Protein AF-A0A1B0BTQ0-F1 (afdb_monomer_lite)

Structure (mmCIF, N/CA/C/O backbone):
data_AF-A0A1B0BTQ0-F1
#
_entry.id   AF-A0A1B0BTQ0-F1
#
loop_
_atom_site.group_PDB
_atom_site.id
_atom_site.type_symbol
_atom_site.label_atom_id
_atom_site.label_alt_id
_atom_site.label_comp_id
_atom_site.label_asym_id
_atom_site.label_entity_id
_atom_site.label_seq_id
_atom_site.pdbx_PDB_ins_code
_atom_site.Cartn_x
_atom_site.Cartn_y
_atom_site.Cartn_z
_atom_site.occupancy
_atom_site.B_iso_or_equiv
_atom_site.auth_seq_id
_atom_site.auth_comp_id
_atom_site.auth_asym_id
_atom_site.auth_atom_id
_atom_site.pdbx_PDB_model_num
ATOM 1 N N . MET A 1 1 ? 10.382 50.954 5.167 1.00 35.59 1 MET A N 1
ATOM 2 C CA . MET A 1 1 ? 10.105 49.770 4.328 1.00 35.59 1 MET A CA 1
ATOM 3 C C . MET A 1 1 ? 11.423 49.366 3.707 1.00 35.59 1 MET A C 1
ATOM 5 O O . MET A 1 1 ? 11.878 50.028 2.790 1.00 35.59 1 MET A O 1
ATOM 9 N N . THR A 1 2 ? 12.112 48.417 4.327 1.00 39.38 2 THR A N 1
ATOM 10 C CA . THR A 1 2 ? 13.455 47.988 3.933 1.00 39.38 2 THR A CA 1
ATOM 11 C C . THR A 1 2 ? 13.342 46.885 2.890 1.00 39.38 2 THR A C 1
ATOM 13 O O . THR A 1 2 ? 12.590 45.926 3.061 1.00 39.38 2 THR A O 1
ATOM 16 N N . ASP A 1 3 ? 14.030 47.105 1.778 1.00 54.12 3 ASP A N 1
ATOM 17 C CA . ASP A 1 3 ? 13.965 46.326 0.548 1.00 54.12 3 ASP A CA 1
ATOM 18 C C . ASP A 1 3 ? 14.463 44.882 0.772 1.00 54.12 3 ASP A C 1
ATOM 20 O O . ASP A 1 3 ? 15.341 44.648 1.609 1.00 54.12 3 ASP A O 1
ATOM 24 N N . CYS A 1 4 ? 13.933 43.910 0.018 1.00 58.75 4 CYS A N 1
ATOM 25 C CA . CYS A 1 4 ? 14.497 42.548 -0.020 1.00 58.75 4 CYS A CA 1
ATOM 26 C C . CYS A 1 4 ? 15.886 42.527 -0.695 1.00 58.75 4 CYS A C 1
ATOM 28 O O . CYS A 1 4 ? 16.505 41.474 -0.784 1.00 58.75 4 CYS A O 1
ATOM 30 N N . ASN A 1 5 ? 16.379 43.697 -1.115 1.00 55.62 5 ASN A N 1
ATOM 31 C CA . ASN A 1 5 ? 17.669 43.965 -1.747 1.00 55.62 5 ASN A CA 1
ATOM 32 C C . ASN A 1 5 ? 18.801 44.324 -0.789 1.00 55.62 5 ASN A C 1
ATOM 34 O O . ASN A 1 5 ? 19.723 45.010 -1.206 1.00 55.62 5 ASN A O 1
ATOM 38 N N . ASP A 1 6 ? 18.742 43.931 0.481 1.00 64.56 6 ASP A N 1
ATOM 39 C CA . ASP A 1 6 ? 19.830 44.225 1.415 1.00 64.56 6 ASP A CA 1
ATOM 40 C C . ASP A 1 6 ? 21.059 43.356 1.087 1.00 64.56 6 ASP A C 1
ATOM 42 O O . ASP A 1 6 ? 21.023 42.152 1.350 1.00 64.56 6 ASP A O 1
ATOM 46 N N . PRO A 1 7 ? 22.134 43.914 0.494 1.00 58.44 7 PRO A N 1
ATOM 47 C CA . PRO A 1 7 ? 23.277 43.126 0.044 1.00 58.44 7 PRO A CA 1
ATOM 48 C C . PRO A 1 7 ? 24.208 42.738 1.204 1.00 58.44 7 PRO A C 1
ATOM 50 O O . PRO A 1 7 ? 25.187 42.031 0.987 1.00 58.44 7 PRO A O 1
ATOM 53 N N . PHE A 1 8 ? 23.916 43.197 2.428 1.00 59.34 8 PHE A N 1
ATOM 54 C CA . PHE A 1 8 ? 24.701 42.934 3.635 1.00 59.34 8 PHE A CA 1
ATOM 55 C C . PHE A 1 8 ? 24.007 41.956 4.602 1.00 59.34 8 PHE A C 1
ATOM 57 O O . PHE A 1 8 ? 24.451 41.810 5.741 1.00 59.34 8 PHE A O 1
ATOM 64 N N . ASP A 1 9 ? 22.922 41.289 4.182 1.00 74.75 9 ASP A N 1
ATOM 65 C CA . ASP A 1 9 ? 22.250 40.276 5.003 1.00 74.75 9 ASP A CA 1
ATOM 66 C C . ASP A 1 9 ? 23.105 38.991 5.081 1.00 74.75 9 ASP A C 1
ATOM 68 O O . ASP A 1 9 ? 23.363 38.365 4.045 1.00 74.75 9 ASP A O 1
ATOM 72 N N . PRO A 1 10 ? 23.542 38.570 6.288 1.00 71.88 10 PRO A N 1
ATOM 73 C CA . PRO A 1 10 ? 24.409 37.405 6.467 1.00 71.88 10 PRO A CA 1
ATOM 74 C C . PRO A 1 10 ? 23.730 36.075 6.108 1.00 71.88 10 PRO A C 1
ATOM 76 O O . PRO A 1 10 ? 24.419 35.075 5.921 1.00 71.88 10 PRO A O 1
ATOM 79 N N . LEU A 1 11 ? 22.397 36.041 6.018 1.00 82.00 11 LEU A N 1
ATOM 80 C CA . LEU A 1 11 ? 21.620 34.876 5.605 1.00 82.00 11 LEU A CA 1
ATOM 81 C C . LEU A 1 11 ? 21.047 35.118 4.210 1.00 82.00 11 LEU A C 1
ATOM 83 O O . LEU A 1 11 ? 19.834 35.227 4.065 1.00 82.00 11 LEU A O 1
ATOM 87 N N . THR A 1 12 ? 21.910 35.207 3.197 1.00 85.44 12 THR A N 1
ATOM 88 C CA . THR A 1 12 ? 21.503 35.382 1.795 1.00 85.44 12 THR A CA 1
ATOM 89 C C . THR A 1 12 ? 21.864 34.154 0.965 1.00 85.44 12 THR A C 1
ATOM 91 O O . THR A 1 12 ? 23.021 33.755 0.902 1.00 85.44 12 THR A O 1
ATOM 94 N N . ALA A 1 13 ? 20.866 33.581 0.299 1.00 88.44 13 ALA A N 1
ATOM 95 C CA . ALA A 1 13 ? 20.981 32.489 -0.657 1.00 88.44 13 ALA A CA 1
ATOM 96 C C . ALA A 1 13 ? 20.566 32.982 -2.051 1.00 88.44 13 ALA A C 1
ATOM 98 O O . ALA A 1 13 ? 19.468 33.514 -2.233 1.00 88.44 13 ALA A O 1
ATOM 99 N N . VAL A 1 14 ? 21.439 32.795 -3.040 1.00 89.75 14 VAL A N 1
ATOM 100 C CA . VAL A 1 14 ? 21.180 33.147 -4.442 1.00 89.75 14 VAL A CA 1
ATOM 101 C C . VAL A 1 14 ? 20.923 31.864 -5.220 1.00 89.75 14 VAL A C 1
ATOM 103 O O . VAL A 1 14 ? 21.768 30.977 -5.263 1.00 89.75 14 VAL A O 1
ATOM 106 N N . LEU A 1 15 ? 19.737 31.758 -5.809 1.00 90.88 15 LEU A N 1
ATOM 107 C CA . LEU A 1 15 ? 19.209 30.532 -6.389 1.00 90.88 15 LEU A CA 1
ATOM 108 C C . LEU A 1 15 ? 19.067 30.654 -7.905 1.00 90.88 15 LEU A C 1
ATOM 110 O O . LEU A 1 15 ? 18.176 31.344 -8.413 1.00 90.88 15 LEU A O 1
ATOM 114 N N . THR A 1 16 ? 19.904 29.922 -8.632 1.00 89.62 16 THR A N 1
ATOM 115 C CA . THR A 1 16 ? 19.777 29.768 -10.084 1.00 89.62 16 THR A CA 1
ATOM 116 C C . THR A 1 16 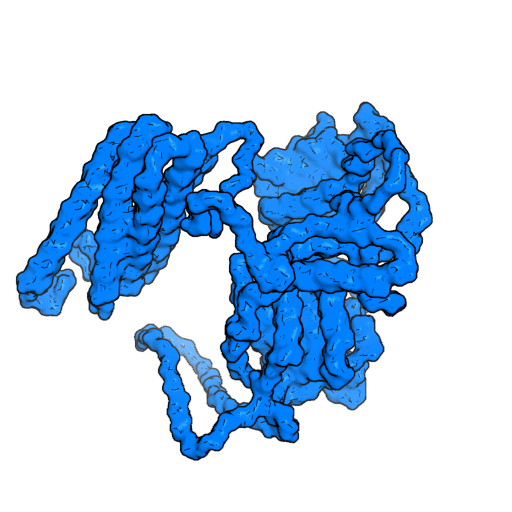? 18.695 28.732 -10.376 1.00 89.62 16 THR A C 1
ATOM 118 O O . THR A 1 16 ? 18.921 27.527 -10.287 1.00 89.62 16 THR A O 1
ATOM 121 N N . CYS A 1 17 ? 17.484 29.204 -10.667 1.00 89.19 17 CYS A N 1
ATOM 122 C CA . CYS A 1 17 ? 16.341 28.332 -10.916 1.00 89.19 17 CYS A CA 1
ATOM 123 C C . CYS A 1 17 ? 16.197 28.060 -12.418 1.00 89.19 17 CYS A C 1
ATOM 125 O O . CYS A 1 17 ? 16.251 28.985 -13.221 1.00 89.19 17 CYS A O 1
ATOM 127 N N . LYS A 1 18 ? 15.947 26.802 -12.784 1.00 86.69 18 LYS A N 1
ATOM 128 C CA . LYS A 1 18 ? 15.566 26.399 -14.145 1.00 86.69 18 LYS A CA 1
ATOM 129 C C . LYS A 1 18 ? 14.161 26.878 -14.484 1.00 86.69 18 LYS A C 1
ATOM 131 O O . LYS A 1 18 ? 13.901 27.354 -15.580 1.00 86.69 18 LYS A O 1
ATOM 136 N N . LEU A 1 19 ? 13.250 26.750 -13.521 1.00 85.56 19 LEU A N 1
ATOM 137 C CA . LEU A 1 19 ? 11.844 27.076 -13.702 1.00 85.56 19 LEU A CA 1
ATOM 138 C C . LEU A 1 19 ? 11.289 27.713 -12.435 1.00 85.56 19 LEU A C 1
ATOM 140 O O . LEU A 1 19 ? 11.532 27.232 -11.325 1.00 85.56 19 LEU A O 1
ATOM 144 N N . VAL A 1 20 ? 10.503 28.772 -12.609 1.00 87.75 20 VAL A N 1
ATOM 145 C CA . VAL A 1 20 ? 9.745 29.407 -11.534 1.00 87.75 20 VAL A CA 1
ATOM 146 C C . VAL A 1 20 ? 8.266 29.347 -11.871 1.00 87.75 20 VAL A C 1
ATOM 148 O O . VAL A 1 20 ? 7.833 29.717 -12.964 1.00 87.75 20 VAL A O 1
ATOM 151 N N . ARG A 1 21 ? 7.476 28.899 -10.898 1.00 84.38 21 ARG A N 1
ATOM 152 C CA . ARG A 1 21 ? 6.021 28.872 -10.980 1.00 84.38 21 ARG A CA 1
ATOM 153 C C . ARG A 1 21 ? 5.405 29.714 -9.879 1.00 84.38 21 ARG A C 1
ATOM 155 O O . ARG A 1 21 ? 5.656 29.482 -8.700 1.00 84.38 21 ARG A O 1
ATOM 162 N N . LEU A 1 22 ? 4.546 30.643 -10.279 1.00 82.44 22 LEU A N 1
ATOM 163 C CA . LEU A 1 22 ? 3.761 31.524 -9.423 1.00 82.44 22 LEU A CA 1
ATOM 164 C C . LEU A 1 22 ? 2.278 31.243 -9.682 1.00 82.44 22 LEU A C 1
ATOM 166 O O . LEU A 1 22 ? 1.669 31.802 -10.596 1.00 82.44 22 LEU A O 1
ATOM 170 N N . GLY A 1 23 ? 1.697 30.314 -8.922 1.00 68.38 23 GLY A N 1
ATOM 171 C CA . GLY A 1 23 ? 0.343 29.823 -9.182 1.00 68.38 23 GLY A CA 1
ATOM 172 C C . GLY A 1 23 ? 0.216 29.139 -10.551 1.00 68.38 23 GLY A C 1
ATOM 173 O O . GLY A 1 23 ? 0.724 28.034 -10.742 1.00 68.38 23 GLY A O 1
ATOM 174 N N . LEU A 1 24 ? -0.475 29.785 -11.497 1.00 64.50 24 LEU A N 1
ATOM 175 C CA . LEU A 1 24 ? -0.638 29.313 -12.885 1.00 64.50 24 LEU A CA 1
ATOM 176 C C . LEU A 1 24 ? 0.370 29.937 -13.867 1.00 64.50 24 LEU A C 1
ATOM 178 O O . LEU A 1 24 ? 0.424 29.526 -15.022 1.00 64.50 24 LEU A O 1
ATOM 182 N N . HIS A 1 25 ? 1.163 30.921 -13.433 1.00 72.75 25 HIS A N 1
ATOM 183 C CA . HIS A 1 25 ? 2.175 31.564 -14.273 1.00 72.75 25 HIS A CA 1
ATOM 184 C C . HIS A 1 25 ? 3.506 30.822 -14.151 1.00 72.75 25 HIS A C 1
ATOM 186 O O . HIS A 1 25 ? 4.030 30.677 -13.047 1.00 72.75 25 HIS A O 1
ATOM 192 N N . ILE A 1 26 ? 4.041 30.340 -15.272 1.00 79.62 26 ILE A N 1
ATOM 193 C CA . ILE A 1 26 ? 5.280 29.557 -15.346 1.00 79.62 26 ILE A CA 1
ATOM 194 C C . ILE A 1 26 ? 6.239 30.264 -16.300 1.00 79.62 26 ILE A C 1
ATOM 196 O O . ILE A 1 26 ? 5.840 30.646 -17.404 1.00 79.62 26 ILE A O 1
ATOM 200 N N . PHE A 1 27 ? 7.489 30.435 -15.881 1.00 84.06 27 PHE A N 1
ATOM 201 C CA . PHE A 1 27 ? 8.527 31.050 -16.701 1.00 84.06 27 PHE A CA 1
ATOM 202 C C . PHE A 1 27 ? 9.926 30.583 -16.287 1.00 84.06 27 PHE A C 1
ATOM 204 O O . PHE A 1 27 ? 10.154 30.157 -15.153 1.00 84.06 27 PHE A O 1
ATOM 211 N N . GLU A 1 28 ? 10.869 30.707 -17.216 1.00 86.31 28 GLU A N 1
ATOM 212 C CA . GLU A 1 28 ? 12.298 30.581 -16.936 1.00 86.31 28 GLU A CA 1
ATOM 213 C C . GLU A 1 28 ? 12.821 31.947 -16.462 1.00 86.31 28 GLU A C 1
ATOM 215 O O . GLU A 1 28 ? 12.621 32.958 -17.151 1.00 86.31 28 GLU A O 1
ATOM 220 N N . PRO A 1 29 ? 13.411 32.040 -15.261 1.00 87.31 29 PRO A N 1
ATOM 221 C CA . PRO A 1 29 ? 13.837 33.319 -14.710 1.00 87.31 29 PRO A CA 1
ATOM 222 C C . PRO A 1 29 ? 15.095 33.835 -15.423 1.00 87.31 29 PRO A C 1
ATOM 224 O O . PRO A 1 29 ? 16.064 33.107 -15.612 1.00 87.31 29 PRO A O 1
ATOM 227 N N . LYS A 1 30 ? 15.095 35.124 -15.788 1.00 84.12 30 LYS A N 1
ATOM 228 C CA . LYS A 1 30 ? 16.261 35.793 -16.405 1.00 84.12 30 LYS A CA 1
ATOM 229 C C . LYS A 1 30 ? 17.324 36.210 -15.385 1.00 84.12 30 LYS A C 1
ATOM 231 O O . LYS A 1 30 ? 18.472 36.432 -15.753 1.00 84.12 30 LYS A O 1
ATOM 236 N N . GLU A 1 31 ? 16.933 36.333 -14.120 1.00 87.19 31 GLU A N 1
ATOM 237 C CA . GLU A 1 31 ? 17.801 36.691 -12.998 1.00 87.19 31 GLU A CA 1
ATOM 238 C C . GLU A 1 31 ? 17.645 35.651 -11.876 1.00 87.19 31 GLU A C 1
ATOM 240 O O . GLU A 1 31 ? 16.549 35.104 -11.712 1.00 87.19 31 GLU A O 1
ATOM 245 N N . PRO A 1 32 ? 18.698 35.376 -11.084 1.00 89.31 32 PRO A N 1
ATOM 246 C CA . PRO A 1 32 ? 18.606 34.467 -9.947 1.00 89.31 32 PRO A CA 1
ATOM 247 C C . PRO A 1 32 ? 17.551 34.904 -8.925 1.00 89.31 32 PRO A C 1
ATOM 249 O O . PRO A 1 32 ? 17.369 36.092 -8.651 1.00 89.31 32 PRO A O 1
ATOM 252 N N . VAL A 1 33 ? 16.889 33.928 -8.308 1.00 92.56 33 VAL A N 1
ATOM 253 C CA . VAL A 1 33 ? 15.970 34.176 -7.194 1.00 92.56 33 VAL A CA 1
ATOM 254 C C . VAL A 1 33 ? 16.792 34.397 -5.931 1.00 92.56 33 VAL A C 1
ATOM 256 O O . VAL A 1 33 ? 17.641 33.579 -5.591 1.00 92.56 33 VAL A O 1
ATOM 259 N N . VAL A 1 34 ? 16.546 35.492 -5.215 1.00 91.38 34 VAL A N 1
ATOM 260 C CA . VAL A 1 34 ? 17.287 35.811 -3.985 1.00 91.38 34 VAL A CA 1
ATOM 261 C C . VAL A 1 34 ? 16.409 35.516 -2.780 1.00 91.38 34 VAL A C 1
ATOM 263 O O . VAL A 1 34 ? 15.286 36.006 -2.681 1.00 91.38 34 VAL A O 1
ATOM 266 N N . VAL A 1 35 ? 16.925 34.719 -1.854 1.00 91.06 35 VAL A N 1
ATOM 267 C CA . VAL A 1 35 ? 16.260 34.351 -0.605 1.00 91.06 35 VAL A CA 1
ATOM 268 C C . VAL A 1 35 ? 17.105 34.865 0.550 1.00 91.06 35 VAL A C 1
ATOM 270 O O . VAL A 1 35 ? 18.276 34.514 0.649 1.00 91.06 35 VAL A O 1
ATOM 273 N N . ASN A 1 36 ? 16.534 35.688 1.427 1.00 89.06 36 ASN A N 1
ATOM 274 C CA . ASN A 1 36 ? 17.246 36.200 2.595 1.00 89.06 36 ASN A CA 1
ATOM 275 C C . ASN A 1 36 ? 16.406 36.171 3.876 1.00 89.06 36 ASN A C 1
ATOM 277 O O . ASN A 1 36 ? 15.265 35.699 3.881 1.00 89.06 36 ASN A O 1
ATOM 281 N N . SER A 1 37 ? 16.946 36.687 4.985 1.00 85.56 37 SER A N 1
ATOM 282 C CA . SER A 1 37 ? 16.250 36.679 6.279 1.00 85.56 37 SER A CA 1
ATOM 283 C C . SER A 1 37 ? 14.897 37.412 6.249 1.00 85.56 37 SER A C 1
ATOM 285 O O . SER A 1 37 ? 14.020 37.133 7.078 1.00 85.56 37 SER A O 1
ATOM 287 N N . LYS A 1 38 ? 14.702 38.317 5.278 1.00 84.25 38 LYS A N 1
ATOM 288 C CA . LYS A 1 38 ? 13.498 39.140 5.106 1.00 84.25 38 LYS A CA 1
ATOM 289 C C . LYS A 1 38 ? 12.449 38.490 4.208 1.00 84.25 38 LYS A C 1
ATOM 291 O O . LYS A 1 38 ? 11.261 38.760 4.415 1.00 84.25 38 LYS A O 1
ATOM 296 N N . GLY A 1 39 ? 12.832 37.641 3.254 1.00 87.00 39 GLY A N 1
ATOM 297 C CA . GLY A 1 39 ? 11.891 37.029 2.318 1.00 87.00 39 GLY A CA 1
ATOM 298 C C . GLY A 1 39 ? 12.519 36.484 1.035 1.00 87.00 39 GLY A C 1
ATOM 299 O O . GLY A 1 39 ? 13.664 36.045 1.021 1.00 87.00 39 GLY A O 1
ATOM 300 N N . ILE A 1 40 ? 11.728 36.485 -0.036 1.00 92.94 40 ILE A N 1
ATOM 301 C CA . ILE A 1 40 ? 12.068 35.958 -1.358 1.00 92.94 40 ILE A CA 1
ATOM 302 C C . ILE A 1 40 ? 11.868 37.078 -2.378 1.00 92.94 40 ILE A C 1
ATOM 304 O O . ILE A 1 40 ? 10.783 37.660 -2.460 1.00 92.94 40 ILE A O 1
ATOM 308 N N . ARG A 1 41 ? 12.892 37.354 -3.182 1.00 92.19 41 ARG A N 1
ATOM 309 C CA . ARG A 1 41 ? 12.829 38.263 -4.325 1.00 92.19 41 ARG A CA 1
ATOM 310 C C . ARG A 1 41 ? 12.863 37.465 -5.623 1.00 92.19 41 ARG A C 1
ATOM 312 O O . ARG A 1 41 ? 13.801 36.710 -5.865 1.00 92.19 41 ARG A O 1
ATOM 319 N N . ILE A 1 42 ? 11.854 37.671 -6.467 1.00 93.38 42 ILE A N 1
ATOM 320 C CA . ILE A 1 42 ? 11.710 37.010 -7.770 1.00 93.38 42 ILE A CA 1
ATOM 321 C C . ILE A 1 42 ? 11.521 38.079 -8.842 1.00 93.38 42 ILE A C 1
ATOM 323 O O . ILE A 1 42 ? 10.644 38.931 -8.715 1.00 93.38 42 ILE A O 1
ATOM 327 N N . VAL A 1 43 ? 12.305 38.021 -9.916 1.00 90.75 43 VAL A N 1
ATOM 328 C CA . VAL A 1 43 ? 12.096 38.863 -11.100 1.00 90.75 43 VAL A CA 1
ATOM 329 C C . VAL A 1 43 ? 11.339 38.045 -12.142 1.00 90.75 43 VAL A C 1
ATOM 331 O O . VAL A 1 43 ? 11.841 37.038 -12.638 1.00 90.75 43 VAL A O 1
ATOM 334 N N . ALA A 1 44 ? 10.103 38.446 -12.431 1.00 88.50 44 ALA A N 1
ATOM 335 C CA . ALA A 1 44 ? 9.154 37.687 -13.240 1.00 88.50 44 ALA A CA 1
ATOM 336 C C . ALA A 1 44 ? 8.685 38.494 -14.463 1.00 88.50 44 ALA A C 1
ATOM 338 O O . ALA A 1 44 ? 8.423 39.690 -14.328 1.00 88.50 44 ALA A O 1
ATOM 339 N N . PRO A 1 45 ? 8.538 37.879 -15.648 1.00 87.69 45 PRO A N 1
ATOM 340 C CA . PRO A 1 45 ? 7.942 38.537 -16.804 1.00 87.69 45 PRO A CA 1
ATOM 341 C C . PRO A 1 45 ? 6.442 38.768 -16.587 1.00 87.69 45 PRO A C 1
ATOM 343 O O . PRO A 1 45 ? 5.765 37.925 -15.985 1.00 87.69 45 PRO A O 1
ATOM 346 N N . PHE A 1 46 ? 5.902 39.871 -17.113 1.00 81.31 46 PHE A N 1
ATOM 347 C CA . PHE A 1 46 ? 4.451 40.079 -17.140 1.00 81.31 46 PHE A CA 1
ATOM 348 C C . PHE A 1 46 ? 3.762 39.009 -17.996 1.00 81.31 46 PHE A C 1
ATOM 350 O O . PHE A 1 46 ? 4.319 38.524 -18.984 1.00 81.31 46 PHE A O 1
ATOM 357 N N . GLN A 1 47 ? 2.526 38.644 -17.641 1.00 71.69 47 GLN A N 1
ATOM 358 C CA . GLN A 1 47 ? 1.791 37.614 -18.382 1.00 71.69 47 GLN A CA 1
ATOM 359 C C . GLN A 1 47 ? 1.387 38.073 -19.792 1.00 71.69 47 GLN A C 1
ATOM 361 O O . GLN A 1 47 ? 1.426 37.277 -20.729 1.00 71.69 47 GLN A O 1
ATOM 366 N N . GLU A 1 48 ? 1.005 39.342 -19.941 1.00 71.25 48 GLU A N 1
ATOM 367 C CA . GLU A 1 48 ? 0.558 39.925 -21.213 1.00 71.25 48 GLU A CA 1
ATOM 368 C C . GLU A 1 48 ? 1.728 40.273 -22.149 1.00 71.25 48 GLU A C 1
ATOM 370 O O . GLU A 1 48 ? 1.584 40.190 -23.367 1.00 71.25 48 GLU A O 1
ATOM 375 N N . ASN A 1 49 ? 2.898 40.619 -21.592 1.00 76.75 49 ASN A N 1
ATOM 376 C CA . ASN A 1 49 ? 4.101 40.965 -22.349 1.00 76.75 49 ASN A CA 1
ATOM 377 C C . ASN A 1 49 ? 5.365 40.338 -21.719 1.00 76.75 49 ASN A C 1
ATOM 379 O O . ASN A 1 49 ? 5.952 40.927 -20.809 1.00 76.75 49 ASN A O 1
ATOM 383 N N . PRO A 1 50 ? 5.837 39.182 -22.225 1.00 76.69 50 PRO A N 1
ATOM 384 C CA . PRO A 1 50 ? 6.998 38.473 -21.674 1.00 76.69 50 PRO A CA 1
ATOM 385 C C . PRO A 1 50 ? 8.345 39.218 -21.763 1.00 76.69 50 PRO A C 1
ATOM 387 O O . PRO A 1 50 ? 9.338 38.776 -21.179 1.00 76.69 50 PRO A O 1
ATOM 390 N N . ASN A 1 51 ? 8.408 40.321 -22.517 1.00 76.31 51 ASN A N 1
ATOM 391 C CA . ASN A 1 51 ? 9.618 41.133 -22.662 1.00 76.31 51 ASN A CA 1
ATOM 392 C C . ASN A 1 51 ? 9.776 42.178 -21.552 1.00 76.31 51 ASN A C 1
ATOM 394 O O . ASN A 1 51 ? 10.892 42.633 -21.309 1.00 76.31 51 ASN A O 1
ATOM 398 N N . GLU A 1 52 ? 8.694 42.524 -20.855 1.00 83.31 52 GLU A N 1
ATOM 399 C CA . GLU A 1 52 ? 8.731 43.401 -19.688 1.00 83.31 52 GLU A CA 1
ATOM 400 C C . GLU A 1 52 ? 8.797 42.564 -18.405 1.00 83.31 52 GLU A C 1
ATOM 402 O O . GLU A 1 52 ? 8.075 41.577 -18.246 1.00 83.31 52 GLU A O 1
ATOM 407 N N . MET A 1 53 ? 9.664 42.964 -17.474 1.00 83.56 53 MET A N 1
ATOM 408 C CA . MET A 1 53 ? 9.894 42.258 -16.212 1.00 83.56 53 MET A CA 1
ATOM 409 C C . MET A 1 53 ? 9.372 43.085 -15.035 1.00 83.56 53 MET A C 1
ATOM 411 O O . MET A 1 53 ? 9.437 44.314 -15.039 1.00 83.56 53 MET A O 1
ATOM 415 N N . CYS A 1 54 ? 8.909 42.409 -13.991 1.00 87.12 54 CYS A N 1
ATOM 416 C CA . CYS A 1 54 ? 8.522 42.997 -12.717 1.00 87.12 54 CYS A CA 1
ATOM 417 C C . CYS A 1 54 ? 9.287 42.318 -11.573 1.00 87.12 54 CYS A C 1
ATOM 419 O O . CYS A 1 54 ? 9.653 41.147 -11.660 1.00 87.12 54 CYS A O 1
ATOM 421 N N . THR A 1 55 ? 9.546 43.053 -10.492 1.00 89.12 55 THR A N 1
ATOM 422 C CA . THR A 1 55 ? 10.154 42.488 -9.279 1.00 89.12 55 THR A CA 1
ATOM 423 C C . THR A 1 55 ? 9.067 42.213 -8.247 1.00 89.12 55 THR A C 1
ATOM 425 O O . THR A 1 55 ? 8.319 43.114 -7.871 1.00 89.12 55 THR A O 1
ATOM 428 N N . LEU A 1 56 ? 9.012 40.975 -7.768 1.00 90.81 56 LEU A N 1
ATOM 429 C CA . LEU A 1 56 ? 8.137 40.515 -6.701 1.00 90.81 56 LEU A CA 1
ATOM 430 C C . LEU A 1 56 ? 8.950 40.344 -5.422 1.00 90.81 56 LEU A C 1
ATOM 432 O O . LEU A 1 56 ? 9.923 39.592 -5.398 1.00 90.81 56 LEU A O 1
ATOM 436 N N . ASN A 1 57 ? 8.516 41.016 -4.358 1.00 90.00 57 ASN A N 1
ATOM 437 C CA . ASN A 1 57 ? 9.093 40.890 -3.024 1.00 90.00 57 ASN A CA 1
ATOM 438 C C . ASN A 1 57 ? 8.081 40.187 -2.115 1.00 90.00 57 ASN A C 1
ATOM 440 O O . ASN A 1 57 ? 7.077 40.781 -1.729 1.00 90.00 57 ASN A O 1
ATOM 444 N N . ILE A 1 58 ? 8.339 38.920 -1.796 1.00 91.88 58 ILE A N 1
ATOM 445 C CA . ILE A 1 58 ? 7.500 38.089 -0.926 1.00 91.88 58 ILE A CA 1
ATOM 446 C C . ILE A 1 58 ? 8.142 38.057 0.453 1.00 91.88 58 ILE A C 1
ATOM 448 O O . ILE A 1 58 ? 9.213 37.480 0.635 1.00 91.88 58 ILE A O 1
ATOM 452 N N . TYR A 1 59 ? 7.508 38.664 1.451 1.00 88.44 59 TYR A N 1
ATOM 453 C CA . TYR A 1 59 ? 8.112 38.735 2.780 1.00 88.44 59 TYR A CA 1
ATOM 454 C C . TYR A 1 59 ? 8.016 37.393 3.513 1.00 88.44 59 TYR A C 1
ATOM 456 O O . TYR A 1 59 ? 7.028 36.674 3.399 1.00 88.44 59 TYR A O 1
ATOM 464 N N . LYS A 1 60 ? 8.996 37.083 4.369 1.00 85.25 60 LYS A N 1
ATOM 465 C CA . LYS A 1 60 ? 9.051 35.840 5.161 1.00 85.25 60 LYS A CA 1
ATOM 466 C C . LYS A 1 60 ? 7.757 35.553 5.931 1.00 85.25 60 LYS A C 1
ATOM 468 O O . LYS A 1 60 ? 7.319 34.411 5.993 1.00 85.25 60 LYS A O 1
ATOM 473 N N . LYS A 1 61 ? 7.120 36.595 6.480 1.00 83.00 61 LYS A N 1
ATOM 474 C CA . LYS A 1 61 ? 5.835 36.515 7.207 1.00 83.00 61 LYS A CA 1
ATOM 475 C C . LYS A 1 61 ? 4.637 36.113 6.335 1.00 83.00 61 LYS A C 1
ATOM 477 O O . LYS A 1 61 ? 3.586 35.782 6.868 1.00 83.00 61 LYS A O 1
ATOM 482 N N . GLU A 1 62 ? 4.771 36.197 5.015 1.00 84.50 62 GLU A N 1
ATOM 483 C CA . GLU A 1 62 ? 3.732 35.846 4.046 1.00 84.50 62 GLU A CA 1
ATOM 484 C C . GLU A 1 62 ? 3.828 34.392 3.577 1.00 84.50 62 GLU A C 1
ATOM 486 O O . GLU A 1 62 ? 2.919 33.905 2.904 1.00 84.50 62 GLU A O 1
ATOM 491 N N . VAL A 1 63 ? 4.901 33.692 3.957 1.00 83.06 63 VAL A N 1
ATOM 492 C CA . VAL A 1 63 ? 5.114 32.270 3.693 1.00 83.06 63 VAL A CA 1
ATOM 493 C C . VAL A 1 63 ? 4.592 31.469 4.884 1.00 83.06 63 VAL A C 1
ATOM 495 O O . VAL A 1 63 ? 5.123 31.550 5.989 1.00 83.06 63 VAL A O 1
ATOM 498 N N . ALA A 1 64 ? 3.540 30.689 4.656 1.00 74.75 64 ALA A N 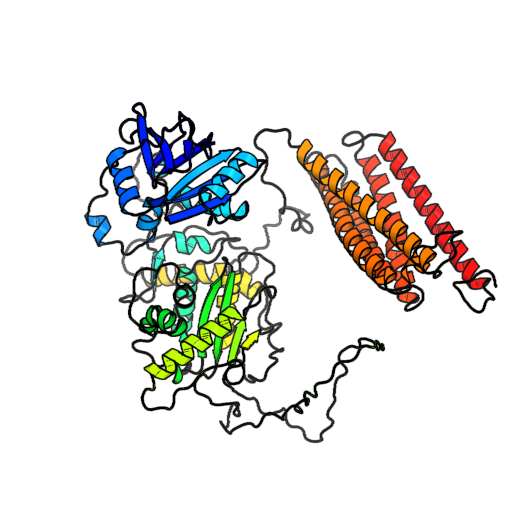1
ATOM 499 C CA . ALA A 1 64 ? 2.891 29.854 5.661 1.00 74.75 64 ALA A CA 1
ATOM 500 C C . ALA A 1 64 ? 3.603 28.509 5.865 1.00 74.75 64 ALA A C 1
ATOM 502 O O . ALA A 1 64 ? 3.626 27.982 6.975 1.00 74.75 64 ALA A O 1
ATOM 503 N N . LYS A 1 65 ? 4.167 27.936 4.796 1.00 78.06 65 LYS A N 1
ATOM 504 C CA . LYS A 1 65 ? 4.865 26.646 4.839 1.00 78.06 65 LYS A CA 1
ATOM 505 C C . LYS A 1 65 ? 5.929 26.569 3.750 1.00 78.06 65 LYS A C 1
ATOM 507 O O . LYS A 1 65 ? 5.719 27.090 2.656 1.00 78.06 65 LYS A O 1
ATOM 512 N N . VAL A 1 66 ? 7.023 25.867 4.039 1.00 82.50 66 VAL A N 1
ATOM 513 C CA . VAL A 1 66 ? 8.069 25.537 3.066 1.00 82.50 66 VAL A CA 1
ATOM 514 C C . VAL A 1 66 ? 8.233 24.024 2.995 1.00 82.50 66 VAL A C 1
ATOM 516 O O . VAL A 1 66 ? 8.319 23.362 4.028 1.00 82.50 66 VAL A O 1
ATOM 519 N N . ILE A 1 67 ? 8.246 23.492 1.778 1.00 82.81 67 ILE A N 1
ATOM 520 C CA . ILE A 1 67 ? 8.612 22.109 1.474 1.00 82.81 67 ILE A CA 1
ATOM 521 C C . ILE A 1 67 ? 9.835 22.156 0.567 1.00 82.81 67 ILE A C 1
ATOM 523 O O . ILE A 1 67 ? 9.842 22.929 -0.393 1.00 82.81 67 ILE A O 1
ATOM 527 N N . ALA A 1 68 ? 10.844 21.339 0.847 1.00 88.81 68 ALA A N 1
ATOM 528 C CA . ALA A 1 68 ? 12.044 21.287 0.025 1.00 88.81 68 ALA A CA 1
ATOM 529 C C . ALA A 1 68 ? 12.466 19.861 -0.296 1.00 88.81 68 ALA A C 1
ATOM 531 O O . ALA A 1 68 ? 12.286 18.943 0.497 1.00 88.81 68 ALA A O 1
ATOM 532 N N . HIS A 1 69 ? 13.090 19.711 -1.452 1.00 88.38 69 HIS A N 1
ATOM 533 C CA . HIS A 1 69 ? 13.921 18.570 -1.772 1.00 88.38 69 HIS A CA 1
ATOM 534 C C . HIS A 1 69 ? 15.301 19.102 -2.142 1.00 88.38 69 HIS A C 1
ATOM 536 O O . HIS A 1 69 ? 15.441 19.780 -3.164 1.00 88.38 69 HIS A O 1
ATOM 542 N N . PHE A 1 70 ? 16.290 18.843 -1.286 1.00 86.12 70 PHE A N 1
ATOM 543 C CA . PHE A 1 70 ? 17.678 19.208 -1.534 1.00 86.12 70 PHE A CA 1
ATOM 544 C C . PHE A 1 70 ? 18.387 18.020 -2.179 1.00 86.12 70 PHE A C 1
ATOM 546 O O . PHE A 1 70 ? 18.449 16.932 -1.611 1.00 86.12 70 PHE A O 1
ATOM 553 N N . SER A 1 71 ? 18.897 18.229 -3.385 1.00 78.38 71 SER A N 1
ATOM 554 C CA . SER A 1 71 ? 19.640 17.230 -4.145 1.00 78.38 71 SER A CA 1
ATOM 555 C C . SER A 1 71 ? 20.935 17.855 -4.644 1.00 78.38 71 SER A C 1
ATOM 557 O O . SER A 1 71 ? 20.915 18.913 -5.276 1.00 78.38 71 SER A O 1
ATOM 559 N N . LEU A 1 72 ? 22.055 17.187 -4.360 1.00 68.12 72 LEU A N 1
ATOM 560 C CA . LEU A 1 72 ? 23.385 17.566 -4.847 1.00 68.12 72 LEU A CA 1
ATOM 561 C C . LEU A 1 72 ? 23.629 17.103 -6.289 1.00 68.12 72 LEU A C 1
ATOM 563 O O . LEU A 1 72 ? 24.540 17.603 -6.940 1.00 68.12 72 LEU A O 1
ATOM 567 N N . LEU A 1 73 ? 22.829 16.145 -6.767 1.00 60.38 73 LEU A N 1
ATOM 568 C CA . LEU A 1 73 ? 23.016 15.494 -8.058 1.00 60.38 73 LEU A CA 1
ATOM 569 C C . LEU A 1 73 ? 22.158 16.169 -9.128 1.00 60.38 73 LEU A C 1
ATOM 571 O O . LEU A 1 73 ? 22.727 16.775 -10.026 1.00 60.38 73 LEU A O 1
ATOM 575 N N . GLN A 1 74 ? 20.820 16.121 -9.022 1.00 66.44 74 GLN A N 1
ATOM 576 C CA . GLN A 1 74 ? 19.889 16.785 -9.955 1.00 66.44 74 GLN A CA 1
ATOM 577 C C . GLN A 1 74 ? 18.486 17.037 -9.346 1.00 66.44 74 GLN A C 1
ATOM 579 O O . GLN A 1 74 ? 18.037 16.294 -8.469 1.00 66.44 74 GLN A O 1
ATOM 584 N N . ASN A 1 75 ? 17.765 18.029 -9.890 1.00 75.56 75 ASN A N 1
ATOM 585 C CA . ASN A 1 75 ? 16.353 18.379 -9.655 1.00 75.56 75 ASN A CA 1
ATOM 586 C C . ASN A 1 75 ? 15.978 18.734 -8.205 1.00 75.56 75 ASN A C 1
ATOM 588 O O . ASN A 1 75 ? 15.010 18.209 -7.646 1.00 75.56 75 ASN A O 1
ATOM 592 N N . SER A 1 76 ? 16.705 19.678 -7.610 1.00 86.25 76 SER A N 1
ATOM 593 C CA . SER A 1 76 ? 16.273 20.307 -6.358 1.00 86.25 76 SER A CA 1
ATOM 594 C C . SER A 1 76 ? 14.966 21.091 -6.533 1.00 86.25 76 SER A C 1
ATOM 596 O O . SER A 1 76 ? 14.700 21.693 -7.576 1.00 86.25 76 SER A O 1
ATOM 598 N N . MET A 1 77 ? 14.139 21.111 -5.489 1.00 89.50 77 MET A N 1
ATOM 599 C CA . MET A 1 77 ? 12.851 21.807 -5.504 1.00 89.50 77 MET A CA 1
ATOM 600 C C . MET A 1 77 ? 12.630 22.569 -4.201 1.00 89.50 77 MET A C 1
ATOM 602 O O . MET A 1 77 ? 12.808 22.018 -3.117 1.00 89.50 77 MET A O 1
ATOM 606 N N . LEU A 1 78 ? 12.147 23.807 -4.307 1.00 90.12 78 LEU A N 1
ATOM 607 C CA . LEU A 1 78 ? 11.629 24.583 -3.182 1.00 90.12 78 LEU A CA 1
ATOM 608 C C . LEU A 1 78 ? 10.183 24.984 -3.455 1.00 90.12 78 LEU A C 1
ATOM 610 O O . LEU A 1 78 ? 9.872 25.573 -4.486 1.00 90.12 78 LEU A O 1
ATOM 614 N N . CYS A 1 79 ? 9.297 24.678 -2.518 1.00 87.75 79 CYS A N 1
ATOM 615 C CA . CYS A 1 79 ? 7.875 24.960 -2.617 1.00 87.75 79 CYS A CA 1
ATOM 616 C C . CYS A 1 79 ? 7.424 25.802 -1.421 1.00 87.75 79 CYS A C 1
ATOM 618 O O . CYS A 1 79 ? 7.465 25.350 -0.275 1.00 87.75 79 CYS A O 1
ATOM 620 N N . PHE A 1 80 ? 6.947 27.014 -1.693 1.00 87.38 80 PHE A N 1
ATOM 621 C CA . PHE A 1 80 ? 6.471 27.963 -0.693 1.00 87.38 80 PHE A CA 1
ATOM 622 C C . PHE A 1 80 ? 4.955 28.101 -0.782 1.00 87.38 80 PHE A C 1
ATOM 624 O O . PHE A 1 80 ? 4.409 28.509 -1.807 1.00 87.38 80 PHE A O 1
ATOM 631 N N . PHE A 1 81 ? 4.268 27.797 0.313 1.00 79.44 81 PHE A N 1
ATOM 632 C CA . PHE A 1 81 ? 2.840 28.054 0.461 1.00 79.44 81 PHE A CA 1
ATOM 633 C C . PHE A 1 81 ? 2.662 29.456 1.029 1.00 79.44 81 PHE A C 1
ATOM 635 O O . PHE A 1 81 ? 3.176 29.747 2.109 1.00 79.44 81 PHE A O 1
ATOM 642 N N . ILE A 1 82 ? 1.943 30.318 0.318 1.00 81.94 82 ILE A N 1
ATOM 643 C CA . ILE A 1 82 ? 1.814 31.742 0.648 1.00 81.94 82 ILE A CA 1
ATOM 644 C C . ILE A 1 82 ? 0.409 32.106 1.144 1.00 81.94 82 ILE A C 1
ATOM 646 O O . ILE A 1 82 ? -0.589 31.450 0.833 1.00 81.94 82 ILE A O 1
ATOM 650 N N . LEU A 1 83 ? 0.318 33.181 1.927 1.00 75.38 83 LEU A N 1
ATOM 651 C CA . LEU A 1 83 ? -0.955 33.719 2.407 1.00 75.38 83 LEU A CA 1
ATOM 652 C C . LEU A 1 83 ? -1.808 34.273 1.255 1.00 75.38 83 LEU A C 1
ATOM 654 O O . LEU A 1 83 ? -1.299 34.740 0.235 1.00 75.38 83 LEU A O 1
ATOM 658 N N . ARG A 1 84 ? -3.135 34.291 1.449 1.00 69.88 84 ARG A N 1
ATOM 659 C CA . ARG A 1 84 ? -4.102 34.788 0.451 1.00 69.88 84 ARG A CA 1
ATOM 660 C C . ARG A 1 84 ? -3.810 36.228 0.008 1.00 69.88 84 ARG A C 1
ATOM 662 O O . ARG A 1 84 ? -3.940 36.529 -1.172 1.00 69.88 84 ARG A O 1
ATOM 669 N N . SER A 1 85 ? -3.408 37.097 0.936 1.00 75.75 85 SER A N 1
ATOM 670 C CA . SER A 1 85 ? -3.048 38.492 0.647 1.00 75.75 85 SER A CA 1
ATOM 671 C C . SER A 1 85 ? -1.832 38.603 -0.278 1.00 75.75 85 SER A C 1
ATOM 673 O O . SER A 1 85 ? -1.828 39.432 -1.182 1.00 75.75 85 SER A O 1
ATOM 675 N N . CYS A 1 86 ? -0.837 37.732 -0.094 1.00 80.44 86 CYS A N 1
ATOM 676 C CA . CYS A 1 86 ? 0.370 37.686 -0.916 1.00 80.44 86 CYS A CA 1
ATOM 677 C C . CYS A 1 86 ? 0.073 37.126 -2.316 1.00 80.44 86 CYS A C 1
ATOM 679 O O . CYS A 1 86 ? 0.504 37.694 -3.314 1.00 80.44 86 CYS A O 1
ATOM 681 N N . ALA A 1 87 ? -0.758 36.083 -2.414 1.00 76.00 87 ALA A N 1
ATOM 682 C CA . ALA A 1 87 ? -1.224 35.569 -3.703 1.00 76.00 87 ALA A CA 1
ATOM 683 C C . ALA A 1 87 ? -1.977 36.639 -4.522 1.00 76.00 87 ALA A C 1
ATOM 685 O O . ALA A 1 87 ? -1.749 36.776 -5.723 1.00 76.00 87 ALA A O 1
ATOM 686 N N . GLN A 1 88 ? -2.824 37.445 -3.867 1.00 73.62 88 GLN A N 1
ATOM 687 C CA . GLN A 1 88 ? -3.514 38.574 -4.502 1.00 73.62 88 GLN A CA 1
ATOM 688 C C . GLN A 1 88 ? -2.524 39.650 -4.981 1.00 73.62 88 GLN A C 1
ATOM 690 O O . GLN A 1 88 ? -2.662 40.165 -6.088 1.00 73.62 88 GLN A O 1
ATOM 695 N N . TYR A 1 89 ? -1.511 39.968 -4.167 1.00 85.62 89 TYR A N 1
ATOM 696 C CA . TYR A 1 89 ? -0.436 40.892 -4.537 1.00 85.62 89 TYR A CA 1
ATOM 697 C C . TYR A 1 89 ? 0.309 40.417 -5.793 1.00 85.62 89 TYR A C 1
ATOM 699 O O . TYR A 1 89 ? 0.419 41.182 -6.749 1.00 85.62 89 TYR A O 1
ATOM 707 N N . ILE A 1 90 ? 0.732 39.149 -5.839 1.00 84.56 90 ILE A N 1
ATOM 708 C CA . ILE A 1 90 ? 1.418 38.565 -7.003 1.00 84.56 90 ILE A CA 1
ATOM 709 C C . ILE A 1 90 ? 0.533 38.641 -8.255 1.00 84.56 90 ILE A C 1
ATOM 711 O O . ILE A 1 90 ? 1.005 39.061 -9.309 1.00 84.56 90 ILE A O 1
ATOM 715 N N . LYS A 1 91 ? -0.761 38.306 -8.138 1.00 80.62 91 LYS A N 1
ATOM 716 C CA . LYS A 1 91 ? -1.723 38.382 -9.251 1.00 80.62 91 LYS A CA 1
ATOM 717 C C . LYS A 1 91 ? -1.842 39.806 -9.812 1.00 80.62 91 LYS A C 1
ATOM 719 O O . LYS A 1 91 ? -1.786 39.993 -11.026 1.00 80.62 91 LYS A O 1
ATOM 724 N N . ASN A 1 92 ? -1.967 40.799 -8.929 1.00 80.88 92 ASN A N 1
ATOM 725 C CA . ASN A 1 92 ? -2.108 42.207 -9.306 1.00 80.88 92 ASN A CA 1
ATOM 726 C C . ASN A 1 92 ? -0.837 42.754 -9.969 1.00 80.88 92 ASN A C 1
ATOM 728 O O . ASN A 1 92 ? -0.924 43.486 -10.951 1.00 80.88 92 ASN A O 1
ATOM 732 N N . VAL A 1 93 ? 0.342 42.390 -9.451 1.00 83.25 93 VAL A N 1
ATOM 733 C CA . VAL A 1 93 ? 1.626 42.834 -10.011 1.00 83.25 93 VAL A CA 1
ATOM 734 C C . VAL A 1 93 ? 1.895 42.183 -11.368 1.00 83.25 93 VAL A C 1
ATOM 736 O O . VAL A 1 93 ? 2.361 42.869 -12.267 1.00 83.25 93 VAL A O 1
ATOM 739 N N . LEU A 1 94 ? 1.543 40.907 -11.563 1.00 80.94 94 LEU A N 1
ATOM 740 C CA . LEU A 1 94 ? 1.741 40.198 -12.836 1.00 80.94 94 LEU A CA 1
ATOM 741 C C . LEU A 1 94 ? 0.704 40.535 -13.925 1.00 80.94 94 LEU A C 1
ATOM 743 O O . LEU A 1 94 ? 0.865 40.074 -15.058 1.00 80.94 94 LEU A O 1
ATOM 747 N N . ARG A 1 95 ? -0.326 41.337 -13.602 1.00 74.06 95 ARG A N 1
ATOM 748 C CA . ARG A 1 95 ? -1.447 41.707 -14.493 1.00 74.06 95 ARG A CA 1
ATOM 749 C C . ARG A 1 95 ? -2.176 40.488 -15.084 1.00 74.06 95 ARG A C 1
ATOM 751 O O . ARG A 1 95 ? -2.455 40.423 -16.274 1.00 74.06 95 ARG A O 1
ATOM 758 N N . VAL A 1 96 ? -2.468 39.495 -14.246 1.00 64.69 96 VAL A N 1
ATOM 759 C CA . VAL A 1 96 ? -3.166 38.259 -14.648 1.00 64.69 96 VAL A CA 1
ATOM 760 C C . VAL A 1 96 ? -4.665 38.548 -14.834 1.00 64.69 96 VAL A C 1
ATOM 762 O O . VAL A 1 96 ? -5.315 38.974 -13.877 1.00 64.69 96 VAL A O 1
ATOM 765 N N . SER A 1 97 ? -5.228 38.298 -16.026 1.00 52.50 97 SER A N 1
ATOM 766 C CA . SER A 1 97 ? -6.648 38.561 -16.339 1.00 52.50 97 SER A CA 1
ATOM 767 C C . SER A 1 97 ? -7.617 37.804 -15.415 1.00 52.50 97 SER A C 1
ATOM 769 O O . SER A 1 97 ? -7.366 36.658 -15.032 1.00 52.50 97 SER A O 1
ATOM 771 N N . ASP A 1 98 ? -8.750 38.426 -15.079 1.00 47.44 98 ASP A N 1
ATOM 772 C CA . ASP A 1 98 ? -9.789 37.786 -14.271 1.00 47.44 98 ASP A CA 1
ATOM 773 C C . ASP A 1 98 ? -10.489 36.659 -15.040 1.00 47.44 98 ASP A C 1
ATOM 775 O O . ASP A 1 98 ? -10.965 36.830 -16.164 1.00 47.44 98 ASP A O 1
ATOM 779 N N . VAL A 1 99 ? -10.571 35.487 -14.409 1.00 44.47 99 VAL A N 1
ATOM 780 C CA . VAL A 1 99 ? -11.488 34.426 -14.833 1.00 44.47 99 VAL A CA 1
ATOM 781 C C . VAL A 1 99 ? -12.917 34.945 -14.594 1.00 44.47 99 VAL A C 1
ATOM 783 O O . VAL A 1 99 ? -13.159 35.509 -13.526 1.00 44.47 99 VAL A O 1
ATOM 786 N N . PRO A 1 100 ? -13.870 34.800 -15.537 1.00 35.69 100 PRO A N 1
ATOM 787 C CA . PRO A 1 100 ? -15.214 35.351 -15.376 1.00 35.69 100 PRO A CA 1
ATOM 788 C C . PRO A 1 100 ? -15.886 34.862 -14.086 1.00 35.69 100 PRO A C 1
ATOM 790 O O . PRO A 1 100 ? -15.937 33.658 -13.830 1.00 35.69 100 PRO A O 1
ATOM 793 N N . ALA A 1 101 ? -16.454 35.794 -13.315 1.00 33.91 101 ALA A N 1
ATOM 794 C CA . ALA A 1 101 ? -17.062 35.577 -11.995 1.00 33.91 101 ALA A CA 1
ATOM 795 C C . ALA A 1 101 ? -18.132 34.460 -11.935 1.00 33.91 101 ALA A C 1
ATOM 797 O O . ALA A 1 101 ? -18.369 33.882 -10.880 1.00 33.91 101 ALA A O 1
ATOM 798 N N . LEU A 1 102 ? -18.727 34.086 -13.074 1.00 31.45 102 LEU A N 1
ATOM 799 C CA . LEU A 1 102 ? -19.667 32.961 -13.195 1.00 31.45 102 LEU A CA 1
ATOM 800 C C . LEU A 1 102 ? -19.043 31.585 -12.882 1.00 31.45 102 LEU A C 1
ATOM 802 O O . LEU A 1 102 ? -19.775 30.649 -12.568 1.00 31.45 102 LEU A O 1
ATOM 806 N N . LEU A 1 103 ? -17.713 31.446 -12.949 1.00 34.41 103 LEU A N 1
ATOM 807 C CA . LEU A 1 103 ? -17.019 30.203 -12.595 1.00 34.41 103 LEU A CA 1
ATOM 808 C C . LEU A 1 103 ? -16.724 30.096 -11.087 1.00 34.41 103 LEU A C 1
ATOM 810 O O . LEU A 1 103 ? -16.600 28.986 -10.583 1.00 34.41 103 LEU A O 1
ATOM 814 N N . GLU A 1 104 ? -16.650 31.219 -10.362 1.00 32.72 104 GLU A N 1
ATOM 815 C CA . GLU A 1 104 ? -16.382 31.242 -8.913 1.00 32.72 104 GLU A CA 1
ATOM 816 C C . GLU A 1 104 ? -17.605 30.831 -8.076 1.00 32.72 104 GLU A C 1
ATOM 818 O O . GLU A 1 104 ? -17.440 30.217 -7.023 1.00 32.72 104 GLU A O 1
ATOM 823 N N . GLU A 1 105 ? -18.830 31.087 -8.551 1.00 31.92 105 GLU A N 1
ATOM 824 C CA . GLU A 1 105 ? -20.062 30.706 -7.835 1.00 31.92 105 GLU A CA 1
ATOM 825 C C . GLU A 1 105 ? -20.469 29.236 -8.035 1.00 31.92 105 GLU A C 1
ATOM 827 O O . GLU A 1 105 ? -21.205 28.680 -7.218 1.00 31.92 105 GLU A O 1
ATOM 832 N N . MET A 1 106 ? -19.973 28.570 -9.085 1.00 27.72 106 MET A N 1
ATOM 833 C CA . MET A 1 106 ? -20.314 27.173 -9.393 1.00 27.72 106 MET A CA 1
ATOM 834 C C . MET A 1 106 ? -19.284 26.143 -8.901 1.00 27.72 106 MET A C 1
ATOM 836 O O . MET A 1 106 ? -19.571 24.943 -8.921 1.00 27.72 106 MET A O 1
ATOM 840 N N . THR A 1 107 ? -18.107 26.565 -8.426 1.00 30.67 107 THR A N 1
ATOM 841 C CA . THR A 1 107 ? -17.046 25.653 -7.969 1.00 30.67 107 THR A CA 1
ATOM 842 C C . THR A 1 107 ? -16.836 25.717 -6.456 1.00 30.67 107 THR A C 1
ATOM 844 O O . THR A 1 107 ? -16.039 26.504 -5.954 1.00 30.67 107 THR A O 1
ATOM 847 N N . ASN A 1 108 ? -17.458 24.800 -5.715 1.00 30.52 108 ASN A N 1
ATOM 848 C CA . ASN A 1 108 ? -17.104 24.508 -4.317 1.00 30.52 108 ASN A CA 1
ATOM 849 C C . ASN A 1 108 ? -15.802 23.678 -4.212 1.00 30.52 108 ASN A C 1
ATOM 851 O O . ASN A 1 108 ? -15.764 22.674 -3.504 1.00 30.52 108 ASN A O 1
ATOM 855 N N . PHE A 1 109 ? -14.737 24.044 -4.932 1.00 32.72 109 PHE A N 1
ATOM 856 C CA . PHE A 1 109 ? -13.497 23.259 -4.976 1.00 32.72 109 PHE A CA 1
ATOM 857 C C . PHE A 1 109 ? -12.285 24.053 -4.481 1.00 32.72 109 PHE A C 1
ATOM 859 O O . PHE A 1 109 ? -11.870 25.048 -5.072 1.00 32.72 109 PHE A O 1
ATOM 866 N N . SER A 1 110 ? -11.681 23.570 -3.390 1.00 37.19 110 SER A N 1
ATOM 867 C CA . SER A 1 110 ? -10.490 24.160 -2.768 1.00 37.19 110 SER A CA 1
ATOM 868 C C . SER A 1 110 ? -9.220 24.015 -3.618 1.00 37.19 110 SER A C 1
ATOM 870 O O . SER A 1 110 ? -8.243 24.715 -3.371 1.00 37.19 110 SER A O 1
ATOM 872 N N . THR A 1 111 ? -9.212 23.160 -4.642 1.00 35.97 111 THR A N 1
ATOM 873 C CA . THR A 1 111 ? -8.026 22.812 -5.441 1.00 35.97 111 THR A CA 1
ATOM 874 C C . THR A 1 111 ? -7.478 23.979 -6.264 1.00 35.97 111 THR A C 1
ATOM 876 O O . THR A 1 111 ? -6.276 24.234 -6.210 1.00 35.97 111 THR A O 1
ATOM 879 N N . VAL A 1 112 ? -8.334 24.758 -6.934 1.00 37.00 112 VAL A N 1
ATOM 880 C CA . VAL A 1 112 ? -7.914 25.966 -7.678 1.00 37.00 112 VAL A CA 1
ATOM 881 C C . VAL A 1 112 ? -7.438 27.063 -6.714 1.00 37.00 112 VAL A C 1
ATOM 883 O O . VAL A 1 112 ? -6.434 27.737 -6.954 1.00 37.00 112 VAL A O 1
ATOM 886 N N . LEU A 1 113 ? -8.105 27.189 -5.560 1.00 33.59 113 LEU A N 1
ATOM 887 C CA . LEU A 1 113 ? -7.768 28.168 -4.523 1.00 33.59 113 LEU A CA 1
ATOM 888 C C . LEU A 1 113 ? -6.445 27.840 -3.802 1.00 33.59 113 LEU A C 1
ATOM 890 O O . LEU A 1 113 ? -5.739 28.754 -3.372 1.00 33.59 113 LEU A O 1
ATOM 894 N N . HIS A 1 114 ? -6.112 26.551 -3.668 1.00 41.00 114 HIS A N 1
ATOM 895 C CA . HIS A 1 114 ? -4.833 26.068 -3.145 1.00 41.00 114 HIS A CA 1
ATOM 896 C C . HIS A 1 114 ? -3.700 26.245 -4.162 1.00 41.00 114 HIS A C 1
ATOM 898 O O . HIS A 1 114 ? -2.607 26.637 -3.763 1.00 41.00 114 HIS A O 1
ATOM 904 N N . GLN A 1 115 ? -3.952 26.039 -5.459 1.00 48.97 115 GLN A N 1
ATOM 905 C CA . GLN A 1 115 ? -2.950 26.210 -6.522 1.00 48.97 115 GLN A CA 1
ATOM 906 C C . GLN A 1 115 ? -2.508 27.668 -6.703 1.00 48.97 115 GLN A C 1
ATOM 908 O O . GLN A 1 115 ? -1.327 27.920 -6.920 1.00 48.97 115 GLN A O 1
ATOM 913 N N . ALA A 1 116 ? -3.407 28.641 -6.532 1.00 53.00 116 ALA A N 1
ATOM 914 C CA . ALA A 1 116 ? -3.066 30.068 -6.589 1.00 53.00 116 ALA A CA 1
ATOM 915 C C . ALA A 1 116 ? -2.161 30.550 -5.431 1.00 53.00 116 ALA A C 1
ATOM 917 O O . ALA A 1 116 ? -1.694 31.686 -5.448 1.00 53.00 116 ALA A O 1
ATOM 918 N N . ARG A 1 117 ? -1.920 29.713 -4.411 1.00 71.94 117 ARG A N 1
ATOM 919 C CA . ARG A 1 117 ? -1.182 30.062 -3.183 1.00 71.94 117 ARG A CA 1
ATOM 920 C C . ARG A 1 117 ? 0.140 29.315 -3.043 1.00 71.94 117 ARG A C 1
ATOM 922 O O . ARG A 1 117 ? 0.612 29.111 -1.924 1.00 71.94 117 ARG A O 1
ATOM 929 N N . VAL A 1 118 ? 0.726 28.894 -4.158 1.00 77.38 118 VAL A N 1
ATOM 930 C CA . VAL A 1 118 ? 1.987 28.153 -4.166 1.00 77.38 118 VAL A CA 1
ATOM 931 C C . VAL A 1 118 ? 2.983 28.807 -5.114 1.00 77.38 118 VAL A C 1
ATOM 933 O O . VAL A 1 118 ? 2.650 29.157 -6.248 1.00 77.38 118 VAL A O 1
ATOM 936 N N . ILE A 1 119 ? 4.216 28.939 -4.632 1.00 86.62 119 ILE A N 1
ATOM 937 C CA . ILE A 1 119 ? 5.396 29.286 -5.420 1.00 86.62 119 ILE A CA 1
ATOM 938 C C . ILE A 1 119 ? 6.282 28.048 -5.483 1.00 86.62 119 ILE A C 1
ATOM 940 O O . ILE A 1 119 ? 6.627 27.502 -4.437 1.00 86.62 119 ILE A O 1
ATOM 944 N N . ILE A 1 120 ? 6.653 27.614 -6.684 1.00 86.62 120 ILE A N 1
ATOM 945 C CA . ILE A 1 120 ? 7.557 26.476 -6.883 1.00 86.62 120 ILE A CA 1
ATOM 946 C C . ILE A 1 120 ? 8.796 26.966 -7.621 1.00 86.62 120 ILE A C 1
ATOM 948 O O . ILE A 1 120 ? 8.685 27.567 -8.689 1.00 86.62 120 ILE A O 1
ATOM 952 N N . LEU A 1 121 ? 9.962 26.699 -7.045 1.00 92.75 121 LEU A N 1
ATOM 953 C CA . LEU A 1 121 ? 11.264 26.906 -7.658 1.00 92.75 121 LEU A CA 1
ATOM 954 C C . LEU A 1 121 ? 11.857 25.534 -7.965 1.00 92.75 121 LEU A C 1
ATOM 956 O O . LEU A 1 121 ? 11.980 24.700 -7.066 1.00 92.75 121 LEU A O 1
ATOM 960 N N . GLN A 1 122 ? 12.221 25.310 -9.221 1.00 88.06 122 GLN A N 1
ATOM 961 C CA . GLN A 1 122 ? 12.935 24.114 -9.647 1.00 88.06 122 GLN A CA 1
ATOM 962 C C . GLN A 1 122 ? 14.371 24.493 -9.997 1.00 88.06 122 GLN A C 1
ATOM 964 O O . GLN A 1 122 ? 14.602 25.438 -10.754 1.00 88.06 122 GLN A O 1
ATOM 969 N N . LEU A 1 123 ? 15.328 23.764 -9.434 1.00 90.12 123 LEU A N 1
ATOM 970 C CA . LEU A 1 123 ? 16.758 24.019 -9.544 1.00 90.12 123 LEU A CA 1
ATOM 971 C C . LEU A 1 123 ? 17.482 22.735 -9.950 1.00 90.12 123 LEU A C 1
ATOM 973 O O . LEU A 1 123 ? 16.986 21.633 -9.722 1.00 90.12 123 LEU A O 1
ATOM 977 N N . ASP A 1 124 ? 18.671 22.877 -10.523 1.00 80.81 124 ASP A N 1
ATOM 978 C CA . ASP A 1 124 ? 19.544 21.738 -10.809 1.00 80.81 124 ASP A CA 1
ATOM 979 C C . ASP A 1 124 ? 20.021 21.064 -9.536 1.00 80.81 124 ASP A C 1
ATOM 981 O O . ASP A 1 124 ? 19.757 19.889 -9.303 1.00 80.81 124 ASP A O 1
ATOM 985 N N . SER A 1 125 ? 20.642 21.838 -8.664 1.00 82.94 125 SER A N 1
ATOM 986 C CA . SER A 1 125 ? 21.108 21.379 -7.371 1.00 82.94 125 SER A CA 1
ATOM 987 C C . SER A 1 125 ? 21.086 22.535 -6.381 1.00 82.94 125 SER A C 1
ATOM 989 O O . SER A 1 125 ? 21.041 23.709 -6.758 1.00 82.94 125 SER A O 1
ATOM 991 N N . ILE A 1 126 ? 21.057 22.193 -5.099 1.00 84.00 126 ILE A N 1
ATOM 992 C CA . ILE A 1 126 ? 21.286 23.130 -4.002 1.00 84.00 126 ILE A CA 1
ATOM 993 C C . ILE A 1 126 ? 22.424 22.535 -3.186 1.00 84.00 126 ILE A C 1
ATOM 995 O O . ILE A 1 126 ? 22.306 21.413 -2.699 1.00 84.00 126 ILE A O 1
ATOM 999 N N . ASP A 1 127 ? 23.517 23.278 -3.052 1.00 82.31 127 ASP A N 1
ATOM 1000 C CA . ASP A 1 127 ? 24.651 22.880 -2.228 1.00 82.31 127 ASP A CA 1
ATOM 1001 C C . ASP A 1 127 ? 24.312 22.946 -0.729 1.00 82.31 127 ASP A C 1
ATOM 1003 O O . ASP A 1 127 ? 23.396 23.653 -0.294 1.00 82.31 127 ASP A O 1
ATOM 1007 N N . ASP A 1 128 ? 25.078 22.221 0.084 1.00 81.62 128 ASP A N 1
ATOM 1008 C CA . ASP A 1 128 ? 24.811 22.090 1.519 1.00 81.62 128 ASP A CA 1
ATOM 1009 C C . ASP A 1 128 ? 24.863 23.426 2.274 1.00 81.62 128 ASP A C 1
ATOM 1011 O O . ASP A 1 128 ? 24.112 23.618 3.239 1.00 81.62 128 ASP A O 1
ATOM 1015 N N . HIS A 1 129 ? 25.708 24.367 1.832 1.00 85.06 129 HIS A N 1
ATOM 1016 C CA . HIS A 1 129 ? 25.816 25.688 2.446 1.00 85.06 129 HIS A CA 1
ATOM 1017 C C . HIS A 1 129 ? 24.549 26.510 2.177 1.00 85.06 129 HIS A C 1
ATOM 1019 O O . HIS A 1 129 ? 23.908 26.978 3.124 1.00 85.06 129 HIS A O 1
ATOM 1025 N N . THR A 1 130 ? 24.113 26.591 0.919 1.00 84.75 130 THR A N 1
ATOM 1026 C CA . THR A 1 130 ? 22.854 27.243 0.527 1.00 84.75 130 THR A CA 1
ATOM 1027 C C . THR A 1 130 ? 21.638 26.584 1.188 1.00 84.75 130 THR A C 1
ATOM 1029 O O . THR A 1 130 ? 20.769 27.273 1.730 1.00 84.75 130 THR A O 1
ATOM 1032 N N . GLY A 1 131 ? 21.590 25.249 1.232 1.00 86.19 131 GLY A N 1
ATOM 1033 C CA . GLY A 1 131 ? 20.539 24.501 1.926 1.00 86.19 131 GLY A CA 1
ATOM 1034 C C . GLY A 1 131 ? 20.501 24.796 3.429 1.00 86.19 131 GLY A C 1
ATOM 1035 O O . GLY A 1 131 ? 19.425 24.952 4.011 1.00 86.19 131 GLY A O 1
ATOM 1036 N N . SER A 1 132 ? 21.666 24.946 4.070 1.00 84.94 132 SER A N 1
ATOM 1037 C CA . SER A 1 132 ? 21.772 25.346 5.479 1.00 84.94 132 SER A CA 1
ATOM 1038 C C . SER A 1 132 ? 21.262 26.769 5.727 1.00 84.94 132 SER A C 1
ATOM 1040 O O . SER A 1 132 ? 20.563 26.996 6.717 1.00 84.94 132 SER A O 1
ATOM 1042 N N . ILE A 1 133 ? 21.549 27.718 4.829 1.00 87.44 133 ILE A N 1
ATOM 1043 C CA . ILE A 1 133 ? 21.011 29.086 4.911 1.00 87.44 133 ILE A CA 1
ATOM 1044 C C . ILE A 1 133 ? 19.480 29.052 4.835 1.00 87.44 133 ILE A C 1
ATOM 1046 O O . ILE A 1 133 ? 18.810 29.626 5.693 1.00 87.44 133 ILE A O 1
ATOM 1050 N N . ILE A 1 134 ? 18.903 28.316 3.880 1.00 88.25 134 ILE A N 1
ATOM 1051 C CA . ILE A 1 134 ? 17.442 28.199 3.728 1.00 88.25 134 ILE A CA 1
ATOM 1052 C C . ILE A 1 134 ? 16.797 27.571 4.973 1.00 88.25 134 ILE A C 1
ATOM 1054 O O . ILE A 1 134 ? 15.781 28.080 5.459 1.00 88.25 134 ILE A O 1
ATOM 1058 N N . ARG A 1 135 ? 17.405 26.514 5.533 1.00 88.06 135 ARG A N 1
ATOM 1059 C CA . ARG A 1 135 ? 16.969 25.891 6.797 1.00 88.06 135 ARG A CA 1
ATOM 1060 C C . ARG A 1 135 ? 17.018 26.867 7.976 1.00 88.06 135 ARG A C 1
ATOM 1062 O O . ARG A 1 135 ? 16.130 26.838 8.822 1.00 88.06 135 ARG A O 1
ATOM 1069 N N . SER A 1 136 ? 18.011 27.757 8.012 1.00 85.00 136 SER A N 1
ATOM 1070 C CA . SER A 1 136 ? 18.129 28.799 9.040 1.00 85.00 136 SER A CA 1
ATOM 1071 C C . SER A 1 136 ? 17.087 29.914 8.878 1.00 85.00 136 SER A C 1
ATOM 1073 O O . SER A 1 136 ? 16.593 30.461 9.867 1.00 85.00 136 SER A O 1
ATOM 1075 N N . ILE A 1 137 ? 16.697 30.241 7.641 1.00 85.06 137 ILE A N 1
ATOM 1076 C CA . ILE A 1 137 ? 15.646 31.231 7.392 1.00 85.06 137 ILE A CA 1
ATOM 1077 C C . ILE A 1 137 ? 14.276 30.655 7.789 1.00 85.06 137 ILE A C 1
ATOM 1079 O O . ILE A 1 137 ? 13.525 31.336 8.490 1.00 85.06 137 ILE A O 1
ATOM 1083 N N . TRP A 1 138 ? 13.948 29.407 7.432 1.00 85.00 138 TRP A N 1
ATOM 1084 C CA . TRP A 1 138 ? 12.700 28.741 7.842 1.00 85.00 138 TRP A CA 1
ATOM 1085 C C . TRP A 1 138 ? 12.961 27.493 8.694 1.00 85.00 138 TRP A C 1
ATOM 1087 O O . TRP A 1 138 ? 13.014 26.379 8.183 1.00 85.00 138 TRP A O 1
ATOM 1097 N N . ASN A 1 139 ? 12.990 27.675 10.020 1.00 67.69 139 ASN A N 1
ATOM 1098 C CA . ASN A 1 139 ? 13.203 26.605 11.012 1.00 67.69 139 ASN A CA 1
ATOM 1099 C C . ASN A 1 139 ? 12.196 25.431 10.945 1.00 67.69 139 ASN A C 1
ATOM 1101 O O . ASN A 1 139 ? 12.420 24.407 11.581 1.00 67.69 139 ASN A O 1
ATOM 1105 N N . SER A 1 140 ? 11.069 25.580 10.241 1.00 63.47 140 SER A N 1
ATOM 1106 C CA . SER A 1 140 ? 9.996 24.578 10.115 1.00 63.47 140 SER A CA 1
ATOM 1107 C C . SER A 1 140 ? 9.793 24.110 8.666 1.00 63.47 140 SER A C 1
ATOM 1109 O O . SER A 1 140 ? 8.658 24.006 8.194 1.00 63.47 140 SER A O 1
ATOM 1111 N N . LEU A 1 141 ? 10.890 23.927 7.937 1.00 82.00 141 LEU A N 1
ATOM 1112 C CA . LEU A 1 141 ? 10.910 23.411 6.571 1.00 82.00 141 LEU A CA 1
ATOM 1113 C C . LEU A 1 141 ? 10.749 21.883 6.575 1.00 82.00 141 LEU A C 1
ATOM 1115 O O . LEU A 1 141 ? 11.476 21.187 7.281 1.00 82.00 141 LEU A O 1
ATOM 1119 N N . ASP A 1 142 ? 9.810 21.372 5.774 1.00 75.25 142 ASP A N 1
ATOM 1120 C CA . ASP A 1 142 ? 9.599 19.931 5.595 1.00 75.25 142 ASP A CA 1
ATOM 1121 C C . ASP A 1 142 ? 10.448 19.433 4.415 1.00 75.25 142 ASP A C 1
ATOM 1123 O O . ASP A 1 142 ? 10.184 19.786 3.261 1.00 75.25 142 ASP A O 1
ATOM 1127 N N . GLU A 1 143 ? 11.462 18.615 4.692 1.00 81.31 143 GLU A N 1
ATOM 1128 C CA . GLU A 1 143 ? 12.282 17.985 3.655 1.00 81.31 143 GLU A CA 1
ATOM 1129 C C . GLU A 1 143 ? 11.624 16.686 3.167 1.00 81.31 143 GLU A C 1
ATOM 1131 O O . GLU A 1 143 ? 11.209 15.848 3.970 1.00 81.31 143 GLU A O 1
ATOM 1136 N N . ILE A 1 144 ? 11.483 16.539 1.850 1.00 71.94 144 ILE A N 1
ATOM 1137 C CA . ILE A 1 144 ? 10.770 15.423 1.217 1.00 71.94 144 ILE A CA 1
ATOM 1138 C C . ILE A 1 144 ? 11.689 14.591 0.320 1.00 71.94 144 ILE A C 1
ATOM 1140 O O . ILE A 1 144 ? 12.717 15.063 -0.171 1.00 71.94 144 ILE A O 1
ATOM 1144 N N . SER A 1 145 ? 11.293 13.337 0.088 1.00 74.12 145 SER A N 1
ATOM 1145 C CA . SER A 1 145 ? 12.015 12.431 -0.805 1.00 74.12 145 SER A CA 1
ATOM 1146 C C . SER A 1 145 ? 11.968 12.914 -2.261 1.00 74.12 145 SER A C 1
ATOM 1148 O O . SER A 1 145 ? 11.046 13.629 -2.664 1.00 74.12 145 SER A O 1
ATOM 1150 N N . PHE A 1 146 ? 12.930 12.474 -3.076 1.00 69.38 146 PHE A N 1
ATOM 1151 C CA . PHE A 1 146 ? 12.957 12.756 -4.517 1.00 69.38 146 PHE A CA 1
ATOM 1152 C C . PHE A 1 146 ? 11.651 12.334 -5.209 1.00 69.38 146 PHE A C 1
ATOM 1154 O O . PHE A 1 146 ? 11.068 13.091 -5.984 1.00 69.38 146 PHE A O 1
ATOM 1161 N N . SER A 1 147 ? 11.135 11.151 -4.864 1.00 54.91 147 SER A N 1
ATOM 1162 C CA . SER A 1 147 ? 9.884 10.620 -5.411 1.00 54.91 147 SER A CA 1
ATOM 1163 C C . SER A 1 147 ? 8.679 11.497 -5.067 1.00 54.91 147 SER A C 1
ATOM 1165 O O . SER A 1 147 ? 7.799 11.707 -5.903 1.00 54.91 147 SER A O 1
ATOM 1167 N N . ASP A 1 148 ? 8.635 12.044 -3.852 1.00 62.59 148 ASP A N 1
ATOM 1168 C CA . ASP A 1 148 ? 7.562 12.949 -3.442 1.00 62.59 148 ASP A CA 1
ATOM 1169 C C . ASP A 1 148 ? 7.691 14.315 -4.120 1.00 62.59 148 ASP A C 1
ATOM 1171 O O . ASP A 1 148 ? 6.681 14.876 -4.545 1.00 62.59 148 ASP A O 1
ATOM 1175 N N . ALA A 1 149 ? 8.915 14.816 -4.311 1.00 70.50 149 ALA A N 1
ATOM 1176 C CA . ALA A 1 149 ? 9.171 16.050 -5.050 1.00 70.50 149 ALA A CA 1
ATOM 1177 C C . ALA A 1 149 ? 8.702 15.942 -6.508 1.00 70.50 149 ALA A C 1
ATOM 1179 O O . ALA A 1 149 ? 7.979 16.813 -6.993 1.00 70.50 149 ALA A O 1
ATOM 1180 N N . GLN A 1 150 ? 9.004 14.826 -7.179 1.00 63.47 150 GLN A N 1
ATOM 1181 C CA . GLN A 1 150 ? 8.519 14.556 -8.534 1.00 63.47 150 GLN A CA 1
ATOM 1182 C C . GLN A 1 150 ? 6.988 14.468 -8.604 1.00 63.47 150 GLN A C 1
ATOM 1184 O O . GLN A 1 150 ? 6.386 15.016 -9.528 1.00 63.47 150 GLN A O 1
ATOM 1189 N N . ARG A 1 151 ? 6.329 13.856 -7.611 1.00 58.19 151 ARG A N 1
ATOM 1190 C CA . ARG A 1 151 ? 4.855 13.822 -7.523 1.00 58.19 151 ARG A CA 1
ATOM 1191 C C . ARG A 1 151 ? 4.252 15.213 -7.316 1.00 58.19 151 ARG A C 1
ATOM 1193 O O . ARG A 1 151 ? 3.215 15.517 -7.907 1.00 58.19 151 ARG A O 1
ATOM 1200 N N . PHE A 1 152 ? 4.881 16.061 -6.499 1.00 62.12 152 PHE A N 1
ATOM 1201 C CA . PHE A 1 152 ? 4.468 17.456 -6.316 1.00 62.12 152 PHE A CA 1
ATOM 1202 C C . PHE A 1 152 ? 4.580 18.249 -7.623 1.00 62.12 152 PHE A C 1
ATOM 1204 O O . PHE A 1 152 ? 3.627 18.935 -7.998 1.00 62.12 152 PHE A O 1
ATOM 1211 N N . LEU A 1 153 ? 5.692 18.097 -8.349 1.00 64.69 153 LEU A N 1
ATOM 1212 C CA . LEU A 1 153 ? 5.899 18.731 -9.652 1.00 64.69 153 LEU A CA 1
ATOM 1213 C C . LEU A 1 153 ? 4.905 18.218 -10.697 1.00 64.69 153 LEU A C 1
ATOM 1215 O O . LEU A 1 153 ? 4.279 19.021 -11.376 1.00 64.69 153 LEU A O 1
ATOM 1219 N N . GLN A 1 154 ? 4.666 16.908 -10.779 1.00 57.75 154 GLN A N 1
ATOM 1220 C CA . GLN A 1 154 ? 3.723 16.322 -11.736 1.00 57.75 154 GLN A CA 1
ATOM 1221 C C . GLN A 1 154 ? 2.286 16.822 -11.517 1.00 57.75 154 GLN A C 1
ATOM 1223 O O . GLN A 1 154 ? 1.605 17.195 -12.475 1.00 57.75 154 GLN A O 1
ATOM 1228 N N . ARG A 1 155 ? 1.841 16.903 -10.254 1.00 53.12 155 ARG A N 1
ATOM 1229 C CA . ARG A 1 155 ? 0.538 17.487 -9.888 1.00 53.12 155 ARG A CA 1
ATOM 1230 C C . ARG A 1 155 ? 0.450 18.972 -10.232 1.00 53.12 155 ARG A C 1
ATOM 1232 O O . ARG A 1 155 ? -0.624 19.451 -10.589 1.00 53.12 155 ARG A O 1
ATOM 1239 N N . ALA A 1 156 ? 1.561 19.701 -10.141 1.00 53.56 156 ALA A N 1
ATOM 1240 C CA . ALA A 1 156 ? 1.615 21.078 -10.599 1.00 53.56 156 ALA A CA 1
ATOM 1241 C C . ALA A 1 156 ? 1.510 21.132 -12.138 1.00 53.56 156 ALA A C 1
ATOM 1243 O O . ALA A 1 156 ? 0.658 21.844 -12.668 1.00 53.56 156 ALA A O 1
ATOM 1244 N N . THR A 1 157 ? 2.310 20.381 -12.894 1.00 46.12 157 THR A N 1
ATOM 1245 C CA . THR A 1 157 ? 2.410 20.486 -14.367 1.00 46.12 157 THR A CA 1
ATOM 1246 C C . THR A 1 157 ? 1.122 20.108 -15.115 1.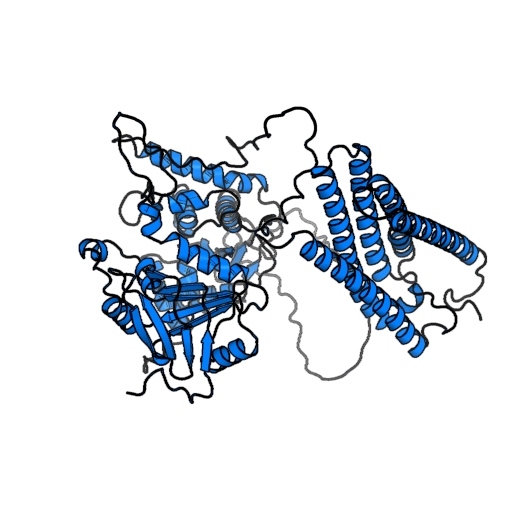00 46.12 157 THR A C 1
ATOM 1248 O O . THR A 1 157 ? 0.810 20.726 -16.126 1.00 46.12 157 THR A O 1
ATOM 1251 N N . GLN A 1 158 ? 0.302 19.188 -14.595 1.00 39.97 158 GLN A N 1
ATOM 1252 C CA . GLN A 1 158 ? -0.965 18.747 -15.220 1.00 39.97 158 GLN A CA 1
ATOM 1253 C C . GLN A 1 158 ? -2.102 19.799 -15.237 1.00 39.97 158 GLN A C 1
ATOM 1255 O O . GLN A 1 158 ? -3.211 19.498 -15.669 1.00 39.97 158 GLN A O 1
ATOM 1260 N N . SER A 1 159 ? -1.856 21.027 -14.771 1.00 46.00 159 SER A N 1
ATOM 1261 C CA . SER A 1 159 ? -2.862 22.098 -14.646 1.00 46.00 159 SER A CA 1
ATOM 1262 C C . SER A 1 159 ? -2.553 23.366 -15.468 1.00 46.00 159 SER A C 1
ATOM 1264 O O . SER A 1 159 ? -3.110 24.425 -15.186 1.00 46.00 159 SER A O 1
ATOM 1266 N N . ASP A 1 160 ? -1.682 23.281 -16.485 1.00 37.66 160 ASP A N 1
ATOM 1267 C CA . ASP A 1 160 ? -1.290 24.413 -17.349 1.00 37.66 160 ASP A CA 1
ATOM 1268 C C . ASP A 1 160 ? -2.285 24.662 -18.519 1.00 37.66 160 ASP A C 1
ATOM 1270 O O . ASP A 1 160 ? -2.464 23.786 -19.373 1.00 37.66 160 ASP A O 1
ATOM 1274 N N . PRO A 1 161 ? -2.902 25.860 -18.634 1.00 37.66 161 PRO A N 1
ATOM 1275 C CA . PRO A 1 161 ? -3.781 26.219 -19.751 1.00 37.66 161 PRO A CA 1
ATOM 1276 C C . PRO A 1 161 ? -3.090 26.286 -21.125 1.00 37.66 161 PRO A C 1
ATOM 1278 O O . PRO A 1 161 ? -3.769 26.212 -22.150 1.00 37.66 161 PRO A O 1
ATOM 1281 N N . LYS A 1 162 ? -1.760 26.460 -21.196 1.00 36.22 162 LYS A N 1
ATOM 1282 C CA . LYS A 1 162 ? -1.044 26.633 -22.478 1.00 36.22 162 LYS A CA 1
ATOM 1283 C C . LYS A 1 162 ? -0.869 25.328 -23.257 1.00 36.22 162 LYS A C 1
ATOM 1285 O O . LYS A 1 162 ? -0.759 25.372 -24.480 1.00 36.22 162 LYS A O 1
ATOM 1290 N N . PHE A 1 163 ? -0.967 24.177 -22.593 1.00 34.50 163 PHE A N 1
ATOM 1291 C CA . PHE A 1 163 ? -0.970 22.864 -23.249 1.00 34.50 163 PHE A CA 1
ATOM 1292 C C . PHE A 1 163 ? -2.291 22.568 -23.998 1.00 34.50 163 PHE A C 1
ATOM 1294 O O . PHE A 1 163 ? -2.382 21.605 -24.752 1.00 34.50 163 PHE A O 1
ATOM 1301 N N . VAL A 1 164 ? -3.314 23.420 -23.834 1.00 37.59 164 VAL A N 1
ATOM 1302 C CA . VAL A 1 164 ? -4.668 23.247 -24.399 1.00 37.59 164 VAL A CA 1
ATOM 1303 C C . VAL A 1 164 ? -4.838 23.907 -25.783 1.00 37.59 164 VAL A C 1
ATOM 1305 O O . VAL A 1 164 ? -5.839 23.670 -26.452 1.00 37.59 164 VAL A O 1
ATOM 1308 N N . ARG A 1 165 ? -3.888 24.729 -26.267 1.00 27.84 165 ARG A N 1
ATOM 1309 C CA . ARG A 1 165 ? -4.100 25.566 -27.475 1.00 27.84 165 ARG A CA 1
ATOM 1310 C C . ARG A 1 165 ? -3.442 25.112 -28.783 1.00 27.84 165 ARG A C 1
ATOM 1312 O O . ARG A 1 165 ? -3.826 25.634 -29.825 1.00 27.84 165 ARG A O 1
ATOM 1319 N N . HIS A 1 166 ? -2.533 24.140 -28.785 1.00 30.38 166 HIS A N 1
ATOM 1320 C CA . HIS A 1 166 ? -1.933 23.633 -30.027 1.00 30.38 166 HIS A CA 1
ATOM 1321 C C . HIS A 1 166 ? -2.459 22.238 -30.367 1.00 30.38 166 HIS A C 1
ATOM 1323 O O . HIS A 1 166 ? -1.809 21.244 -30.076 1.00 30.38 166 HIS A O 1
ATOM 1329 N N . ASN A 1 167 ? -3.672 22.183 -30.925 1.00 29.28 167 ASN A N 1
ATOM 1330 C CA . ASN A 1 167 ? -4.086 21.259 -31.993 1.00 29.28 167 ASN A CA 1
ATOM 1331 C C . ASN A 1 167 ? -5.592 21.410 -32.220 1.00 29.28 167 ASN A C 1
ATOM 1333 O O . ASN A 1 167 ? -6.410 20.636 -31.731 1.00 29.28 167 ASN A O 1
ATOM 1337 N N . GLY A 1 168 ? -5.953 22.449 -32.964 1.00 29.77 168 GLY A N 1
ATOM 1338 C CA . GLY A 1 168 ? -7.315 22.664 -33.419 1.00 29.77 168 GLY A CA 1
ATOM 1339 C C . GLY A 1 168 ? -7.299 23.425 -34.731 1.00 29.77 168 GLY A C 1
ATOM 1340 O O . GLY A 1 168 ? -7.299 24.651 -34.725 1.00 29.77 168 GLY A O 1
ATOM 1341 N N . THR A 1 169 ? -7.304 22.703 -35.848 1.00 25.95 169 THR A N 1
ATOM 1342 C CA . THR A 1 169 ? -7.827 23.232 -37.109 1.00 25.95 169 THR A CA 1
ATOM 1343 C C . THR A 1 169 ? -8.783 22.221 -37.722 1.00 25.95 169 THR A C 1
ATOM 1345 O O . THR A 1 169 ? -8.488 21.033 -37.823 1.00 25.95 169 THR A O 1
ATOM 1348 N N . ASN A 1 170 ? -9.954 22.762 -38.034 1.00 29.09 170 ASN A N 1
ATOM 1349 C CA . ASN A 1 170 ? -11.208 22.143 -38.430 1.00 29.09 170 ASN A CA 1
ATOM 1350 C C . ASN A 1 170 ? -11.112 21.269 -39.685 1.00 29.09 170 ASN A C 1
ATOM 1352 O O . ASN A 1 170 ? -10.425 21.647 -40.624 1.00 29.09 170 ASN A O 1
ATOM 1356 N N . GLU A 1 171 ? -11.941 20.223 -39.754 1.00 24.02 171 GLU A N 1
ATOM 1357 C CA . GLU A 1 171 ? -12.968 20.128 -40.798 1.00 24.02 171 GLU A CA 1
ATOM 1358 C C . GLU A 1 171 ? -14.062 19.103 -40.443 1.00 24.02 171 GLU A C 1
ATOM 1360 O O . GLU A 1 171 ? -13.878 18.161 -39.675 1.00 24.02 171 GLU A O 1
ATOM 1365 N N . THR A 1 172 ? -15.252 19.395 -40.950 1.00 32.88 172 THR A N 1
ATOM 1366 C CA . THR A 1 172 ? -16.575 18.831 -40.671 1.00 32.88 172 THR A CA 1
ATOM 1367 C C . THR A 1 172 ? -16.772 17.403 -41.183 1.00 32.88 172 THR A C 1
ATOM 1369 O O . THR A 1 172 ? -16.490 17.166 -42.351 1.00 32.88 172 THR A O 1
ATOM 1372 N N . ASN A 1 173 ? -17.353 16.501 -40.372 1.00 23.64 173 ASN A N 1
ATOM 1373 C CA . ASN A 1 173 ? -18.384 15.511 -40.759 1.00 23.64 173 ASN A CA 1
ATOM 1374 C C . ASN A 1 173 ? -18.844 14.670 -39.543 1.00 23.64 173 ASN A C 1
ATOM 1376 O O . ASN A 1 173 ? -18.085 14.452 -38.603 1.00 23.64 173 ASN A O 1
ATOM 1380 N N . LEU A 1 174 ? -20.112 14.237 -39.534 1.00 39.88 174 LEU A N 1
ATOM 1381 C CA . LEU A 1 174 ? -20.758 13.490 -38.440 1.00 39.88 174 LEU A CA 1
ATOM 1382 C C . LEU A 1 174 ? -19.964 12.240 -38.005 1.00 39.88 174 LEU A C 1
ATOM 1384 O O . LEU A 1 174 ? -19.884 11.283 -38.771 1.00 39.88 174 LEU A O 1
ATOM 1388 N N . SER A 1 175 ? -19.484 12.170 -36.754 1.00 25.36 175 SER A N 1
ATOM 1389 C CA . SER A 1 175 ? -18.992 10.905 -36.179 1.00 25.36 175 SER A CA 1
ATOM 1390 C C . SER A 1 175 ? -18.858 10.916 -34.650 1.00 25.36 175 SER A C 1
ATOM 1392 O O . SER A 1 175 ? -18.460 11.908 -34.048 1.00 25.36 175 SER A O 1
ATOM 1394 N N . ILE A 1 176 ? -19.189 9.767 -34.057 1.00 30.94 176 ILE A N 1
ATOM 1395 C CA . ILE A 1 176 ? -18.938 9.289 -32.685 1.00 30.94 176 ILE A CA 1
ATOM 1396 C C . ILE A 1 176 ? -17.805 10.049 -31.962 1.00 30.94 176 ILE A C 1
ATOM 1398 O O . ILE A 1 176 ? -16.643 9.942 -32.343 1.00 30.94 176 ILE A O 1
ATOM 1402 N N . THR A 1 177 ? -18.118 10.765 -30.877 1.00 34.84 177 THR A N 1
ATOM 1403 C CA . THR A 1 177 ? -17.103 11.440 -30.050 1.00 34.84 177 THR A CA 1
ATOM 1404 C C . THR A 1 177 ? -16.431 10.428 -29.114 1.00 34.84 177 THR A C 1
ATOM 1406 O O . THR A 1 177 ? -16.972 10.089 -28.060 1.00 34.84 177 THR A O 1
ATOM 1409 N N . GLN A 1 178 ? -15.256 9.919 -29.494 1.00 36.03 178 GLN A N 1
ATOM 1410 C CA . GLN A 1 178 ? -14.349 9.259 -28.547 1.00 36.03 178 GLN A CA 1
ATOM 1411 C C . GLN A 1 178 ? -13.827 10.311 -27.553 1.00 36.03 178 GLN A C 1
ATOM 1413 O O . GLN A 1 178 ? -13.348 11.364 -27.975 1.00 36.03 178 GLN A O 1
ATOM 1418 N N . LEU A 1 179 ? -13.945 10.059 -26.242 1.00 42.34 179 LEU A N 1
ATOM 1419 C CA . LEU A 1 179 ? -13.343 10.919 -25.215 1.00 42.34 179 LEU A CA 1
ATOM 1420 C C . LEU A 1 179 ? -11.816 10.897 -25.383 1.00 42.34 179 LEU A C 1
ATOM 1422 O O . LEU A 1 179 ? -11.180 9.868 -25.164 1.00 42.34 179 LEU A O 1
ATOM 1426 N N . GLN A 1 180 ? -11.231 12.029 -25.778 1.00 37.94 180 GLN A N 1
ATOM 1427 C CA . GLN A 1 180 ? -9.785 12.232 -25.711 1.00 37.94 180 GLN A CA 1
ATOM 1428 C C . GLN A 1 180 ? -9.375 12.386 -24.238 1.00 37.94 180 GLN A C 1
ATOM 1430 O O . GLN A 1 180 ? -10.097 12.998 -23.452 1.00 37.94 180 GLN A O 1
ATOM 1435 N N . SER A 1 181 ? -8.206 11.860 -23.864 1.00 38.84 181 SER A N 1
ATOM 1436 C CA . SER A 1 181 ? -7.669 11.839 -22.488 1.00 38.84 181 SER A CA 1
ATOM 1437 C C . SER A 1 181 ? -7.570 13.208 -21.796 1.00 38.84 181 SER A C 1
ATOM 1439 O O . SER A 1 181 ? -7.388 13.263 -20.585 1.00 38.84 181 SER A O 1
ATOM 1441 N N . ASN A 1 182 ? -7.692 14.303 -22.550 1.00 38.69 182 ASN A N 1
ATOM 1442 C CA . ASN A 1 182 ? -7.443 15.671 -22.095 1.00 38.69 182 ASN A CA 1
ATOM 1443 C C . ASN A 1 182 ? -8.727 16.440 -21.713 1.00 38.69 182 ASN A C 1
ATOM 1445 O O . ASN A 1 182 ? -8.644 17.592 -21.297 1.00 38.69 182 ASN A O 1
ATOM 1449 N N . ASP A 1 183 ? -9.910 15.833 -21.852 1.00 51.16 183 ASP A N 1
ATOM 1450 C CA . ASP A 1 183 ? -11.206 16.476 -21.599 1.00 51.16 183 ASP A CA 1
ATOM 1451 C C . ASP A 1 183 ? -11.808 15.966 -20.277 1.00 51.16 183 ASP A C 1
ATOM 1453 O O . ASP A 1 183 ? -12.391 14.881 -20.212 1.00 51.16 183 ASP A O 1
ATOM 1457 N N . ASN A 1 184 ? -11.633 16.718 -19.182 1.00 65.00 184 ASN A N 1
ATOM 1458 C CA . ASN A 1 184 ? -12.152 16.314 -17.873 1.00 65.00 184 ASN A CA 1
ATOM 1459 C C . ASN A 1 184 ? -13.658 16.594 -17.758 1.00 65.00 184 ASN A C 1
ATOM 1461 O O . ASN A 1 184 ? -14.084 17.594 -17.180 1.00 65.00 184 ASN A O 1
ATOM 1465 N N . ARG A 1 185 ? -14.475 15.695 -18.312 1.00 72.00 185 ARG A N 1
ATOM 1466 C CA . ARG A 1 185 ? -15.941 15.780 -18.245 1.00 72.00 185 ARG A CA 1
ATOM 1467 C C . ARG A 1 185 ? -16.504 14.955 -17.103 1.00 72.00 185 ARG A C 1
ATOM 1469 O O . ARG A 1 185 ? -15.996 13.869 -16.820 1.00 72.00 185 ARG A O 1
ATOM 1476 N N . GLN A 1 186 ? -17.604 15.429 -16.519 1.00 81.62 186 GLN A N 1
ATOM 1477 C CA . GLN A 1 186 ? -18.439 14.623 -15.633 1.00 81.62 186 GLN A CA 1
ATOM 1478 C C . GLN A 1 186 ? -19.063 13.473 -16.431 1.00 81.62 186 GLN A C 1
ATOM 1480 O O . GLN A 1 186 ? -19.822 13.696 -17.374 1.00 81.62 186 GLN A O 1
ATOM 1485 N N . LEU A 1 187 ? -18.736 12.242 -16.048 1.00 82.62 187 LEU A N 1
ATOM 1486 C CA . LEU A 1 187 ? -19.249 11.022 -16.659 1.00 82.62 187 LEU A CA 1
ATOM 1487 C C . LEU A 1 187 ? -20.628 10.691 -16.085 1.00 82.62 187 LEU A C 1
ATOM 1489 O O . LEU A 1 187 ? -21.612 10.583 -16.820 1.00 82.62 187 LEU A O 1
ATOM 1493 N N . LEU A 1 188 ? -20.720 10.546 -14.762 1.00 86.75 188 LEU A N 1
ATOM 1494 C CA . LEU A 1 188 ? -21.965 10.199 -14.082 1.00 86.75 188 LEU A CA 1
ATOM 1495 C C . LEU A 1 188 ? -22.012 10.743 -12.656 1.00 86.75 188 LEU A C 1
ATOM 1497 O O . LEU A 1 188 ? -20.996 11.123 -12.086 1.00 86.75 188 LEU A O 1
ATOM 1501 N N . ILE A 1 189 ? -23.215 10.762 -12.085 1.00 88.06 189 ILE A N 1
ATOM 1502 C CA . ILE A 1 189 ? -23.446 11.062 -10.673 1.00 88.06 189 ILE A CA 1
ATOM 1503 C C . ILE A 1 189 ? -24.115 9.837 -10.046 1.00 88.06 189 ILE A C 1
ATOM 1505 O O . ILE A 1 189 ? -25.148 9.395 -10.558 1.00 88.06 189 ILE A O 1
ATOM 1509 N N . TYR A 1 190 ? -23.548 9.293 -8.964 1.00 91.12 190 TYR A N 1
ATOM 1510 C CA . TYR A 1 190 ? -24.082 8.108 -8.283 1.00 91.12 190 TYR A CA 1
ATOM 1511 C C . TYR A 1 190 ? -24.244 8.303 -6.762 1.00 91.12 190 TYR A C 1
ATOM 1513 O O . TYR A 1 190 ? -23.281 8.680 -6.098 1.00 91.12 190 TYR A O 1
ATOM 1521 N N . PRO A 1 191 ? -25.406 7.977 -6.166 1.00 89.38 191 PRO A N 1
ATOM 1522 C CA . PRO A 1 191 ? -26.674 7.693 -6.836 1.00 89.38 191 PRO A CA 1
ATOM 1523 C C . PRO A 1 191 ? -27.203 8.947 -7.561 1.00 89.38 191 PRO A C 1
ATOM 1525 O O . PRO A 1 191 ? -26.786 10.064 -7.245 1.00 89.38 191 PRO A O 1
ATOM 1528 N N . PRO A 1 192 ? -28.116 8.801 -8.533 1.00 84.50 192 PRO A N 1
ATOM 1529 C CA . PRO A 1 192 ? -28.701 9.953 -9.207 1.00 84.50 192 PRO A CA 1
ATOM 1530 C C . PRO A 1 192 ? -29.496 10.819 -8.215 1.00 84.50 192 PRO A C 1
ATOM 1532 O O . PRO A 1 192 ? -30.297 10.310 -7.433 1.00 84.50 192 PRO A O 1
ATOM 1535 N N . GLY A 1 193 ? -29.304 12.140 -8.271 1.00 77.94 193 GLY A N 1
ATOM 1536 C CA . GLY A 1 193 ? -30.034 13.110 -7.447 1.00 77.94 193 GLY A CA 1
ATOM 1537 C C . GLY A 1 193 ? -29.178 13.803 -6.382 1.00 77.94 193 GLY A C 1
ATOM 1538 O O . GLY A 1 193 ? -27.954 13.885 -6.489 1.00 77.94 193 GLY A O 1
ATOM 1539 N N . ARG A 1 194 ? -29.834 14.378 -5.362 1.00 74.50 194 ARG A N 1
ATOM 1540 C CA . ARG A 1 194 ? -29.150 15.128 -4.293 1.00 74.50 194 ARG A CA 1
ATOM 1541 C C . ARG A 1 194 ? -28.266 14.201 -3.458 1.00 74.50 194 ARG A C 1
ATOM 1543 O O . ARG A 1 194 ? -28.735 13.177 -2.973 1.00 74.50 194 ARG A O 1
ATOM 1550 N N . GLY A 1 195 ? -27.018 14.618 -3.239 1.00 73.88 195 GLY A N 1
ATOM 1551 C CA . GLY A 1 195 ? -26.031 13.850 -2.474 1.00 73.88 195 GLY A CA 1
ATOM 1552 C C . GLY A 1 195 ? -25.331 12.749 -3.275 1.00 73.88 195 GLY A C 1
ATOM 1553 O O . GLY A 1 195 ? -24.686 11.895 -2.675 1.00 73.88 195 GLY A O 1
ATOM 1554 N N . GLY A 1 196 ? -25.469 12.749 -4.605 1.00 83.69 196 GLY A N 1
ATOM 1555 C CA . GLY A 1 196 ? -24.717 11.861 -5.483 1.00 83.69 196 GLY A CA 1
ATOM 1556 C C . GLY A 1 196 ? -23.253 12.279 -5.644 1.00 83.69 196 GLY A C 1
ATOM 1557 O O . GLY A 1 196 ? -22.921 13.464 -5.635 1.00 83.69 196 GLY A O 1
ATOM 1558 N N . ILE A 1 197 ? -22.387 11.288 -5.817 1.00 89.44 197 ILE A N 1
ATOM 1559 C CA . ILE A 1 197 ? -20.950 11.425 -6.051 1.00 89.44 197 ILE A CA 1
ATOM 1560 C C . ILE A 1 197 ? -20.735 11.660 -7.544 1.00 89.44 197 ILE A C 1
ATOM 1562 O O . ILE A 1 197 ? -21.133 10.834 -8.365 1.00 89.44 197 ILE A O 1
ATOM 1566 N N . SER A 1 198 ? -20.134 12.796 -7.893 1.00 88.75 198 SER A N 1
ATOM 1567 C CA . SER A 1 198 ? -19.762 13.127 -9.269 1.00 88.75 198 SER A CA 1
ATOM 1568 C C . SER A 1 198 ? -18.494 12.382 -9.661 1.00 88.75 198 SER A C 1
ATOM 1570 O O . SER A 1 198 ? -17.456 12.602 -9.051 1.00 88.75 198 SER A O 1
ATOM 1572 N N . ILE A 1 199 ? -18.574 11.563 -10.705 1.00 87.12 199 ILE A N 1
ATOM 1573 C CA . ILE A 1 199 ? -17.441 10.831 -11.271 1.00 87.12 199 ILE A CA 1
ATOM 1574 C C . ILE A 1 199 ? -17.081 11.486 -12.593 1.00 87.12 199 ILE A C 1
ATOM 1576 O O . ILE A 1 199 ? -17.906 11.543 -13.508 1.00 87.12 199 ILE A O 1
ATOM 1580 N N . ASN A 1 200 ? -15.854 11.974 -12.694 1.00 86.38 200 ASN A N 1
ATOM 1581 C CA . ASN A 1 200 ? -15.325 12.630 -13.874 1.00 86.38 200 ASN A CA 1
ATOM 1582 C C . ASN A 1 200 ? -14.382 11.707 -14.649 1.00 86.38 200 ASN A C 1
ATOM 1584 O O . ASN A 1 200 ? -14.035 10.606 -14.220 1.00 86.38 200 ASN A O 1
ATOM 1588 N N . THR A 1 201 ? -13.950 12.172 -15.817 1.00 76.25 201 THR A N 1
ATOM 1589 C CA . THR A 1 201 ? -13.050 11.414 -16.692 1.00 76.25 201 THR A CA 1
ATOM 1590 C C . THR A 1 201 ? -11.720 11.128 -15.992 1.00 76.25 201 THR A C 1
ATOM 1592 O O . THR A 1 201 ? -11.233 10.006 -16.072 1.00 76.25 201 THR A O 1
ATOM 1595 N N . ILE A 1 202 ? -11.183 12.078 -15.217 1.00 73.69 202 ILE A N 1
ATOM 1596 C CA . ILE A 1 202 ? -9.958 11.869 -14.426 1.00 73.69 202 ILE A CA 1
ATOM 1597 C C . ILE A 1 202 ? -10.110 10.791 -13.341 1.00 73.69 202 ILE A C 1
ATOM 1599 O O . ILE A 1 202 ? -9.175 10.031 -13.098 1.00 73.69 202 ILE A O 1
ATOM 1603 N N . ASP A 1 203 ? -11.295 10.682 -12.734 1.00 83.44 203 ASP A N 1
ATOM 1604 C CA . ASP A 1 203 ? -11.579 9.672 -11.711 1.00 83.44 203 ASP A CA 1
ATOM 1605 C C . ASP A 1 203 ? -11.628 8.280 -12.341 1.00 83.44 203 ASP A C 1
ATOM 1607 O O . ASP A 1 203 ? -11.076 7.327 -11.807 1.00 83.44 203 ASP A O 1
ATOM 1611 N N . TYR A 1 204 ? -12.217 8.165 -13.531 1.00 82.81 204 TYR A N 1
ATOM 1612 C CA . TYR A 1 204 ? -12.195 6.922 -14.299 1.00 82.81 204 TYR A CA 1
ATOM 1613 C C . TYR A 1 204 ? -10.771 6.515 -14.712 1.00 82.81 204 TYR A C 1
ATOM 1615 O O . TYR A 1 204 ? -10.422 5.339 -14.631 1.00 82.81 204 TYR A O 1
ATOM 1623 N N . LEU A 1 205 ? -9.921 7.470 -15.104 1.00 76.94 205 LEU A N 1
ATOM 1624 C CA . LEU A 1 205 ? -8.547 7.186 -15.533 1.00 76.94 205 LEU A CA 1
ATOM 1625 C C . LEU A 1 205 ? -7.661 6.608 -14.415 1.00 76.94 205 LEU A C 1
ATOM 1627 O O . LEU A 1 205 ? -6.711 5.891 -14.724 1.00 76.94 205 LEU A O 1
ATOM 1631 N N . CYS A 1 206 ? -7.983 6.826 -13.131 1.00 77.94 206 CYS A N 1
ATOM 1632 C CA . CYS A 1 206 ? -7.235 6.209 -12.023 1.00 77.94 206 CYS A CA 1
ATOM 1633 C C . CYS A 1 206 ? -7.411 4.678 -11.936 1.00 77.94 206 CYS A C 1
ATOM 1635 O O . CYS A 1 206 ? -6.670 4.002 -11.221 1.00 77.94 206 CYS A O 1
ATOM 1637 N N . LEU A 1 207 ? -8.360 4.111 -12.695 1.00 81.81 207 LEU A N 1
ATOM 1638 C CA . LEU A 1 207 ? -8.526 2.665 -12.833 1.00 81.81 207 LEU A CA 1
ATOM 1639 C C . LEU A 1 207 ? -7.458 2.025 -13.723 1.00 81.81 207 LEU A C 1
ATOM 1641 O O . LEU A 1 207 ? -7.344 0.802 -13.701 1.00 81.81 207 LEU A O 1
ATOM 1645 N N . ALA A 1 208 ? -6.652 2.801 -14.455 1.00 70.12 208 ALA A N 1
ATOM 1646 C CA . ALA A 1 208 ? -5.533 2.266 -15.225 1.00 70.12 208 ALA A CA 1
ATOM 1647 C C . ALA A 1 208 ? -4.534 1.496 -14.345 1.00 70.12 208 ALA A C 1
ATOM 1649 O O . ALA A 1 208 ? -4.389 1.769 -13.153 1.00 70.12 208 ALA A O 1
ATOM 1650 N N . THR A 1 209 ? -3.856 0.513 -14.935 1.00 64.00 209 THR A N 1
ATOM 1651 C CA . THR A 1 209 ? -2.825 -0.283 -14.255 1.00 64.00 209 THR A CA 1
ATOM 1652 C C . THR A 1 209 ? -1.751 0.626 -13.647 1.00 64.00 209 THR A C 1
ATOM 1654 O O . THR A 1 209 ? -1.424 1.673 -14.208 1.00 64.00 209 THR A O 1
ATOM 1657 N N . ASP A 1 210 ? -1.243 0.248 -12.473 1.00 59.38 210 ASP A N 1
ATOM 1658 C CA . ASP A 1 210 ? -0.223 0.988 -11.716 1.00 59.38 210 ASP A CA 1
ATOM 1659 C C . ASP A 1 210 ? -0.617 2.426 -11.316 1.00 59.38 210 ASP A C 1
ATOM 1661 O O . ASP A 1 210 ? 0.238 3.260 -11.012 1.00 59.38 210 ASP A O 1
ATOM 1665 N N . GLN A 1 211 ? -1.916 2.743 -11.288 1.00 65.19 211 GLN A N 1
ATOM 1666 C CA . GLN A 1 211 ? -2.429 4.008 -10.756 1.00 65.19 211 GLN A CA 1
ATOM 1667 C C . GLN A 1 211 ? -3.092 3.810 -9.393 1.00 65.19 211 GLN A C 1
ATOM 1669 O O . GLN A 1 211 ? -3.843 2.857 -9.178 1.00 65.19 211 GLN A O 1
ATOM 1674 N N . TYR A 1 212 ? -2.855 4.739 -8.465 1.00 73.94 212 TYR A N 1
ATOM 1675 C CA . TYR A 1 212 ? -3.566 4.751 -7.188 1.00 73.94 212 TYR A CA 1
ATOM 1676 C C . TYR A 1 212 ? -5.039 5.082 -7.409 1.00 73.94 212 TYR A C 1
ATOM 1678 O O . TYR A 1 212 ? -5.373 6.077 -8.053 1.00 73.94 212 TYR A O 1
ATOM 1686 N N . VAL A 1 213 ? -5.914 4.281 -6.806 1.00 82.69 213 VAL A N 1
ATOM 1687 C CA . VAL A 1 213 ? -7.348 4.571 -6.776 1.00 82.69 213 VAL A CA 1
ATOM 1688 C C . VAL A 1 213 ? -7.589 5.804 -5.904 1.00 82.69 213 VAL A C 1
ATOM 1690 O O . VAL A 1 213 ? -7.065 5.896 -4.789 1.00 82.69 213 VAL A O 1
ATOM 1693 N N . ASN A 1 214 ? -8.362 6.762 -6.413 1.00 84.88 214 ASN A N 1
ATOM 1694 C CA . ASN A 1 214 ? -8.683 7.985 -5.685 1.00 84.88 214 ASN A CA 1
ATOM 1695 C C . ASN A 1 214 ? -9.895 7.816 -4.751 1.00 84.88 214 ASN A C 1
ATOM 1697 O O . ASN A 1 214 ? -10.622 6.824 -4.795 1.00 84.88 214 ASN A O 1
ATOM 1701 N N . ASP A 1 215 ? -10.100 8.806 -3.890 1.00 89.75 215 ASP A N 1
ATOM 1702 C CA . ASP A 1 215 ? -11.211 8.882 -2.941 1.00 89.75 215 ASP A CA 1
ATOM 1703 C C . ASP A 1 215 ? -12.586 8.819 -3.621 1.00 89.75 215 ASP A C 1
ATOM 1705 O O . ASP A 1 215 ? -13.464 8.110 -3.132 1.00 89.75 215 ASP A O 1
ATOM 1709 N N . ILE A 1 216 ? -12.757 9.476 -4.773 1.00 91.69 216 ILE A N 1
ATOM 1710 C CA . ILE A 1 216 ? -14.010 9.455 -5.543 1.00 91.69 216 ILE A CA 1
ATOM 1711 C C . ILE A 1 216 ? -14.395 8.034 -5.960 1.00 91.69 216 ILE A C 1
ATOM 1713 O O . ILE A 1 216 ? -15.550 7.646 -5.778 1.00 91.69 216 ILE A O 1
ATOM 1717 N N . ILE A 1 217 ? -13.456 7.240 -6.485 1.00 95.19 217 ILE A N 1
ATOM 1718 C CA . ILE A 1 217 ? -13.718 5.849 -6.875 1.00 95.19 217 ILE A CA 1
ATOM 1719 C C . ILE A 1 217 ? -13.967 4.962 -5.650 1.00 95.19 217 ILE A C 1
ATOM 1721 O O . ILE A 1 217 ? -14.872 4.125 -5.703 1.00 95.19 217 ILE A O 1
ATOM 1725 N N . ILE A 1 218 ? -13.234 5.158 -4.546 1.00 96.81 218 ILE A N 1
ATOM 1726 C CA . ILE A 1 218 ? -13.486 4.432 -3.289 1.00 96.81 218 ILE A CA 1
ATOM 1727 C C . ILE A 1 218 ? -14.910 4.706 -2.791 1.00 96.81 218 ILE A C 1
ATOM 1729 O O . ILE A 1 218 ? -15.690 3.770 -2.603 1.00 96.81 218 ILE A O 1
ATOM 1733 N N . ASP A 1 219 ? -15.277 5.977 -2.632 1.00 96.06 219 ASP A N 1
ATOM 1734 C CA . ASP A 1 219 ? -16.585 6.379 -2.116 1.00 96.06 219 ASP A CA 1
ATOM 1735 C C . ASP A 1 219 ? -17.716 5.943 -3.055 1.00 96.06 219 ASP A C 1
ATOM 1737 O O . ASP A 1 219 ? -18.735 5.420 -2.594 1.00 96.06 219 ASP A O 1
ATOM 1741 N N . PHE A 1 220 ? -17.531 6.096 -4.373 1.00 96.75 220 PHE A N 1
ATOM 1742 C CA . PHE A 1 220 ? -18.475 5.609 -5.379 1.00 96.75 220 PHE A CA 1
ATOM 1743 C C . PHE A 1 220 ? -18.728 4.113 -5.217 1.00 96.75 220 PHE A C 1
ATOM 1745 O O . PHE A 1 220 ? -19.882 3.686 -5.131 1.00 96.75 220 PHE A O 1
ATOM 1752 N N . TYR A 1 221 ? -17.662 3.316 -5.184 1.00 97.75 221 TYR A N 1
ATOM 1753 C CA . TYR A 1 221 ? -17.790 1.871 -5.210 1.00 97.75 221 TYR A CA 1
ATOM 1754 C C . TYR A 1 221 ? -18.379 1.334 -3.906 1.00 97.75 221 TYR A C 1
ATOM 1756 O O . TYR A 1 221 ? -19.292 0.509 -3.937 1.00 97.75 221 TYR A O 1
ATOM 1764 N N . LEU A 1 222 ? -17.940 1.861 -2.757 1.00 97.31 222 LEU A N 1
ATOM 1765 C CA . LEU A 1 222 ? -18.525 1.526 -1.459 1.00 97.31 222 LEU A CA 1
ATOM 1766 C C . LEU A 1 222 ? -20.010 1.893 -1.402 1.00 97.31 222 LEU A C 1
ATOM 1768 O O . LEU A 1 222 ? -20.820 1.113 -0.899 1.00 97.31 222 LEU A O 1
ATOM 1772 N N . LYS A 1 223 ? -20.391 3.054 -1.951 1.00 95.44 223 LYS A N 1
ATOM 1773 C CA . LYS A 1 223 ? -21.789 3.485 -2.018 1.00 95.44 223 LYS A CA 1
ATOM 1774 C C . LYS A 1 223 ? -22.619 2.575 -2.926 1.00 95.44 223 LYS A C 1
ATOM 1776 O O . LYS A 1 223 ? -23.710 2.160 -2.534 1.00 95.44 223 LYS A O 1
ATOM 1781 N N . TRP A 1 224 ? -22.101 2.236 -4.105 1.00 95.62 224 TRP A N 1
ATOM 1782 C CA . TRP A 1 224 ? -22.741 1.312 -5.040 1.00 95.62 224 TRP A CA 1
ATOM 1783 C C . TRP A 1 224 ? -22.938 -0.078 -4.435 1.00 95.62 224 TRP A C 1
ATOM 1785 O O . TRP A 1 224 ? -24.031 -0.644 -4.521 1.00 95.62 224 TRP A O 1
ATOM 1795 N N . PHE A 1 225 ? -21.909 -0.604 -3.774 1.00 95.50 225 PHE A N 1
ATOM 1796 C CA . PHE A 1 225 ? -21.980 -1.894 -3.108 1.00 95.50 225 PHE A CA 1
ATOM 1797 C C . PHE A 1 225 ? -22.988 -1.861 -1.953 1.00 95.50 225 PHE A C 1
ATOM 1799 O O . PHE A 1 225 ? -23.862 -2.725 -1.870 1.00 95.50 225 PHE A O 1
ATOM 1806 N N . TYR A 1 226 ? -22.948 -0.818 -1.117 1.00 94.12 226 TYR A N 1
ATOM 1807 C CA . TYR A 1 226 ? -23.875 -0.641 0.001 1.00 94.12 226 TYR A CA 1
ATOM 1808 C C . TYR A 1 226 ? -25.339 -0.670 -0.433 1.00 94.12 226 TYR A C 1
ATOM 1810 O O . TYR A 1 226 ? -26.157 -1.315 0.222 1.00 94.12 226 TYR A O 1
ATOM 1818 N N . ASP A 1 227 ? -25.683 -0.025 -1.551 1.00 92.56 227 ASP A N 1
ATOM 1819 C CA . ASP A 1 227 ? -27.058 0.007 -2.058 1.00 92.56 227 ASP A CA 1
ATOM 1820 C C . ASP A 1 227 ? -27.579 -1.387 -2.479 1.00 92.56 227 ASP A C 1
ATOM 1822 O O . ASP A 1 227 ? -28.795 -1.599 -2.514 1.00 92.56 227 ASP A O 1
ATOM 1826 N N . ARG A 1 228 ? -26.680 -2.353 -2.729 1.00 91.25 228 ARG A N 1
ATOM 1827 C CA . ARG A 1 228 ? -26.991 -3.755 -3.069 1.00 91.25 228 ARG A CA 1
ATOM 1828 C C . ARG A 1 228 ? -27.041 -4.692 -1.866 1.00 91.25 228 ARG A C 1
ATOM 1830 O O . ARG A 1 228 ? -27.571 -5.797 -1.980 1.00 91.25 228 ARG A O 1
ATOM 1837 N N . ILE A 1 229 ? -26.542 -4.258 -0.711 1.00 92.38 229 ILE A N 1
ATOM 1838 C CA . ILE A 1 229 ? -26.673 -5.014 0.534 1.00 92.38 229 ILE A CA 1
ATOM 1839 C C . ILE A 1 229 ? -28.161 -5.088 0.920 1.00 92.38 229 ILE A C 1
ATOM 1841 O O . ILE A 1 229 ? -28.949 -4.152 0.715 1.00 92.38 229 ILE A O 1
ATOM 1845 N N . SER A 1 230 ? -28.560 -6.215 1.518 1.00 93.00 230 SER A N 1
ATOM 1846 C CA . SER A 1 230 ? -29.918 -6.419 2.032 1.00 93.00 230 SER A CA 1
ATOM 1847 C C . SER A 1 230 ? -30.361 -5.262 2.942 1.00 93.00 230 SER A C 1
ATOM 1849 O O . SER A 1 230 ? -29.549 -4.627 3.619 1.00 93.00 230 SER A O 1
ATOM 1851 N N . LYS A 1 231 ? -31.671 -4.980 3.002 1.00 92.69 231 LYS A N 1
ATOM 1852 C CA . LYS A 1 231 ? -32.209 -3.911 3.872 1.00 92.69 231 LYS A CA 1
ATOM 1853 C C . LYS A 1 231 ? -31.766 -4.075 5.333 1.00 92.69 231 LYS A C 1
ATOM 1855 O O . LYS A 1 231 ? -31.466 -3.084 5.990 1.00 92.69 231 LYS A O 1
ATOM 1860 N N . VAL A 1 232 ? -31.682 -5.320 5.809 1.00 91.31 232 VAL A N 1
ATOM 1861 C CA . VAL A 1 232 ? -31.210 -5.661 7.160 1.00 91.31 232 VAL A CA 1
ATOM 1862 C C . VAL A 1 232 ? -29.723 -5.345 7.323 1.00 91.31 232 VAL A C 1
ATOM 1864 O O . VAL A 1 232 ? -29.345 -4.725 8.314 1.00 91.31 232 VAL A O 1
ATOM 1867 N N . GLY A 1 233 ? -28.886 -5.713 6.347 1.00 92.06 233 GLY A N 1
ATOM 1868 C CA . GLY A 1 233 ? -27.462 -5.372 6.367 1.00 92.06 233 GLY A CA 1
ATOM 1869 C C . GLY A 1 233 ? -27.245 -3.858 6.369 1.00 92.06 233 GLY A C 1
ATOM 1870 O O . GLY A 1 233 ? -26.540 -3.340 7.227 1.00 92.06 233 GLY A O 1
ATOM 1871 N N . ARG A 1 234 ? -27.958 -3.119 5.511 1.00 94.06 234 ARG A N 1
ATOM 1872 C CA . ARG A 1 234 ? -27.906 -1.649 5.490 1.00 94.06 234 ARG A CA 1
ATOM 1873 C C . ARG A 1 234 ? -28.344 -1.012 6.806 1.00 94.06 234 ARG A C 1
ATOM 1875 O O . ARG A 1 234 ? -27.699 -0.079 7.269 1.00 94.06 234 ARG A O 1
ATOM 1882 N N . ALA A 1 235 ? -29.404 -1.516 7.440 1.00 94.94 235 ALA A N 1
ATOM 1883 C CA . ALA A 1 235 ? -29.866 -0.991 8.725 1.00 94.94 235 ALA A CA 1
ATOM 1884 C C . ALA A 1 235 ? -28.798 -1.124 9.825 1.00 94.94 235 ALA A C 1
ATOM 1886 O O . ALA A 1 235 ? -28.669 -0.224 10.657 1.00 94.94 235 ALA A O 1
ATOM 1887 N N . ARG A 1 236 ? -28.007 -2.202 9.783 1.00 96.19 236 ARG A N 1
ATOM 1888 C CA . ARG A 1 236 ? -26.955 -2.538 10.754 1.00 96.19 236 ARG A CA 1
ATOM 1889 C C . ARG A 1 236 ? -25.577 -1.973 10.392 1.00 96.19 236 ARG A C 1
ATOM 1891 O O . ARG A 1 236 ? -24.656 -2.109 11.191 1.00 96.19 236 ARG A O 1
ATOM 1898 N N . THR A 1 237 ? -25.427 -1.320 9.241 1.00 97.50 237 THR A N 1
ATOM 1899 C CA . THR A 1 237 ? -24.135 -0.824 8.751 1.00 97.50 237 THR A CA 1
ATOM 1900 C C . THR A 1 237 ? -24.173 0.668 8.444 1.00 97.50 237 THR A C 1
ATOM 1902 O O . THR A 1 237 ? -25.114 1.170 7.829 1.00 97.50 237 THR A O 1
ATOM 1905 N N . PHE A 1 238 ? -23.106 1.372 8.814 1.00 97.69 238 PHE A N 1
ATOM 1906 C CA . PHE A 1 238 ? -22.819 2.726 8.350 1.00 97.69 238 PHE A CA 1
ATOM 1907 C C . PHE A 1 238 ? -21.449 2.770 7.666 1.00 97.69 238 PHE A C 1
ATOM 1909 O O . PHE A 1 238 ? -20.510 2.131 8.133 1.00 97.69 238 PHE A O 1
ATOM 1916 N N . ILE A 1 239 ? -21.336 3.512 6.564 1.00 97.69 239 ILE A N 1
ATOM 1917 C CA . ILE A 1 239 ? -20.081 3.685 5.824 1.00 97.69 239 ILE A CA 1
ATOM 1918 C C . ILE A 1 239 ? -19.735 5.169 5.818 1.00 97.69 239 ILE A C 1
ATOM 1920 O O . ILE A 1 239 ? -20.543 5.991 5.384 1.00 97.69 239 ILE A O 1
ATOM 1924 N N . PHE A 1 240 ? -18.547 5.507 6.310 1.00 97.81 240 PHE A N 1
ATOM 1925 C CA . PHE A 1 240 ? -17.997 6.850 6.181 1.00 97.81 240 PHE A CA 1
ATOM 1926 C C . PHE A 1 240 ? -17.396 7.068 4.791 1.00 97.81 240 PHE A C 1
ATOM 1928 O O . PHE A 1 240 ? -16.834 6.149 4.203 1.00 97.81 240 PHE A O 1
ATOM 1935 N N . SER A 1 241 ? -17.458 8.309 4.307 1.00 93.50 241 SER A N 1
ATOM 1936 C CA . SER A 1 241 ? -16.650 8.752 3.166 1.00 93.50 241 SER A CA 1
ATOM 1937 C C . SER A 1 241 ? -15.163 8.736 3.521 1.00 93.50 241 SER A C 1
ATOM 1939 O O . SER A 1 241 ? -14.812 9.041 4.666 1.00 93.50 241 SER A O 1
ATOM 1941 N N . ALA A 1 242 ? -14.292 8.545 2.535 1.00 89.69 242 ALA A N 1
ATOM 1942 C CA . ALA A 1 242 ? -12.836 8.626 2.666 1.00 89.69 242 ALA A CA 1
ATOM 1943 C C . ALA A 1 242 ? -12.320 9.901 3.369 1.00 89.69 242 ALA A C 1
ATOM 1945 O O . ALA A 1 242 ? -11.312 9.869 4.077 1.00 89.69 242 ALA A O 1
ATOM 1946 N N . LEU A 1 243 ? -13.040 11.019 3.240 1.00 89.75 243 LEU A N 1
ATOM 1947 C CA . LEU A 1 243 ? -12.689 12.299 3.869 1.00 89.75 243 LEU A CA 1
ATOM 1948 C C . LEU A 1 243 ? -12.867 12.332 5.394 1.00 89.75 243 LEU A C 1
ATOM 1950 O O . LEU A 1 243 ? -12.326 13.222 6.055 1.00 89.75 243 LEU A O 1
ATOM 1954 N N . PHE A 1 244 ? -13.632 11.400 5.971 1.00 94.19 244 PHE A N 1
ATOM 1955 C CA . PHE A 1 244 ? -13.966 11.424 7.397 1.00 94.19 244 PHE A CA 1
ATOM 1956 C C . PHE A 1 244 ? -12.710 11.346 8.261 1.00 94.19 244 PHE A C 1
ATOM 1958 O O . PHE A 1 244 ? -12.467 12.232 9.081 1.00 94.19 244 PHE A O 1
ATOM 1965 N N . TYR A 1 245 ? -11.898 10.304 8.064 1.00 91.19 245 TYR A N 1
ATOM 1966 C CA . TYR A 1 245 ? -10.738 10.085 8.918 1.00 91.19 245 TYR A CA 1
ATOM 1967 C C . TYR A 1 245 ? -9.668 11.155 8.688 1.00 91.19 245 TYR A C 1
ATOM 1969 O O . TYR A 1 245 ? -9.097 11.637 9.656 1.00 91.19 245 TYR A O 1
ATOM 1977 N N . GLN A 1 246 ? -9.461 11.604 7.445 1.00 85.62 246 GLN A N 1
ATOM 1978 C CA . GLN A 1 246 ? -8.559 12.725 7.145 1.00 85.62 246 GLN A CA 1
ATOM 1979 C C . GLN A 1 246 ? -8.964 14.000 7.905 1.00 85.62 246 GLN A C 1
ATOM 1981 O O . GLN A 1 246 ? -8.131 14.677 8.506 1.00 85.62 246 GLN A O 1
ATOM 1986 N N . THR A 1 247 ? -10.264 14.305 7.947 1.00 86.06 247 THR A N 1
ATOM 1987 C CA . THR A 1 247 ? -10.797 15.464 8.681 1.00 86.06 247 THR A CA 1
ATOM 1988 C C . THR A 1 247 ? -10.675 15.280 10.198 1.00 86.06 247 THR A C 1
ATOM 1990 O O . THR A 1 247 ? -10.352 16.228 10.925 1.00 86.06 247 THR A O 1
ATOM 1993 N N . LEU A 1 248 ? -10.897 14.055 10.685 1.00 85.50 248 LEU A N 1
ATOM 1994 C CA . LEU A 1 248 ? -10.745 13.695 12.093 1.00 85.50 248 LEU A CA 1
ATOM 1995 C C . LEU A 1 248 ? -9.286 13.834 12.548 1.00 85.50 248 LEU A C 1
ATOM 1997 O O . LEU A 1 248 ? -9.037 14.460 13.574 1.00 85.50 248 LEU A O 1
ATOM 2001 N N . SER A 1 249 ? -8.326 13.316 11.778 1.00 80.62 249 SER A N 1
ATOM 2002 C CA . SER A 1 249 ? -6.905 13.251 12.145 1.00 80.62 249 SER A CA 1
ATOM 2003 C C . SER A 1 249 ? -6.120 14.540 11.883 1.00 80.62 249 SER A C 1
ATOM 2005 O O . SER A 1 249 ? -4.975 14.657 12.321 1.00 80.62 249 SER A O 1
ATOM 2007 N N . THR A 1 250 ? -6.721 15.537 11.221 1.00 75.56 250 THR A N 1
ATOM 2008 C CA . THR A 1 250 ? -6.104 16.856 10.998 1.00 75.56 250 THR A CA 1
ATOM 2009 C C . THR A 1 250 ? -5.840 17.572 12.338 1.00 75.56 250 THR A C 1
ATOM 2011 O O . THR A 1 250 ? -6.697 18.279 12.868 1.00 75.56 250 THR A O 1
ATOM 2014 N N . PHE A 1 251 ? -4.645 17.406 12.913 1.00 54.12 251 PHE A N 1
ATOM 2015 C CA . PHE A 1 251 ? -4.239 18.081 14.151 1.00 54.12 251 PHE A CA 1
ATOM 2016 C C . PHE A 1 251 ? -3.992 19.583 13.922 1.00 54.12 251 PHE A C 1
ATOM 2018 O O . PHE A 1 251 ? -3.078 19.975 13.200 1.00 54.12 251 PHE A O 1
ATOM 2025 N N . ALA A 1 252 ? -4.813 20.412 14.573 1.00 45.28 252 ALA A N 1
ATOM 2026 C CA . ALA A 1 252 ? -4.472 21.645 15.294 1.00 45.28 252 ALA A CA 1
ATOM 2027 C C . ALA A 1 252 ? -3.129 22.363 14.977 1.00 45.28 252 ALA A C 1
ATOM 2029 O O . ALA A 1 252 ? -2.354 22.639 15.889 1.00 45.28 252 ALA A O 1
ATOM 2030 N N . ARG A 1 253 ? -2.851 22.742 13.723 1.00 39.81 253 ARG A N 1
ATOM 2031 C CA . ARG A 1 253 ? -1.768 23.705 13.406 1.00 39.81 253 ARG A CA 1
ATOM 2032 C C . ARG A 1 253 ? -2.234 25.169 13.379 1.00 39.81 253 ARG A C 1
ATOM 2034 O O . ARG A 1 253 ? -1.392 26.057 13.382 1.00 39.81 253 ARG A O 1
ATOM 2041 N N . ASP A 1 254 ? -3.547 25.417 13.451 1.00 37.34 254 ASP A N 1
ATOM 2042 C CA . ASP A 1 254 ? -4.148 26.743 13.209 1.00 37.34 254 ASP A CA 1
ATOM 2043 C C . ASP A 1 254 ? -4.733 27.480 14.432 1.00 37.34 254 ASP A C 1
ATOM 2045 O O . ASP A 1 254 ? -5.304 28.557 14.280 1.00 37.34 254 ASP A O 1
ATOM 2049 N N . ILE A 1 255 ? -4.580 26.997 15.673 1.00 39.97 255 ILE A N 1
ATOM 2050 C CA . ILE A 1 255 ? -5.122 27.721 16.845 1.00 39.97 255 ILE A CA 1
ATOM 2051 C C . ILE A 1 255 ? -4.002 28.297 17.714 1.00 39.97 255 ILE A C 1
ATOM 2053 O O . ILE A 1 255 ? -3.716 27.824 18.809 1.00 39.97 255 ILE A O 1
ATOM 2057 N N . LYS A 1 256 ? -3.422 29.405 17.238 1.00 37.62 256 LYS A N 1
ATOM 2058 C CA . LYS A 1 256 ? -2.924 30.486 18.111 1.00 37.62 256 LYS A CA 1
ATOM 2059 C C . LYS A 1 256 ? -3.942 31.628 18.287 1.00 37.62 256 LYS A C 1
ATOM 2061 O O . LYS A 1 256 ? -3.605 32.626 18.913 1.00 37.62 256 LYS A O 1
ATOM 2066 N N . PHE A 1 257 ? -5.181 31.492 17.791 1.00 37.75 257 PHE A N 1
ATOM 2067 C CA . PHE A 1 257 ? -6.138 32.612 17.736 1.00 37.75 257 PHE A CA 1
ATOM 2068 C C . PHE A 1 257 ? -7.505 32.440 18.418 1.00 37.75 257 PHE A C 1
ATOM 2070 O O . PHE A 1 257 ? -8.329 33.341 18.307 1.00 37.75 257 PHE A O 1
ATOM 2077 N N . HIS A 1 258 ? -7.737 31.397 19.220 1.00 37.50 258 HIS A N 1
ATOM 2078 C CA . HIS A 1 258 ? -8.884 31.391 20.142 1.00 37.50 258 HIS A CA 1
ATOM 2079 C C . HIS A 1 258 ? -8.443 31.088 21.573 1.00 37.50 258 HIS A C 1
ATOM 2081 O O . HIS A 1 258 ? -8.407 29.951 22.034 1.00 37.50 258 HIS A O 1
ATOM 2087 N N . LYS A 1 259 ? -8.090 32.165 22.281 1.00 41.34 259 LYS A N 1
ATOM 2088 C CA . LYS A 1 259 ? -8.147 32.225 23.742 1.00 41.34 259 LYS A CA 1
ATOM 2089 C C . LYS A 1 259 ? -9.640 32.216 24.108 1.00 41.34 259 LYS A C 1
ATOM 2091 O O . LYS A 1 259 ? -10.380 32.998 23.521 1.00 41.34 259 LYS A O 1
ATOM 2096 N N . HIS A 1 260 ? -10.021 31.354 25.056 1.00 39.22 260 HIS A N 1
ATOM 2097 C CA . HIS A 1 260 ? -11.379 30.993 25.515 1.00 39.22 260 HIS A CA 1
ATOM 2098 C C . HIS A 1 260 ? -12.012 29.773 24.819 1.00 39.22 260 HIS A C 1
ATOM 2100 O O . HIS A 1 260 ? -12.804 29.983 23.916 1.00 39.22 260 HIS A O 1
ATOM 2106 N N . VAL A 1 261 ? -11.682 28.538 25.253 1.00 44.75 261 VAL A N 1
ATOM 2107 C CA . VAL A 1 261 ? -12.587 27.493 25.826 1.00 44.75 261 VAL A CA 1
ATOM 2108 C C . VAL A 1 261 ? -11.711 26.378 26.461 1.00 44.75 261 VAL A C 1
ATOM 2110 O O . VAL A 1 261 ? -10.681 26.014 25.899 1.00 44.75 261 VAL A O 1
ATOM 2113 N N . ASN A 1 262 ? -12.097 25.839 27.626 1.00 52.09 262 ASN A N 1
ATOM 2114 C CA . ASN A 1 262 ? -11.504 24.651 28.275 1.00 52.09 262 ASN A CA 1
ATOM 2115 C C . ASN A 1 262 ? -11.880 23.332 27.546 1.00 52.09 262 ASN A C 1
ATOM 2117 O O . ASN A 1 262 ? -12.483 22.454 28.155 1.00 52.09 262 ASN A O 1
ATOM 2121 N N . GLU A 1 263 ? -11.588 23.197 26.250 1.00 57.62 263 GLU A N 1
ATOM 2122 C CA . GLU A 1 263 ? -11.899 21.986 25.460 1.00 57.62 263 GLU A CA 1
ATOM 2123 C C . GLU A 1 263 ? -10.644 21.138 25.206 1.00 57.62 263 GLU A C 1
ATOM 2125 O O . GLU A 1 263 ? -9.574 21.664 24.868 1.00 57.62 263 GLU A O 1
ATOM 2130 N N . THR A 1 264 ? -10.780 19.818 25.351 1.00 71.81 264 THR A N 1
ATOM 2131 C CA . THR A 1 264 ? -9.711 18.842 25.095 1.00 71.81 264 THR A CA 1
ATOM 2132 C C . THR A 1 264 ? -9.481 18.648 23.584 1.00 71.81 264 THR A C 1
ATOM 2134 O O . THR A 1 264 ? -10.319 19.000 22.750 1.00 71.81 264 THR A O 1
ATOM 2137 N N . ASP A 1 265 ? -8.306 18.152 23.178 1.00 71.06 265 ASP A N 1
ATOM 2138 C CA . ASP A 1 265 ? -7.928 18.072 21.752 1.00 71.06 265 ASP A CA 1
ATOM 2139 C C . ASP A 1 265 ? -8.773 17.070 20.935 1.00 71.06 265 ASP A C 1
ATOM 2141 O O . ASP A 1 265 ? -8.963 17.238 19.723 1.00 71.06 265 ASP A O 1
ATOM 2145 N N . ASP A 1 266 ? -9.338 16.067 21.602 1.00 73.69 266 ASP A N 1
ATOM 2146 C CA . ASP A 1 266 ? -10.332 15.132 21.073 1.00 73.69 266 ASP A CA 1
ATOM 2147 C C . ASP A 1 266 ? -11.682 15.813 20.803 1.00 73.69 266 ASP A C 1
ATOM 2149 O O . ASP A 1 266 ? -12.245 15.621 19.722 1.00 73.69 266 ASP A O 1
ATOM 2153 N N . GLU A 1 267 ? -12.161 16.689 21.693 1.00 80.00 267 GLU A N 1
ATOM 2154 C CA . GLU A 1 267 ? -13.400 17.453 21.478 1.00 80.00 267 GLU A CA 1
ATOM 2155 C C . GLU A 1 267 ? -13.267 18.388 20.262 1.00 80.00 267 GLU A C 1
ATOM 2157 O O . GLU A 1 267 ? -14.149 18.422 19.396 1.00 80.00 267 GLU A O 1
ATOM 2162 N N . LYS A 1 268 ? -12.115 19.057 20.105 1.00 81.00 268 LYS A N 1
ATOM 2163 C CA . LYS A 1 268 ? -11.823 19.891 18.921 1.00 81.00 268 LYS A CA 1
ATOM 2164 C C . LYS A 1 268 ? -11.832 19.082 17.626 1.00 81.00 268 LYS A C 1
ATOM 2166 O O . LYS A 1 268 ? -12.284 19.568 16.586 1.00 81.00 268 LYS A O 1
ATOM 2171 N N . SER A 1 269 ? -11.303 17.860 17.670 1.00 79.69 269 SER A N 1
ATOM 2172 C CA . SER A 1 269 ? -11.249 16.975 16.505 1.00 79.69 269 SER A CA 1
ATOM 2173 C C . SER A 1 269 ? -12.611 16.415 16.131 1.00 79.69 269 SER A C 1
ATOM 2175 O O . SER A 1 269 ? -12.979 16.411 14.955 1.00 79.69 269 SER A O 1
ATOM 2177 N N . TYR A 1 270 ? -13.410 16.070 17.135 1.00 89.38 270 TYR A N 1
ATOM 2178 C CA . TYR A 1 270 ? -14.793 15.657 16.976 1.00 89.38 270 TYR A CA 1
ATOM 2179 C C . TYR A 1 270 ? -15.674 16.746 16.342 1.00 89.38 270 TYR A C 1
ATOM 2181 O O . TYR A 1 270 ? -16.449 16.458 15.428 1.00 89.38 270 TYR A O 1
ATOM 2189 N N . VAL A 1 271 ? -15.536 18.013 16.757 1.00 87.12 271 VAL A N 1
ATOM 2190 C CA . VAL A 1 271 ? -16.360 19.124 16.237 1.00 87.12 271 VAL A CA 1
ATOM 2191 C C . VAL A 1 271 ? -16.279 19.257 14.712 1.00 87.12 271 VAL A C 1
ATOM 2193 O O . VAL A 1 271 ? -17.287 19.587 14.083 1.00 87.12 271 VAL A O 1
ATOM 2196 N N . ARG A 1 272 ? -15.126 18.950 14.101 1.00 87.69 272 ARG A N 1
ATOM 2197 C CA . ARG A 1 272 ? -14.951 19.001 12.639 1.00 87.69 272 ARG A CA 1
ATOM 2198 C C . ARG A 1 272 ? -15.776 17.947 11.903 1.00 87.69 272 ARG A C 1
ATOM 2200 O O . ARG A 1 272 ? -16.246 18.207 10.799 1.00 87.69 272 ARG A O 1
ATOM 2207 N N . VAL A 1 273 ? -15.973 16.781 12.516 1.00 90.75 273 VAL A N 1
ATOM 2208 C CA . VAL A 1 273 ? -16.618 15.624 11.876 1.00 90.75 273 VAL A CA 1
ATOM 2209 C C . VAL A 1 273 ? -18.027 15.326 12.389 1.00 90.75 273 VAL A C 1
ATOM 2211 O O . VAL A 1 273 ? -18.737 14.547 11.760 1.00 90.75 273 VAL A O 1
ATOM 2214 N N . ARG A 1 274 ? -18.497 15.988 13.455 1.00 90.06 274 ARG A N 1
ATOM 2215 C CA . ARG A 1 274 ? -19.827 15.762 14.070 1.00 90.06 274 ARG A CA 1
ATOM 2216 C C . ARG A 1 274 ? -21.009 15.822 13.093 1.00 90.06 274 ARG A C 1
ATOM 2218 O O . ARG A 1 274 ? -22.073 15.267 13.346 1.00 90.06 274 ARG A O 1
ATOM 2225 N N . ASN A 1 275 ? -20.857 16.545 11.981 1.00 91.69 275 ASN A N 1
ATOM 2226 C CA . ASN A 1 275 ? -21.919 16.690 10.988 1.00 91.69 275 ASN A CA 1
ATOM 2227 C C . ASN A 1 275 ? -22.082 15.446 10.102 1.00 91.69 275 ASN A C 1
ATOM 2229 O O . ASN A 1 275 ? -23.181 15.242 9.586 1.00 91.69 275 ASN A O 1
ATOM 2233 N N . TRP A 1 276 ? -21.059 14.590 9.971 1.00 93.25 276 TRP A N 1
ATOM 2234 C CA . TRP A 1 276 ? -21.171 13.324 9.229 1.00 93.25 276 TRP A CA 1
ATOM 2235 C C . TRP A 1 276 ? -22.230 12.401 9.834 1.00 93.25 276 TRP A C 1
ATOM 2237 O O . TRP A 1 276 ? -22.902 11.666 9.116 1.00 93.25 276 TRP A O 1
ATOM 2247 N N . THR A 1 277 ? -22.417 12.468 11.150 1.00 94.81 277 THR A N 1
ATOM 2248 C CA . THR A 1 277 ? -23.367 11.641 11.895 1.00 94.81 277 THR A CA 1
ATOM 2249 C C . THR A 1 277 ? -24.625 12.410 12.285 1.00 94.81 277 THR A C 1
ATOM 2251 O O . THR A 1 277 ? -25.432 11.895 13.050 1.00 94.81 277 THR A O 1
ATOM 2254 N N . LYS A 1 278 ? -24.877 13.623 11.764 1.00 91.75 278 LYS A N 1
ATOM 2255 C CA . LYS A 1 278 ? -25.989 14.491 12.214 1.00 91.75 278 LYS A CA 1
ATOM 2256 C C . LYS A 1 278 ? -27.329 13.750 12.331 1.00 91.75 278 LYS A C 1
ATOM 2258 O O . LYS A 1 278 ? -27.980 13.839 13.369 1.00 91.75 278 LYS A O 1
ATOM 2263 N N . ASN A 1 279 ? -27.678 12.963 11.313 1.00 91.88 279 ASN A N 1
ATOM 2264 C CA . ASN A 1 279 ? -28.959 12.255 11.209 1.00 91.88 279 ASN A CA 1
ATOM 2265 C C . ASN A 1 279 ? -28.846 10.735 11.428 1.00 91.88 279 ASN A C 1
ATOM 2267 O O . ASN A 1 279 ? -29.735 9.993 11.020 1.00 91.88 279 ASN A O 1
ATOM 2271 N N . VAL A 1 280 ? -27.748 10.252 12.015 1.00 94.44 280 VAL A N 1
ATOM 2272 C CA . VAL A 1 280 ? -27.515 8.820 12.243 1.00 94.44 280 VAL A CA 1
ATOM 2273 C C . VAL A 1 280 ? -26.994 8.604 13.658 1.00 94.44 280 VAL A C 1
ATOM 2275 O O . VAL A 1 280 ? -26.188 9.383 14.159 1.00 94.44 280 VAL A O 1
ATOM 2278 N N . ASN A 1 281 ? -27.450 7.538 14.309 1.00 95.88 281 ASN A N 1
ATOM 2279 C CA . ASN A 1 281 ? -26.871 7.060 15.555 1.00 95.88 281 ASN A CA 1
ATOM 2280 C C . ASN A 1 281 ? -25.961 5.859 15.264 1.00 95.88 281 ASN A C 1
ATOM 2282 O O . ASN A 1 281 ? -26.426 4.805 14.826 1.00 95.88 281 ASN A O 1
ATOM 2286 N N . LEU A 1 282 ? -24.655 6.018 15.492 1.00 96.94 282 LEU A N 1
ATOM 2287 C CA . LEU A 1 282 ? -23.671 4.964 15.232 1.00 96.94 282 LEU A CA 1
ATOM 2288 C C . LEU A 1 282 ? -23.808 3.768 16.188 1.00 96.94 282 LEU A C 1
ATOM 2290 O O . LEU A 1 282 ? -23.450 2.653 15.821 1.00 96.94 282 LEU A O 1
ATOM 2294 N N . PHE A 1 283 ? -24.370 3.966 17.383 1.00 97.00 283 PHE A N 1
ATOM 2295 C CA . PHE A 1 283 ? -24.538 2.906 18.388 1.00 97.00 283 PHE A CA 1
ATOM 2296 C C . PHE A 1 283 ? -25.751 2.001 18.126 1.00 97.00 283 PHE A C 1
ATOM 2298 O O . PHE A 1 283 ? -25.959 1.018 18.830 1.00 97.00 283 PHE A O 1
ATOM 2305 N N . GLU A 1 284 ? -26.538 2.294 17.092 1.00 96.31 284 GLU A N 1
ATOM 2306 C CA . GLU A 1 284 ? -27.561 1.383 16.561 1.00 96.31 284 GLU A CA 1
ATOM 2307 C C . GLU A 1 284 ? -27.007 0.467 15.462 1.00 96.31 284 GLU A C 1
ATOM 2309 O O . GLU A 1 284 ? -27.725 -0.382 14.935 1.00 96.31 284 GLU A O 1
ATOM 2314 N N . LYS A 1 285 ? -25.744 0.666 15.067 1.00 97.69 285 LYS A N 1
ATOM 2315 C CA . LYS A 1 285 ? -25.084 -0.109 14.019 1.00 97.69 285 LYS A CA 1
ATOM 2316 C C . LYS A 1 285 ? -24.247 -1.215 14.635 1.00 97.69 285 LYS A C 1
ATOM 2318 O O . LYS A 1 285 ? -23.637 -1.038 15.686 1.00 97.69 285 LYS A O 1
ATOM 2323 N N . ASP A 1 286 ? -24.170 -2.327 13.922 1.00 97.62 286 ASP A N 1
ATOM 2324 C CA . ASP A 1 286 ? -23.232 -3.398 14.227 1.00 97.62 286 ASP A CA 1
ATOM 2325 C C . ASP A 1 286 ? -21.889 -3.170 13.546 1.00 97.62 286 ASP A C 1
ATOM 2327 O O . ASP A 1 286 ? -20.865 -3.539 14.109 1.00 97.62 286 ASP A O 1
ATOM 2331 N N . PHE A 1 287 ? -21.875 -2.539 12.368 1.00 98.38 287 PHE A N 1
ATOM 2332 C CA . PHE A 1 287 ? -20.650 -2.316 11.605 1.00 98.38 287 PHE A CA 1
ATOM 2333 C C . PHE A 1 287 ? -20.537 -0.867 11.148 1.00 98.38 287 PHE A C 1
ATOM 2335 O O . PHE A 1 287 ? -21.444 -0.329 10.512 1.00 98.38 287 PHE A O 1
ATOM 2342 N N . ILE A 1 288 ? -19.402 -0.241 11.444 1.00 98.62 288 ILE A N 1
ATOM 2343 C CA . ILE A 1 288 ? -19.061 1.094 10.956 1.00 98.62 288 ILE A CA 1
ATOM 2344 C C . ILE A 1 288 ? -17.784 0.968 10.135 1.00 98.62 288 ILE A C 1
ATOM 2346 O O . ILE A 1 288 ? -16.727 0.634 10.671 1.00 98.62 288 ILE A O 1
ATOM 2350 N N . ILE A 1 289 ? -17.906 1.209 8.836 1.00 98.50 289 ILE A N 1
ATOM 2351 C CA . ILE A 1 289 ? -16.839 1.058 7.849 1.00 98.50 289 ILE A CA 1
ATOM 2352 C C . ILE A 1 289 ? -16.156 2.408 7.677 1.00 98.50 289 ILE A C 1
ATOM 2354 O O . ILE A 1 289 ? -16.813 3.407 7.375 1.00 98.50 289 ILE A O 1
ATOM 2358 N N . VAL A 1 290 ? -14.842 2.428 7.883 1.00 98.44 290 VAL A N 1
ATOM 2359 C CA . VAL A 1 290 ? -14.006 3.623 7.784 1.00 98.44 290 VAL A CA 1
ATOM 2360 C C . VAL A 1 290 ? -12.885 3.351 6.774 1.00 98.44 290 VAL A C 1
ATOM 2362 O O . VAL A 1 290 ? -11.899 2.700 7.129 1.00 98.44 290 VAL A O 1
ATOM 2365 N N . PRO A 1 291 ? -13.017 3.809 5.518 1.00 97.75 291 PRO A N 1
ATOM 2366 C CA . PRO A 1 291 ? -11.895 3.826 4.586 1.00 97.75 291 PRO A CA 1
ATOM 2367 C C . PRO A 1 291 ? -10.861 4.863 5.042 1.00 97.75 291 PRO A C 1
ATOM 2369 O O . PRO A 1 291 ? -11.217 5.995 5.376 1.00 97.75 291 PRO A O 1
ATOM 2372 N N . ILE A 1 292 ? -9.585 4.477 5.082 1.00 95.06 292 ILE A N 1
ATOM 2373 C CA . ILE A 1 292 ? -8.502 5.330 5.580 1.00 95.06 292 ILE A CA 1
ATOM 2374 C C . ILE A 1 292 ? -7.385 5.397 4.550 1.00 95.06 292 ILE A C 1
ATOM 2376 O O . ILE A 1 292 ? -6.949 4.374 4.031 1.00 95.06 292 ILE A O 1
ATOM 2380 N N . ASN A 1 293 ? -6.915 6.615 4.290 1.00 89.50 293 ASN A N 1
ATOM 2381 C CA . ASN A 1 293 ? -5.719 6.875 3.503 1.00 89.50 293 ASN A CA 1
ATOM 2382 C C . ASN A 1 293 ? -4.725 7.679 4.346 1.00 89.50 293 ASN A C 1
ATOM 2384 O O . ASN A 1 293 ? -4.985 8.845 4.653 1.00 89.50 293 ASN A O 1
ATOM 2388 N N . GLU A 1 294 ? -3.601 7.060 4.703 1.00 81.75 294 GLU A N 1
ATOM 2389 C CA . GLU A 1 294 ? -2.446 7.731 5.306 1.00 81.75 294 GLU A CA 1
ATOM 2390 C C . GLU A 1 294 ? -1.232 7.516 4.395 1.00 81.75 294 GLU A C 1
ATOM 2392 O O . GLU A 1 294 ? -0.962 6.401 3.962 1.00 81.75 294 GLU A O 1
ATOM 2397 N N . ASN A 1 295 ? -0.487 8.582 4.088 1.00 75.69 295 ASN A N 1
ATOM 2398 C CA . ASN A 1 295 ? 0.733 8.518 3.268 1.00 75.69 295 ASN A CA 1
ATOM 2399 C C . ASN A 1 295 ? 0.552 7.857 1.882 1.00 75.69 295 ASN A C 1
ATOM 2401 O O . ASN A 1 295 ? 1.455 7.189 1.389 1.00 75.69 295 ASN A O 1
ATOM 2405 N N . SER A 1 296 ? -0.592 8.088 1.223 1.00 73.38 296 SER A N 1
ATOM 2406 C CA . SER A 1 296 ? -0.958 7.474 -0.071 1.00 73.38 296 SER A CA 1
ATOM 2407 C C . SER A 1 296 ? -1.162 5.954 -0.018 1.00 73.38 296 SER A C 1
ATOM 2409 O O . SER A 1 296 ? -1.092 5.290 -1.049 1.00 73.38 296 SER A O 1
ATOM 2411 N N . HIS A 1 297 ? -1.434 5.407 1.167 1.00 83.69 297 HIS A N 1
ATOM 2412 C CA . HIS A 1 297 ? -1.739 3.998 1.378 1.00 83.69 297 HIS A CA 1
ATOM 2413 C C . HIS A 1 297 ? -3.161 3.837 1.916 1.00 83.69 297 HIS A C 1
ATOM 2415 O O . HIS A 1 297 ? -3.502 4.379 2.970 1.00 83.69 297 HIS A O 1
ATOM 2421 N N . TRP A 1 298 ? -3.989 3.092 1.183 1.00 93.38 298 TRP A N 1
ATOM 2422 C CA . TRP A 1 298 ? -5.354 2.770 1.587 1.00 93.38 298 TRP A CA 1
ATOM 2423 C C . TRP A 1 298 ? -5.391 1.526 2.471 1.00 93.38 298 TRP A C 1
ATOM 2425 O O . TRP A 1 298 ? -4.867 0.474 2.114 1.00 93.38 298 TRP A O 1
ATOM 2435 N N . PHE A 1 299 ? -6.101 1.620 3.587 1.00 96.06 299 PHE A N 1
ATOM 2436 C CA . PHE A 1 299 ? -6.439 0.485 4.436 1.00 96.06 299 PHE A CA 1
ATOM 2437 C C . PHE A 1 299 ? -7.817 0.694 5.066 1.00 96.06 299 PHE A C 1
ATOM 2439 O O . PHE A 1 299 ? -8.405 1.779 5.011 1.00 96.06 299 PHE A O 1
ATOM 2446 N N . LEU A 1 300 ? -8.369 -0.370 5.638 1.00 97.94 300 LEU A N 1
ATOM 2447 C CA . LEU A 1 300 ? -9.736 -0.379 6.137 1.00 97.94 300 LEU A CA 1
ATOM 2448 C C . LEU A 1 300 ? -9.768 -0.546 7.651 1.00 97.94 300 LEU A C 1
ATOM 2450 O O . LEU A 1 300 ? -9.166 -1.476 8.188 1.00 97.94 300 LEU A O 1
ATOM 2454 N N . ALA A 1 301 ? -10.556 0.289 8.324 1.00 98.25 301 ALA A N 1
ATOM 2455 C CA . ALA A 1 301 ? -10.990 0.033 9.689 1.00 98.25 301 ALA A CA 1
ATOM 2456 C C . ALA A 1 301 ? -12.487 -0.317 9.726 1.00 98.25 301 ALA A C 1
ATOM 2458 O O . ALA A 1 301 ? -13.310 0.363 9.112 1.00 98.25 301 ALA A O 1
ATOM 2459 N N . ILE A 1 302 ? -12.855 -1.358 10.479 1.00 98.56 302 ILE A N 1
ATOM 2460 C CA . ILE A 1 302 ? -14.253 -1.703 10.770 1.00 98.56 302 ILE A CA 1
ATOM 2461 C C . ILE A 1 302 ? -14.463 -1.706 12.284 1.00 98.56 302 ILE A C 1
ATOM 2463 O O . ILE A 1 302 ? -13.913 -2.546 13.000 1.00 98.56 302 ILE A O 1
ATOM 2467 N N . ILE A 1 303 ? -15.286 -0.782 12.779 1.00 98.69 303 ILE A N 1
ATOM 2468 C CA . ILE A 1 303 ? -15.736 -0.780 14.176 1.00 98.69 303 ILE A CA 1
ATOM 2469 C C . ILE A 1 303 ? -16.921 -1.739 14.273 1.00 98.69 303 ILE A C 1
ATOM 2471 O O . ILE A 1 303 ? -17.934 -1.559 13.594 1.00 98.69 303 ILE A O 1
ATOM 2475 N N . CYS A 1 304 ? -16.779 -2.754 15.115 1.00 98.38 304 CYS A N 1
ATOM 2476 C CA . CYS A 1 304 ? -17.737 -3.835 15.281 1.00 98.38 304 CYS A CA 1
ATOM 2477 C C . CYS A 1 304 ? -18.440 -3.716 16.637 1.00 98.38 304 CYS A C 1
ATOM 2479 O O . CYS A 1 304 ? -17.789 -3.553 17.670 1.00 98.38 304 CYS A O 1
ATOM 2481 N N . PHE A 1 305 ? -19.767 -3.824 16.619 1.00 97.88 305 PHE A N 1
ATOM 2482 C CA . PHE A 1 305 ? -20.670 -3.864 17.769 1.00 97.88 305 PHE A CA 1
ATOM 2483 C C . PHE A 1 305 ? -20.390 -2.794 18.848 1.00 97.88 305 PHE A C 1
ATOM 2485 O O . PHE A 1 305 ? -20.280 -3.127 20.033 1.00 97.88 305 PHE A O 1
ATOM 2492 N N . PRO A 1 306 ? -20.293 -1.499 18.482 1.00 96.75 306 PRO A N 1
ATOM 2493 C CA . PRO A 1 306 ? -19.863 -0.422 19.382 1.00 96.75 306 PRO A CA 1
ATOM 2494 C C . PRO A 1 306 ? -20.740 -0.259 20.634 1.00 96.75 306 PRO A C 1
ATOM 2496 O O . PRO A 1 306 ? -20.273 0.238 21.659 1.00 96.75 306 PRO A O 1
ATOM 2499 N N . ASN A 1 307 ? -22.006 -0.684 20.589 1.00 94.81 307 ASN A N 1
ATOM 2500 C CA . ASN A 1 307 ? -22.923 -0.560 21.721 1.00 94.81 307 ASN A CA 1
ATOM 2501 C C . ASN A 1 307 ? -22.780 -1.687 22.760 1.00 94.81 307 ASN A C 1
ATOM 2503 O O . ASN A 1 307 ? -23.095 -1.484 23.934 1.00 94.81 307 ASN A O 1
ATOM 2507 N N . LEU A 1 308 ? -22.240 -2.855 22.391 1.00 95.06 308 LEU A N 1
ATOM 2508 C CA . LEU A 1 308 ? -22.046 -3.957 23.337 1.00 95.06 308 LEU A CA 1
ATOM 2509 C C . LEU A 1 308 ? -21.068 -3.558 24.446 1.00 95.06 308 LEU A C 1
ATOM 2511 O O . LEU A 1 308 ? -20.077 -2.876 24.197 1.00 95.06 308 LEU A O 1
ATOM 2515 N N . LYS A 1 309 ? -21.333 -3.983 25.686 1.00 91.25 309 LYS A N 1
ATOM 2516 C CA . LYS A 1 309 ? -20.449 -3.718 26.839 1.00 91.25 309 LYS A CA 1
ATOM 2517 C C . LYS A 1 309 ? -19.307 -4.731 26.971 1.00 91.25 309 LYS A C 1
ATOM 2519 O O . LYS A 1 309 ? -18.352 -4.475 27.695 1.00 91.25 309 LYS A O 1
ATOM 2524 N N . GLY A 1 310 ? -19.410 -5.860 26.278 1.00 91.19 310 GLY A N 1
ATOM 2525 C CA . GLY A 1 310 ? -18.463 -6.965 26.330 1.00 91.19 310 GLY A CA 1
ATOM 2526 C C . GLY A 1 310 ? -18.854 -8.079 25.355 1.00 91.19 310 GLY A C 1
ATOM 2527 O O . GLY A 1 310 ? -19.784 -7.888 24.564 1.00 91.19 310 GLY A O 1
ATOM 2528 N N . PRO A 1 311 ? -18.140 -9.213 25.389 1.00 93.00 311 PRO A N 1
ATOM 2529 C CA . PRO A 1 311 ? -18.422 -10.350 24.529 1.00 93.00 311 PRO A CA 1
ATOM 2530 C C . PRO A 1 311 ? -19.750 -11.024 24.894 1.00 93.00 311 PRO A C 1
ATOM 2532 O O . PRO A 1 311 ? -20.078 -11.208 26.067 1.00 93.00 311 PRO A O 1
ATOM 2535 N N . VAL A 1 312 ? -20.505 -11.395 23.866 1.00 94.25 312 VAL A N 1
ATOM 2536 C CA . VAL A 1 312 ? -21.746 -12.169 23.954 1.00 94.25 312 VAL A CA 1
ATOM 2537 C C . VAL A 1 312 ? -21.713 -13.291 22.920 1.00 94.25 312 VAL A C 1
ATOM 2539 O O . VAL A 1 312 ? -21.001 -13.190 21.916 1.00 94.25 312 VAL A O 1
ATOM 2542 N N . SER A 1 313 ? -22.492 -14.345 23.129 1.00 92.81 313 SER A N 1
ATOM 2543 C CA . SER A 1 313 ? -22.705 -15.366 22.105 1.00 92.81 313 SER A CA 1
ATOM 2544 C C . SER A 1 313 ? -23.307 -14.756 20.834 1.00 92.81 313 SER A C 1
ATOM 2546 O O . SER A 1 313 ? -24.117 -13.819 20.872 1.00 92.81 313 SER A O 1
ATOM 2548 N N . PHE A 1 314 ? -22.875 -15.257 19.678 1.00 91.00 314 PHE A N 1
ATOM 2549 C CA . PHE A 1 314 ? -23.249 -14.685 18.391 1.00 91.00 314 PHE A CA 1
ATOM 2550 C C . PHE A 1 314 ? -24.750 -14.831 18.119 1.00 91.00 314 PHE A C 1
ATOM 2552 O O . PHE A 1 314 ? -25.387 -13.844 17.738 1.00 91.00 314 PHE A O 1
ATOM 2559 N N . ASP A 1 315 ? -25.310 -16.013 18.381 1.00 90.06 315 ASP A N 1
ATOM 2560 C CA . ASP A 1 315 ? -26.707 -16.339 18.080 1.00 90.06 315 ASP A CA 1
ATOM 2561 C C . ASP A 1 315 ? -27.645 -16.054 19.259 1.00 90.06 315 ASP A C 1
ATOM 2563 O O . ASP A 1 315 ? -28.701 -15.451 19.081 1.00 90.06 315 ASP A O 1
ATOM 2567 N N . THR A 1 316 ? -27.258 -16.437 20.481 1.00 88.31 316 THR A N 1
ATOM 2568 C CA . THR A 1 316 ? -28.136 -16.344 21.663 1.00 88.31 316 THR A CA 1
ATOM 2569 C C . THR A 1 316 ? -28.047 -15.005 22.408 1.00 88.31 316 THR A C 1
ATOM 2571 O O . THR A 1 316 ? -28.891 -14.729 23.257 1.00 88.31 316 THR A O 1
ATOM 2574 N N . HIS A 1 317 ? -27.077 -14.140 22.074 1.00 87.88 317 HIS A N 1
ATOM 2575 C CA . HIS A 1 317 ? -26.839 -12.834 22.717 1.00 87.88 317 HIS A CA 1
ATOM 2576 C C . HIS A 1 317 ? -26.601 -12.892 24.240 1.00 87.88 317 HIS A C 1
ATOM 2578 O O . HIS A 1 317 ? -26.694 -11.873 24.931 1.00 87.88 317 HIS A O 1
ATOM 2584 N N . LEU A 1 318 ? -26.266 -14.064 24.771 1.00 88.44 318 LEU A N 1
ATOM 2585 C CA . LEU A 1 318 ? -25.984 -14.266 26.183 1.00 88.44 318 LEU A CA 1
ATOM 2586 C C . LEU A 1 318 ? -24.573 -13.758 26.516 1.00 88.44 318 LEU A C 1
ATOM 2588 O O . LEU A 1 318 ? -23.658 -13.945 25.710 1.00 88.44 318 LEU A O 1
ATOM 2592 N N . PRO A 1 319 ? -24.362 -13.115 27.680 1.00 86.56 319 PRO A N 1
ATOM 2593 C CA . PRO A 1 319 ? -23.033 -12.694 28.115 1.00 86.56 319 PRO A CA 1
ATOM 2594 C C . PRO A 1 319 ? -22.040 -13.859 28.124 1.00 86.56 319 PRO A C 1
ATOM 2596 O O . PRO A 1 319 ? -22.318 -14.910 28.696 1.00 86.56 319 PRO A O 1
ATOM 2599 N N . PHE A 1 320 ? -20.874 -13.657 27.512 1.00 79.44 320 PHE A N 1
ATOM 2600 C CA . PHE A 1 320 ? -19.800 -14.644 27.470 1.00 79.44 320 PHE A CA 1
ATOM 2601 C C . PHE A 1 320 ? -18.664 -14.192 28.391 1.00 79.44 320 PHE A C 1
ATOM 2603 O O . PHE A 1 320 ? -18.014 -13.177 28.136 1.00 79.44 320 PHE A O 1
ATOM 2610 N N . GLU A 1 321 ? -18.402 -14.926 29.474 1.00 70.75 321 GLU A N 1
ATOM 2611 C CA . GLU A 1 321 ? -17.241 -14.651 30.322 1.00 70.75 321 GLU A CA 1
ATOM 2612 C C . GLU A 1 321 ? -15.968 -15.199 29.670 1.00 70.75 321 GLU A C 1
ATOM 2614 O O . GLU A 1 321 ? -15.781 -16.405 29.519 1.00 70.75 321 GLU A O 1
ATOM 2619 N N . MET A 1 322 ? -15.059 -14.301 29.287 1.00 59.72 322 MET A N 1
ATOM 2620 C CA . MET A 1 322 ? -13.724 -14.700 28.841 1.00 59.72 322 MET A CA 1
ATOM 2621 C C . MET A 1 322 ? -12.959 -15.332 30.017 1.00 59.72 322 MET A C 1
ATOM 2623 O O . MET A 1 322 ? -12.926 -14.724 31.095 1.00 59.72 322 MET A O 1
ATOM 2627 N N . PRO A 1 323 ? -12.290 -16.490 29.834 1.00 51.25 323 PRO A N 1
ATOM 2628 C CA . PRO A 1 323 ? -11.415 -17.054 30.855 1.00 51.25 323 PRO A CA 1
ATOM 2629 C C . PRO A 1 323 ? -10.406 -15.994 31.304 1.00 51.25 323 PRO A C 1
ATOM 2631 O O . PRO A 1 323 ? -9.656 -15.449 30.489 1.00 51.25 323 PRO A O 1
ATOM 2634 N N . ARG A 1 324 ? -10.416 -15.648 32.595 1.00 37.94 324 ARG A N 1
ATOM 2635 C CA . ARG A 1 324 ? -9.482 -14.665 33.150 1.00 37.94 324 ARG A CA 1
ATOM 2636 C C . ARG A 1 324 ? -8.068 -15.226 33.004 1.00 37.94 324 ARG A C 1
ATOM 2638 O O . ARG A 1 324 ? -7.715 -16.180 33.690 1.00 37.94 324 ARG A O 1
ATOM 2645 N N . LEU A 1 325 ? -7.255 -14.623 32.136 1.00 39.75 325 LEU A N 1
ATOM 2646 C CA . LEU A 1 325 ? -5.807 -14.833 32.161 1.00 39.75 325 LEU A CA 1
ATOM 2647 C C . LEU A 1 325 ? -5.307 -14.499 33.581 1.00 39.75 325 LEU A C 1
ATOM 2649 O O . LEU A 1 325 ? -5.696 -13.448 34.108 1.00 39.75 325 LEU A O 1
ATOM 2653 N N . PRO A 1 326 ? -4.485 -15.354 34.219 1.00 31.59 326 PRO A N 1
ATOM 2654 C CA . PRO A 1 326 ? -3.962 -15.076 35.550 1.00 31.59 326 PRO A CA 1
ATOM 2655 C C . PRO A 1 326 ? -3.275 -13.709 35.560 1.00 31.59 326 PRO A C 1
ATOM 2657 O O . PRO A 1 326 ? -2.370 -13.447 34.764 1.00 31.59 326 PRO A O 1
ATOM 2660 N N . LYS A 1 327 ? -3.720 -12.809 36.445 1.00 33.66 327 LYS A N 1
ATOM 2661 C CA . LYS A 1 327 ? -3.043 -11.529 36.671 1.00 33.66 327 LYS A CA 1
ATOM 2662 C C . LYS A 1 327 ? -1.634 -11.837 37.172 1.00 33.66 327 LYS A C 1
ATOM 2664 O O . LYS A 1 327 ? -1.471 -12.308 38.292 1.00 33.66 327 LYS A O 1
ATOM 2669 N N . ARG A 1 328 ? -0.619 -11.560 36.353 1.00 33.31 328 ARG A N 1
ATOM 2670 C CA . ARG A 1 328 ? 0.775 -11.558 36.800 1.00 33.31 328 ARG A CA 1
ATOM 2671 C C . ARG A 1 328 ? 0.911 -10.437 37.836 1.00 33.31 328 ARG A C 1
ATOM 2673 O O . ARG A 1 328 ? 0.783 -9.263 37.486 1.00 33.31 328 ARG A O 1
ATOM 2680 N N . HIS A 1 329 ? 1.073 -10.804 39.105 1.00 29.80 329 HIS A N 1
ATOM 2681 C CA . HIS A 1 329 ? 1.416 -9.870 40.173 1.00 29.80 329 HIS A CA 1
ATOM 2682 C C . HIS A 1 329 ? 2.714 -9.151 39.775 1.00 29.80 329 HIS A C 1
ATOM 2684 O O . HIS A 1 329 ? 3.707 -9.798 39.450 1.00 29.80 329 HIS A O 1
ATOM 2690 N N . ARG A 1 330 ? 2.688 -7.815 39.737 1.00 34.31 330 ARG A N 1
ATOM 2691 C CA . ARG A 1 330 ? 3.909 -7.007 39.717 1.00 34.31 330 ARG A CA 1
ATOM 2692 C C . ARG A 1 330 ? 4.358 -6.866 41.164 1.00 34.31 330 ARG A C 1
ATOM 2694 O O . ARG A 1 330 ? 3.771 -6.078 41.899 1.00 34.31 330 ARG A O 1
ATOM 2701 N N . GLU A 1 331 ? 5.355 -7.646 41.550 1.00 29.94 331 GLU A N 1
ATOM 2702 C CA . GLU A 1 331 ? 6.213 -7.319 42.685 1.00 29.94 331 GLU A CA 1
ATOM 2703 C C . GLU A 1 331 ? 7.394 -6.495 42.171 1.00 29.94 331 GLU A C 1
ATOM 2705 O O . GLU A 1 331 ? 8.007 -6.820 41.153 1.00 29.94 331 GLU A O 1
ATOM 2710 N N . ASN A 1 332 ? 7.630 -5.378 42.852 1.00 35.72 332 ASN A N 1
ATOM 2711 C CA . ASN A 1 332 ? 8.825 -4.564 42.720 1.00 35.72 332 ASN A CA 1
ATOM 2712 C C . ASN A 1 332 ? 9.954 -5.274 43.475 1.00 35.72 332 ASN A C 1
ATOM 2714 O O . ASN A 1 332 ? 9.791 -5.467 44.674 1.00 35.72 332 ASN A O 1
ATOM 2718 N N . ASP A 1 333 ? 11.080 -5.574 42.828 1.00 30.08 333 ASP A N 1
ATOM 2719 C CA . ASP A 1 333 ? 12.394 -5.283 43.413 1.00 30.08 333 ASP A CA 1
ATOM 2720 C C . ASP A 1 333 ? 13.508 -5.314 42.356 1.00 30.08 333 ASP A C 1
ATOM 2722 O O . ASP A 1 333 ? 13.411 -5.991 41.329 1.00 30.08 333 ASP A O 1
ATOM 2726 N N . CYS A 1 334 ? 14.544 -4.524 42.610 1.00 31.31 334 CYS A N 1
ATOM 2727 C CA . CYS A 1 334 ? 15.738 -4.355 41.796 1.00 31.31 334 CYS A CA 1
ATOM 2728 C C . CYS A 1 334 ? 16.757 -5.474 42.070 1.00 31.31 334 CYS A C 1
ATOM 2730 O O . CYS A 1 334 ? 16.988 -5.830 43.220 1.00 31.31 334 CYS A O 1
ATOM 2732 N N . GLY A 1 335 ? 17.449 -5.958 41.034 1.00 27.69 335 GLY A N 1
ATOM 2733 C CA . GLY A 1 335 ? 18.632 -6.808 41.203 1.00 27.69 335 GLY A CA 1
ATOM 2734 C C . GLY A 1 335 ? 19.075 -7.498 39.915 1.00 27.69 335 GLY A C 1
ATOM 2735 O O . GLY A 1 335 ? 18.310 -8.238 39.304 1.00 27.69 335 GLY A O 1
ATOM 2736 N N . GLU A 1 336 ? 20.312 -7.233 39.500 1.00 30.22 336 GLU A N 1
ATOM 2737 C CA . GLU A 1 336 ? 21.030 -7.934 38.433 1.00 30.22 336 GLU A CA 1
ATOM 2738 C C . GLU A 1 336 ? 21.116 -9.449 38.681 1.00 30.22 336 GLU A C 1
ATOM 2740 O O . GLU A 1 336 ? 21.454 -9.870 39.784 1.00 30.22 336 GLU A O 1
ATOM 2745 N N . ALA A 1 337 ? 20.901 -10.254 37.634 1.00 26.67 337 ALA A N 1
ATOM 2746 C CA . ALA A 1 337 ? 21.817 -11.313 37.180 1.00 26.67 337 ALA A CA 1
ATOM 2747 C C . ALA A 1 337 ? 21.175 -12.165 36.070 1.00 26.67 337 ALA A C 1
ATOM 2749 O O . ALA A 1 337 ? 20.017 -12.571 36.137 1.00 26.67 337 ALA A O 1
ATOM 2750 N N . ASN A 1 338 ? 21.983 -12.453 35.051 1.00 30.45 338 ASN A N 1
ATOM 2751 C CA . ASN A 1 338 ? 21.694 -13.325 33.918 1.00 30.45 338 ASN A CA 1
ATOM 2752 C C . ASN A 1 338 ? 21.503 -14.789 34.340 1.00 30.45 338 ASN A C 1
ATOM 2754 O O . ASN A 1 338 ? 22.399 -15.334 34.978 1.00 30.45 338 ASN A O 1
ATOM 2758 N N . VAL A 1 339 ? 20.459 -15.461 33.839 1.00 26.41 339 VAL A N 1
ATOM 2759 C CA . VAL A 1 339 ? 20.491 -16.905 33.534 1.00 26.41 339 VAL A CA 1
ATOM 2760 C C . VAL A 1 339 ? 19.640 -17.187 32.288 1.00 26.41 339 VAL A C 1
ATOM 2762 O O . VAL A 1 339 ? 18.510 -16.724 32.153 1.00 26.41 339 VAL A O 1
ATOM 2765 N N . TYR A 1 340 ? 20.257 -17.938 31.380 1.00 25.66 340 TYR A N 1
ATOM 2766 C CA . TYR A 1 340 ? 19.769 -18.508 30.128 1.00 25.66 340 TYR A CA 1
ATOM 2767 C C . TYR A 1 340 ? 18.439 -19.269 30.256 1.00 25.66 340 TYR A C 1
ATOM 2769 O O . TYR A 1 340 ? 18.199 -19.884 31.287 1.00 25.66 340 TYR A O 1
ATOM 2777 N N . VAL A 1 341 ? 17.651 -19.307 29.169 1.00 26.03 341 VAL A N 1
ATOM 2778 C CA . VAL A 1 341 ? 17.092 -20.528 28.538 1.00 26.03 341 VAL A CA 1
ATOM 2779 C C . VAL A 1 341 ? 16.299 -20.139 27.271 1.00 26.03 341 VAL A C 1
ATOM 2781 O O . VAL A 1 341 ? 15.373 -19.336 27.311 1.00 26.03 341 VAL A O 1
ATOM 2784 N N . THR A 1 342 ? 16.789 -20.690 26.156 1.00 26.42 342 THR A N 1
ATOM 2785 C CA . THR A 1 342 ? 16.187 -21.064 24.860 1.00 26.42 342 THR A CA 1
ATOM 2786 C C . THR A 1 342 ? 14.831 -20.494 24.431 1.00 26.42 342 THR A C 1
ATOM 2788 O O . THR A 1 342 ? 13.822 -20.617 25.122 1.00 26.42 342 THR A O 1
ATOM 2791 N N . GLY A 1 343 ? 14.790 -20.029 23.178 1.00 30.69 343 GLY A N 1
ATOM 2792 C CA . GLY A 1 343 ? 13.556 -20.048 22.405 1.00 30.69 343 GLY A CA 1
ATOM 2793 C C . GLY A 1 343 ? 13.075 -21.484 22.219 1.00 30.69 343 GLY A C 1
ATOM 2794 O O . GLY A 1 343 ? 13.887 -22.381 22.005 1.00 30.69 343 GLY A O 1
ATOM 2795 N N . ASP A 1 344 ? 11.766 -21.675 22.288 1.00 24.67 344 ASP A N 1
ATOM 2796 C CA . ASP A 1 344 ? 11.139 -22.704 21.485 1.00 24.67 344 ASP A CA 1
ATOM 2797 C C . ASP A 1 344 ? 9.758 -22.250 21.029 1.00 24.67 344 ASP A C 1
ATOM 2799 O O . ASP A 1 344 ? 9.078 -21.418 21.641 1.00 24.67 344 ASP A O 1
ATOM 2803 N N . GLU A 1 345 ? 9.439 -22.788 19.871 1.00 29.47 345 GLU A N 1
ATOM 2804 C CA . GLU A 1 345 ? 8.253 -22.635 19.084 1.00 29.47 345 GLU A CA 1
ATOM 2805 C C . GLU A 1 345 ? 6.984 -22.986 19.863 1.00 29.47 345 GLU A C 1
ATOM 2807 O O . GLU A 1 345 ? 6.953 -23.595 20.932 1.00 29.47 345 GLU A O 1
ATOM 2812 N N . SER A 1 346 ? 5.886 -22.572 19.253 1.00 35.84 346 SER A N 1
ATOM 2813 C CA . SER A 1 346 ? 4.530 -23.007 19.527 1.00 35.84 346 SER A CA 1
ATOM 2814 C C . SER A 1 346 ? 4.414 -24.499 19.868 1.00 35.84 346 SER A C 1
ATOM 2816 O O . SER A 1 346 ? 4.274 -25.333 18.975 1.00 35.84 346 SER A O 1
ATOM 2818 N N . LEU A 1 347 ? 4.326 -24.821 21.158 1.00 29.25 347 LEU A N 1
ATOM 2819 C CA . LEU A 1 347 ? 3.735 -26.072 21.611 1.00 29.25 347 LEU A CA 1
ATOM 2820 C C . LEU A 1 347 ? 2.240 -25.847 21.847 1.00 29.25 347 LEU A C 1
ATOM 2822 O O . LEU A 1 347 ? 1.824 -25.046 22.689 1.00 29.25 347 LEU A O 1
ATOM 2826 N N . GLY A 1 348 ? 1.426 -26.537 21.050 1.00 36.44 348 GLY A N 1
ATOM 2827 C CA . GLY A 1 348 ? -0.014 -26.596 21.235 1.00 36.44 348 GLY A CA 1
ATOM 2828 C C . GLY A 1 348 ? -0.357 -27.098 22.636 1.00 36.44 348 GLY A C 1
ATOM 2829 O O . GLY A 1 348 ? 0.129 -28.141 23.067 1.00 36.44 348 GLY A O 1
ATOM 2830 N N . SER A 1 349 ? -1.239 -26.381 23.333 1.00 28.08 349 SER A N 1
ATOM 2831 C CA . SER A 1 349 ? -1.995 -26.992 24.423 1.00 28.08 349 SER A CA 1
ATOM 2832 C C . SER A 1 349 ? -3.233 -27.649 23.820 1.00 28.08 349 SER A C 1
ATOM 2834 O O . SER A 1 349 ? -4.262 -27.022 23.570 1.00 28.08 349 SER A O 1
ATOM 2836 N N . THR A 1 350 ? -3.103 -28.943 23.539 1.00 27.77 350 THR A N 1
ATOM 2837 C CA . THR A 1 350 ? -4.245 -29.835 23.377 1.00 27.77 350 THR A CA 1
ATOM 2838 C C . THR A 1 350 ? -4.939 -29.925 24.731 1.00 27.77 350 THR A C 1
ATOM 2840 O O . THR A 1 350 ? -4.506 -30.664 25.612 1.00 27.77 350 THR A O 1
ATOM 2843 N N . TYR A 1 351 ? -6.026 -29.179 24.913 1.00 28.56 351 TYR A N 1
ATOM 2844 C CA . TYR A 1 351 ? -7.006 -29.535 25.929 1.00 28.56 351 TYR A CA 1
ATOM 2845 C C . TYR A 1 351 ? -7.827 -30.698 25.378 1.00 28.56 351 TYR A C 1
ATOM 2847 O O . TYR A 1 351 ? -8.749 -30.507 24.589 1.00 28.56 351 TYR A O 1
ATOM 2855 N N . ILE A 1 352 ? -7.485 -31.918 25.797 1.00 35.84 352 ILE A N 1
ATOM 2856 C CA . ILE A 1 352 ? -8.452 -33.014 25.781 1.00 35.84 352 ILE A CA 1
ATOM 2857 C C . ILE A 1 352 ? -9.479 -32.672 26.860 1.00 35.84 352 ILE A C 1
ATOM 2859 O O . ILE A 1 352 ? -9.246 -32.852 28.051 1.00 35.84 352 ILE A O 1
ATOM 2863 N N . SER A 1 353 ? -10.610 -32.124 26.433 1.00 29.84 353 SER A N 1
ATOM 2864 C CA . SER A 1 353 ? -11.872 -32.229 27.157 1.00 29.84 353 SER A CA 1
ATOM 2865 C C . SER A 1 353 ? -12.796 -33.085 26.294 1.00 29.84 353 SER A C 1
ATOM 2867 O O . SER A 1 353 ? -12.947 -32.791 25.106 1.00 29.84 353 SER A O 1
ATOM 2869 N N . PRO A 1 354 ? -13.375 -34.168 26.833 1.00 37.62 354 PRO A N 1
ATOM 2870 C CA . PRO A 1 354 ? -14.322 -34.973 26.091 1.00 37.62 354 PRO A CA 1
ATOM 2871 C C . PRO A 1 354 ? -15.623 -34.176 26.007 1.00 37.62 354 PRO A C 1
ATOM 2873 O O . PRO A 1 354 ? -16.188 -33.837 27.039 1.00 37.62 354 PRO A O 1
ATOM 2876 N N . VAL A 1 355 ? -16.035 -33.826 24.787 1.00 35.34 355 VAL A N 1
ATOM 2877 C CA . VAL A 1 355 ? -17.415 -33.643 24.293 1.00 35.34 355 VAL A CA 1
ATOM 2878 C C . VAL A 1 355 ? -17.316 -32.876 22.969 1.00 35.34 355 VAL A C 1
ATOM 2880 O O . VAL A 1 355 ? -16.796 -31.766 22.905 1.00 35.34 355 VAL A O 1
ATOM 2883 N N . ASN A 1 356 ? -17.818 -33.498 21.903 1.00 42.25 356 ASN A N 1
ATOM 2884 C CA . ASN A 1 356 ? -18.018 -32.912 20.580 1.00 42.25 356 ASN A CA 1
ATOM 2885 C C . ASN A 1 356 ? -18.912 -31.663 20.652 1.00 42.25 356 ASN A C 1
ATOM 2887 O O . ASN A 1 356 ? -20.118 -31.787 20.488 1.00 42.25 356 ASN A O 1
ATOM 2891 N N . ASN A 1 357 ? -18.340 -30.477 20.852 1.00 42.38 357 ASN A N 1
ATOM 2892 C CA . ASN A 1 357 ? -18.975 -29.203 20.522 1.00 42.38 357 ASN A CA 1
ATOM 2893 C C . ASN A 1 357 ? -17.877 -28.214 20.116 1.00 42.38 357 ASN A C 1
ATOM 2895 O O . ASN A 1 357 ? -17.028 -27.847 20.926 1.00 42.38 357 ASN A O 1
ATOM 2899 N N . SER A 1 358 ? -17.878 -27.772 18.857 1.00 51.28 358 SER A N 1
ATOM 2900 C CA . SER A 1 358 ? -17.142 -26.565 18.469 1.00 51.28 358 SER A CA 1
ATOM 2901 C C . SER A 1 358 ? -17.550 -25.417 19.405 1.00 51.28 358 SER A C 1
ATOM 2903 O O . SER A 1 358 ? -18.750 -25.269 19.649 1.00 51.28 358 SER A O 1
ATOM 2905 N N . PRO A 1 359 ? -16.611 -24.615 19.940 1.00 73.94 359 PRO A N 1
ATOM 2906 C CA . PRO A 1 359 ? -16.959 -23.522 20.842 1.00 73.94 359 PRO A CA 1
ATOM 2907 C C . PRO A 1 359 ? -17.947 -22.566 20.162 1.00 73.94 359 PRO A C 1
ATOM 2909 O O . PRO A 1 359 ? -17.736 -22.187 19.011 1.00 73.94 359 PRO A O 1
ATOM 2912 N N . GLU A 1 360 ? -19.019 -22.193 20.870 1.00 86.19 360 GLU A N 1
ATOM 2913 C CA . GLU A 1 360 ? -20.041 -21.272 20.356 1.00 86.19 360 GLU A CA 1
ATOM 2914 C C . GLU A 1 360 ? -19.374 -19.956 19.896 1.00 86.19 360 GLU A C 1
ATOM 2916 O O . GLU A 1 360 ? -18.547 -19.398 20.637 1.00 86.19 360 GLU A O 1
ATOM 2921 N N . PRO A 1 361 ? -19.677 -19.469 18.675 1.00 92.56 361 PRO A N 1
ATOM 2922 C CA . PRO A 1 361 ? -19.103 -18.235 18.149 1.00 92.56 361 PRO A CA 1
ATOM 2923 C C . PRO A 1 361 ? -19.532 -17.026 18.987 1.00 92.56 361 PRO A C 1
ATOM 2925 O O . PRO A 1 361 ? -20.644 -16.987 19.519 1.00 92.56 361 PRO A O 1
ATOM 2928 N N . ILE A 1 362 ? -18.665 -16.012 19.090 1.00 94.62 362 ILE A N 1
ATOM 2929 C CA . ILE A 1 362 ? -18.952 -14.796 19.864 1.00 94.62 362 ILE A CA 1
ATOM 2930 C C . ILE A 1 362 ? -18.935 -13.533 19.001 1.00 94.62 362 ILE A C 1
ATOM 2932 O O . ILE A 1 362 ? -18.243 -13.445 17.986 1.00 94.62 362 ILE A O 1
ATOM 2936 N N . LYS A 1 363 ? -19.642 -12.502 19.468 1.00 95.56 363 LYS A N 1
ATOM 2937 C CA . LYS A 1 363 ? -19.513 -11.111 19.010 1.00 95.56 363 LYS A CA 1
ATOM 2938 C C . LYS A 1 363 ? -19.164 -10.205 20.183 1.00 95.56 363 LYS A C 1
ATOM 2940 O O . LYS A 1 363 ? -19.607 -10.432 21.306 1.00 95.56 363 LYS A O 1
ATOM 2945 N N . GLN A 1 364 ? -18.347 -9.188 19.941 1.00 95.81 364 GLN A N 1
ATOM 2946 C CA . GLN A 1 364 ? -17.856 -8.292 20.988 1.00 95.81 364 GLN A CA 1
ATOM 2947 C C . GLN A 1 364 ? -17.555 -6.905 20.412 1.00 95.81 364 GLN A C 1
ATOM 2949 O O . GLN A 1 364 ? -17.369 -6.796 19.202 1.00 95.81 364 GLN A O 1
ATOM 2954 N N . PRO A 1 365 ? -17.479 -5.850 21.238 1.00 97.56 365 PRO A N 1
ATOM 2955 C CA . PRO A 1 365 ? -17.001 -4.552 20.781 1.00 97.56 365 PRO A CA 1
ATOM 2956 C C . PRO A 1 365 ? -15.507 -4.646 20.399 1.00 97.56 365 PRO A C 1
ATOM 2958 O O . PRO A 1 365 ? -14.680 -4.928 21.259 1.00 97.56 365 PRO A O 1
ATOM 2961 N N . LEU A 1 366 ? -15.128 -4.374 19.142 1.00 97.62 366 LEU A N 1
ATOM 2962 C CA . LEU A 1 366 ? -13.721 -4.231 18.717 1.00 97.62 366 LEU A CA 1
ATOM 2963 C C . LEU A 1 366 ? -13.534 -3.357 17.459 1.00 97.62 366 LEU A C 1
ATOM 2965 O O . LEU A 1 366 ? -14.488 -3.088 16.737 1.00 97.62 366 LEU A O 1
ATOM 2969 N N . ILE A 1 367 ? -12.295 -2.935 17.187 1.00 98.31 367 ILE A N 1
ATOM 2970 C CA . ILE A 1 367 ? -11.880 -2.267 15.940 1.00 98.31 367 ILE A CA 1
ATOM 2971 C C . ILE A 1 367 ? -10.991 -3.232 15.151 1.00 98.31 367 ILE A C 1
ATOM 2973 O O . ILE A 1 367 ? -9.924 -3.620 15.628 1.00 98.31 367 ILE A O 1
ATOM 2977 N N . LEU A 1 368 ? -11.419 -3.613 13.952 1.00 97.56 368 LEU A N 1
ATOM 2978 C CA . LEU A 1 368 ? -10.648 -4.449 13.034 1.00 97.56 368 LEU A CA 1
ATOM 2979 C C . LEU A 1 368 ? -9.906 -3.579 12.024 1.00 97.56 368 LEU A C 1
ATOM 2981 O O . LEU A 1 368 ? -10.514 -2.681 11.450 1.00 97.56 368 LEU A O 1
ATOM 2985 N N . ILE A 1 369 ? -8.624 -3.862 11.797 1.00 97.00 369 ILE A N 1
ATOM 2986 C CA . ILE A 1 369 ? -7.808 -3.238 10.753 1.00 97.00 369 ILE A CA 1
ATOM 2987 C C . ILE A 1 369 ? -7.481 -4.282 9.687 1.00 97.00 369 ILE A C 1
ATOM 2989 O O . ILE A 1 369 ? -6.901 -5.324 10.003 1.00 97.00 369 ILE A O 1
ATOM 2993 N N . PHE A 1 370 ? -7.834 -3.981 8.440 1.00 96.25 370 PHE A N 1
ATOM 2994 C CA . PHE A 1 370 ? -7.506 -4.774 7.261 1.00 96.25 370 PHE A CA 1
ATOM 2995 C C . PHE A 1 370 ? -6.537 -3.971 6.402 1.00 96.25 370 PHE A C 1
ATOM 2997 O O . PHE A 1 370 ? -6.873 -2.892 5.913 1.00 96.25 370 PHE A O 1
ATOM 3004 N N . ASP A 1 371 ? -5.330 -4.498 6.247 1.00 93.62 371 ASP A N 1
ATOM 3005 C CA . ASP A 1 371 ? -4.236 -3.828 5.560 1.00 93.62 371 ASP A CA 1
ATOM 3006 C C . ASP A 1 371 ? -3.551 -4.820 4.614 1.00 93.62 371 ASP A C 1
ATOM 3008 O O . ASP A 1 371 ? -3.167 -5.916 5.029 1.00 93.62 371 ASP A O 1
ATOM 3012 N N . SER A 1 372 ? -3.439 -4.448 3.337 1.00 86.38 372 SER A N 1
ATOM 3013 C CA . SER A 1 372 ? -2.737 -5.219 2.306 1.00 86.38 372 SER A CA 1
ATOM 3014 C C . SER A 1 372 ? -1.211 -5.082 2.377 1.00 86.38 372 SER A C 1
ATOM 3016 O O . SER A 1 372 ? -0.523 -5.847 1.703 1.00 86.38 372 SER A O 1
ATOM 3018 N N . PHE A 1 373 ? -0.690 -4.140 3.177 1.00 74.12 373 PHE A N 1
ATOM 3019 C CA . PHE A 1 373 ? 0.719 -3.991 3.543 1.00 74.12 373 PHE A CA 1
ATOM 3020 C C . PHE A 1 373 ? 0.885 -4.047 5.068 1.00 74.12 373 PHE A C 1
ATOM 3022 O O . PHE A 1 373 ? 0.893 -3.025 5.749 1.00 74.12 373 PHE A O 1
ATOM 3029 N N . ALA A 1 374 ? 1.104 -5.238 5.626 1.00 60.59 374 ALA A N 1
ATOM 3030 C CA . ALA A 1 374 ? 1.249 -5.476 7.071 1.00 60.59 374 ALA A CA 1
ATOM 3031 C C . ALA A 1 374 ? 2.455 -4.793 7.783 1.00 60.59 374 ALA A C 1
ATOM 3033 O O . ALA A 1 374 ? 2.822 -5.190 8.889 1.00 60.59 374 ALA A O 1
ATOM 3034 N N . VAL A 1 375 ? 3.092 -3.784 7.176 1.00 51.47 375 VAL A N 1
ATOM 3035 C CA . VAL A 1 375 ? 4.338 -3.147 7.640 1.00 51.47 375 VAL A CA 1
ATOM 3036 C C . VAL A 1 375 ? 4.083 -1.942 8.565 1.00 51.47 375 VAL A C 1
ATOM 3038 O O . VAL A 1 375 ? 4.965 -1.569 9.337 1.00 51.47 375 VAL A O 1
ATOM 3041 N N . THR A 1 376 ? 2.888 -1.334 8.549 1.00 61.03 376 THR A N 1
ATOM 3042 C CA . THR A 1 376 ? 2.619 -0.075 9.277 1.00 61.03 376 THR A CA 1
ATOM 3043 C C . THR A 1 376 ? 1.838 -0.261 10.590 1.00 61.03 376 THR A C 1
ATOM 3045 O O . THR A 1 376 ? 0.945 -1.099 10.720 1.00 61.03 376 THR A O 1
ATOM 3048 N N . SER A 1 377 ? 2.201 0.514 11.622 1.00 75.56 377 SER A N 1
ATOM 3049 C CA . SER A 1 377 ? 1.554 0.470 12.942 1.00 75.56 377 SER A CA 1
ATOM 3050 C C . SER A 1 377 ? 0.355 1.421 13.012 1.00 75.56 377 SER A C 1
ATOM 3052 O O . SER A 1 377 ? 0.529 2.632 13.113 1.00 75.56 377 SER A O 1
ATOM 3054 N N . HIS A 1 378 ? -0.852 0.868 13.152 1.00 85.19 378 HIS A N 1
ATOM 3055 C CA . HIS A 1 378 ? -2.124 1.617 13.166 1.00 85.19 378 HIS A CA 1
ATOM 3056 C C . HIS A 1 378 ? -2.626 2.005 14.567 1.00 85.19 378 HIS A C 1
ATOM 3058 O O . HIS A 1 378 ? -3.817 2.218 14.798 1.00 85.19 378 HIS A O 1
ATOM 3064 N N . LYS A 1 379 ? -1.725 2.078 15.555 1.00 87.44 379 LYS A N 1
ATOM 3065 C CA . LYS A 1 379 ? -2.084 2.401 16.951 1.00 87.44 379 LYS A CA 1
ATOM 3066 C C . LYS A 1 379 ? -2.728 3.785 17.091 1.00 87.44 379 LYS A C 1
ATOM 3068 O O . LYS A 1 379 ? -3.679 3.915 17.859 1.00 87.44 379 LYS A O 1
ATOM 3073 N N . GLY A 1 380 ? -2.225 4.779 16.352 1.00 88.25 380 GLY A N 1
ATOM 3074 C CA . GLY A 1 380 ? -2.749 6.150 16.352 1.00 88.25 380 GLY A CA 1
ATOM 3075 C C . GLY A 1 380 ? -4.177 6.222 15.815 1.00 88.25 380 GLY A C 1
ATOM 3076 O O . GLY A 1 380 ? -5.057 6.746 16.492 1.00 88.25 380 GLY A O 1
ATOM 3077 N N . VAL A 1 381 ? -4.430 5.571 14.676 1.00 91.19 381 VAL A N 1
ATOM 3078 C CA . VAL A 1 381 ? -5.764 5.424 14.070 1.00 91.19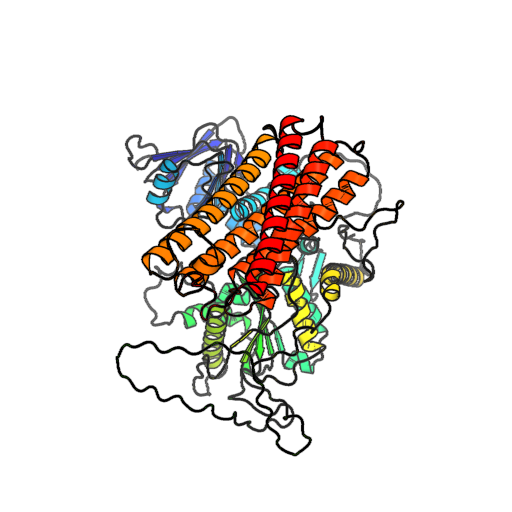 381 VAL A CA 1
ATOM 3079 C C . VAL A 1 381 ? -6.766 4.853 15.071 1.00 91.19 381 VAL A C 1
ATOM 3081 O O . VAL A 1 381 ? -7.828 5.424 15.316 1.00 91.19 381 VAL A O 1
ATOM 3084 N N . MET A 1 382 ? -6.416 3.729 15.703 1.00 93.75 382 MET A N 1
ATOM 3085 C CA . MET A 1 382 ? -7.293 3.072 16.672 1.00 93.75 382 MET A CA 1
ATOM 3086 C C . MET A 1 382 ? -7.533 3.918 17.929 1.00 93.75 382 MET A C 1
ATOM 3088 O O . MET A 1 382 ? -8.560 3.743 18.578 1.00 93.75 382 MET A O 1
ATOM 3092 N N . ALA A 1 383 ? -6.595 4.782 18.325 1.00 92.12 383 ALA A N 1
ATOM 3093 C CA . ALA A 1 383 ? -6.809 5.731 19.416 1.00 92.12 383 ALA A CA 1
ATOM 3094 C C . ALA A 1 383 ? -7.795 6.829 18.988 1.00 92.12 383 ALA A C 1
ATOM 3096 O O . ALA A 1 383 ? -8.844 6.962 19.610 1.00 92.12 383 ALA A O 1
ATOM 3097 N N . ALA A 1 384 ? -7.543 7.485 17.852 1.00 93.12 384 ALA A N 1
ATOM 3098 C CA . ALA A 1 384 ? -8.396 8.548 17.324 1.00 93.12 384 ALA A CA 1
ATOM 3099 C C . ALA A 1 384 ? -9.853 8.097 17.111 1.00 93.12 384 ALA A C 1
ATOM 3101 O O . ALA A 1 384 ? -10.788 8.827 17.438 1.00 93.12 384 ALA A O 1
ATOM 3102 N N . LEU A 1 385 ? -10.070 6.871 16.618 1.00 96.69 385 LEU A N 1
ATOM 3103 C CA . LEU A 1 385 ? -11.418 6.314 16.465 1.00 96.69 385 LEU A CA 1
ATOM 3104 C C . LEU A 1 385 ? -12.119 6.075 17.813 1.00 96.69 385 LEU A C 1
ATOM 3106 O O . LEU A 1 385 ? -13.327 6.274 17.908 1.00 96.69 385 LEU A O 1
ATOM 3110 N N . ARG A 1 386 ? -11.397 5.676 18.869 1.00 96.88 386 ARG A N 1
ATOM 3111 C CA . ARG A 1 386 ? -11.977 5.527 20.218 1.00 96.88 386 ARG A CA 1
ATOM 3112 C C . ARG A 1 386 ? -12.325 6.876 20.840 1.00 96.88 386 ARG A C 1
ATOM 3114 O O . ARG A 1 386 ? -13.377 6.994 21.469 1.00 96.88 386 ARG A O 1
ATOM 3121 N N . ASP A 1 387 ? -11.479 7.877 20.637 1.00 94.19 387 ASP A N 1
ATOM 3122 C CA . ASP A 1 387 ? -11.714 9.239 21.120 1.00 94.19 387 ASP A CA 1
ATOM 3123 C C . ASP A 1 387 ? -12.950 9.837 20.429 1.00 94.19 387 ASP A C 1
ATOM 3125 O O . ASP A 1 387 ? -13.872 10.322 21.091 1.00 94.19 387 ASP A O 1
ATOM 3129 N N . PHE A 1 388 ? -13.049 9.662 19.104 1.00 96.25 388 PHE A N 1
ATOM 3130 C CA . PHE A 1 388 ? -14.242 9.997 18.324 1.00 96.25 388 PHE A CA 1
ATOM 3131 C C . PHE A 1 388 ? -15.503 9.304 18.863 1.00 96.25 388 PHE A C 1
ATOM 3133 O O . PHE A 1 388 ? -16.500 9.975 19.121 1.00 96.25 388 PHE A O 1
ATOM 3140 N N . LEU A 1 389 ? -15.466 7.982 19.084 1.00 97.06 389 LEU A N 1
ATOM 3141 C CA . LEU A 1 389 ? -16.610 7.232 19.621 1.00 97.06 389 LEU A CA 1
ATOM 3142 C C . LEU A 1 389 ? -17.017 7.707 21.022 1.00 97.06 389 LEU A C 1
ATOM 3144 O O . LEU A 1 389 ? -18.204 7.721 21.336 1.00 97.06 389 LEU A O 1
ATOM 3148 N N . SER A 1 390 ? -16.061 8.107 21.861 1.00 95.56 390 SER A N 1
ATOM 3149 C CA . SER A 1 390 ? -16.339 8.616 23.211 1.00 95.56 390 SER A CA 1
ATOM 3150 C C . SER A 1 390 ? -17.094 9.948 23.156 1.00 95.56 390 SER A C 1
ATOM 3152 O O . SER A 1 390 ? -18.102 10.121 23.848 1.00 95.56 390 SER A O 1
ATOM 3154 N N . CYS A 1 391 ? -16.667 10.856 22.273 1.00 94.25 391 CYS A N 1
ATOM 3155 C CA . CYS A 1 391 ? -17.359 12.119 22.021 1.00 94.25 391 CYS A CA 1
ATOM 3156 C C . CYS A 1 391 ? -18.747 11.901 21.394 1.00 94.25 391 CYS A C 1
ATOM 3158 O O . CYS A 1 391 ? -19.738 12.466 21.859 1.00 94.25 391 CYS A O 1
ATOM 3160 N N . GLU A 1 392 ? -18.841 11.038 20.381 1.00 95.75 392 GLU A N 1
ATOM 3161 C CA . GLU A 1 392 ? -20.102 10.711 19.707 1.00 95.75 392 GLU A CA 1
ATOM 3162 C C . GLU A 1 392 ? -21.111 10.089 20.687 1.00 95.75 392 GLU A C 1
ATOM 3164 O O . GLU A 1 392 ? -22.286 10.451 20.670 1.00 95.75 392 GLU A O 1
ATOM 3169 N N . TYR A 1 393 ? -20.671 9.207 21.595 1.00 95.31 393 TYR A N 1
ATOM 3170 C CA . TYR A 1 393 ? -21.538 8.588 22.608 1.00 95.31 393 TYR A CA 1
ATOM 3171 C C . TYR A 1 393 ? -22.143 9.629 23.547 1.00 95.31 393 TYR A C 1
ATOM 3173 O O . TYR A 1 393 ? -23.349 9.616 23.786 1.00 95.31 393 TYR A O 1
ATOM 3181 N N . LYS A 1 394 ? -21.324 10.573 24.028 1.00 93.06 394 LYS A N 1
ATOM 3182 C CA . LYS A 1 394 ? -21.768 11.693 24.873 1.00 93.06 394 LYS A CA 1
ATOM 3183 C C . LYS A 1 394 ? -22.838 12.540 24.173 1.00 93.06 394 LYS A C 1
ATOM 3185 O O . LYS A 1 394 ? -23.795 12.959 24.816 1.00 93.06 394 LYS A O 1
ATOM 3190 N N . VAL A 1 395 ? -22.699 12.775 22.866 1.00 92.50 395 VAL A N 1
ATOM 3191 C CA . VAL A 1 395 ? -23.627 13.615 22.088 1.00 92.50 395 VAL A CA 1
ATOM 3192 C C . VAL A 1 395 ? -24.905 12.876 21.687 1.00 92.50 395 VAL A C 1
ATOM 3194 O O . VAL A 1 395 ? -25.987 13.456 21.744 1.00 92.50 395 VAL A O 1
ATOM 3197 N N . LYS A 1 396 ? -24.807 11.611 21.266 1.00 93.81 396 LYS A N 1
ATOM 3198 C CA . LYS A 1 396 ? -25.950 10.832 20.764 1.00 93.81 396 LYS A CA 1
ATOM 3199 C C . LYS A 1 396 ? -26.774 10.173 21.861 1.00 93.81 396 LYS A C 1
ATOM 3201 O O . LYS A 1 396 ? -27.950 9.899 21.638 1.00 93.81 396 LYS A O 1
ATOM 3206 N N . LEU A 1 397 ? -26.187 9.937 23.034 1.00 91.81 397 LEU A N 1
ATOM 3207 C CA . LEU A 1 397 ? -26.842 9.288 24.170 1.00 91.81 397 LEU A CA 1
ATOM 3208 C C . LEU A 1 397 ? -26.740 10.153 25.445 1.00 91.81 397 LEU A C 1
ATOM 3210 O O . LEU A 1 397 ? -26.202 9.694 26.452 1.00 91.81 397 LEU A O 1
ATOM 3214 N N . PRO A 1 398 ? -27.286 11.388 25.448 1.00 87.38 398 PRO A N 1
ATOM 3215 C CA . PRO A 1 398 ? -27.128 12.338 26.558 1.00 87.38 398 PRO A CA 1
ATOM 3216 C C . PRO A 1 398 ? -27.791 11.888 27.874 1.00 87.38 398 PRO A C 1
ATOM 3218 O O . PRO A 1 398 ? -27.462 12.412 28.933 1.00 87.38 398 PRO A O 1
ATOM 3221 N N . GLY A 1 399 ? -28.718 10.922 27.823 1.00 86.12 399 GLY A N 1
ATOM 3222 C CA . GLY A 1 399 ? -29.368 10.333 29.001 1.00 86.12 399 GLY A CA 1
ATOM 3223 C C . GLY A 1 399 ? -28.650 9.113 29.592 1.00 86.12 399 GLY A C 1
ATOM 3224 O O . GLY A 1 399 ? -29.108 8.564 30.590 1.00 86.12 399 GLY A O 1
ATOM 3225 N N . MET A 1 400 ? -27.554 8.660 28.978 1.00 88.75 400 MET A N 1
ATOM 3226 C CA . MET A 1 400 ? -26.767 7.515 29.442 1.00 88.75 400 MET A CA 1
ATOM 3227 C C . MET A 1 400 ? -25.498 7.995 30.157 1.00 88.75 400 MET A C 1
ATOM 3229 O O . MET A 1 400 ? -24.978 9.063 29.830 1.00 88.75 400 MET A O 1
ATOM 3233 N N . PRO A 1 401 ? -24.947 7.213 31.108 1.00 89.31 401 PRO A N 1
ATOM 3234 C CA . PRO A 1 401 ? -23.670 7.559 31.721 1.00 89.31 401 PRO A CA 1
ATOM 3235 C C . PRO A 1 401 ? -22.577 7.671 30.643 1.00 89.31 401 PRO A C 1
ATOM 3237 O O . PRO A 1 401 ? -22.559 6.838 29.726 1.00 89.31 401 PRO A O 1
ATOM 3240 N N . PRO A 1 402 ? -21.659 8.654 30.744 1.00 87.31 402 PRO A N 1
ATOM 3241 C CA . PRO A 1 402 ? -20.577 8.822 29.783 1.00 87.31 402 PRO A CA 1
ATOM 3242 C C . PRO A 1 402 ? -19.788 7.526 29.606 1.00 87.31 402 PRO A C 1
ATOM 3244 O O . PRO A 1 402 ? -19.384 6.887 30.581 1.00 87.31 402 PRO A O 1
ATOM 3247 N N . ARG A 1 403 ? -19.552 7.139 28.352 1.00 92.38 403 ARG A N 1
ATOM 3248 C CA . ARG A 1 403 ? -18.783 5.945 28.006 1.00 92.38 403 ARG A CA 1
ATOM 3249 C C . ARG A 1 403 ? -17.487 6.353 27.323 1.00 92.38 403 ARG A C 1
ATOM 3251 O O . ARG A 1 403 ? -17.508 6.887 26.222 1.00 92.38 403 ARG A O 1
ATOM 3258 N N . ILE A 1 404 ? -16.370 6.045 27.976 1.00 93.19 404 ILE A N 1
ATOM 3259 C CA . ILE A 1 404 ? -15.029 6.243 27.420 1.00 93.19 404 ILE A CA 1
ATOM 3260 C C . ILE A 1 404 ? -14.585 4.938 26.766 1.00 93.19 404 ILE A C 1
ATOM 3262 O O . ILE A 1 404 ? -14.452 3.912 27.441 1.00 93.19 404 ILE A O 1
ATOM 3266 N N . PHE A 1 405 ? -14.347 4.967 25.461 1.00 95.12 405 PHE A N 1
ATOM 3267 C CA . PHE A 1 405 ? -13.804 3.835 24.721 1.00 95.12 405 PHE A CA 1
ATOM 3268 C C . PHE A 1 405 ? -12.282 3.801 24.875 1.00 95.12 405 PHE A C 1
ATOM 3270 O O . PHE A 1 405 ? -11.591 4.792 24.687 1.00 95.12 405 PHE A O 1
ATOM 3277 N N . ASN A 1 406 ? -11.736 2.645 25.236 1.00 93.62 406 ASN A N 1
ATOM 3278 C CA . ASN A 1 406 ? -10.310 2.436 25.458 1.00 93.62 406 ASN A CA 1
ATOM 3279 C C . ASN A 1 406 ? -9.883 1.060 24.926 1.00 93.62 406 ASN A C 1
ATOM 3281 O O . ASN A 1 406 ? -10.697 0.255 24.477 1.00 93.62 406 ASN A O 1
ATOM 3285 N N . LYS A 1 407 ? -8.581 0.769 24.976 1.00 92.88 407 LYS A N 1
ATOM 3286 C CA . LYS A 1 407 ? -8.021 -0.483 24.438 1.00 92.88 407 LYS A CA 1
ATOM 3287 C C . LYS A 1 407 ? -8.548 -1.767 25.099 1.00 92.88 407 LYS A C 1
ATOM 3289 O O . LYS A 1 407 ? -8.337 -2.835 24.540 1.00 92.88 407 LYS A O 1
ATOM 3294 N N . TYR A 1 408 ? -9.186 -1.679 26.267 1.00 91.44 408 TYR A N 1
ATOM 3295 C CA . TYR A 1 408 ? -9.700 -2.835 27.004 1.00 91.44 408 TYR A CA 1
ATOM 3296 C C . TYR A 1 408 ? -11.174 -3.114 26.697 1.00 91.44 408 TYR A C 1
ATOM 3298 O O . TYR A 1 408 ? -11.548 -4.269 26.545 1.00 91.44 408 TYR A O 1
ATOM 3306 N N . ASN A 1 409 ? -12.005 -2.072 26.589 1.00 93.56 409 ASN A N 1
ATOM 3307 C CA . ASN A 1 409 ? -13.437 -2.218 26.286 1.00 93.56 409 ASN A CA 1
ATOM 3308 C C . ASN A 1 409 ? -13.768 -2.133 24.783 1.00 93.56 409 ASN A C 1
ATOM 3310 O O . ASN A 1 409 ? -14.895 -2.419 24.389 1.00 93.56 409 ASN A O 1
ATOM 3314 N N . MET A 1 410 ? -12.795 -1.731 23.964 1.00 95.62 410 MET A N 1
ATOM 3315 C CA . MET A 1 410 ? -12.846 -1.687 22.505 1.00 95.62 410 MET A CA 1
ATOM 3316 C C . MET A 1 410 ? -11.451 -2.044 21.959 1.00 95.62 410 MET A C 1
ATOM 3318 O O . MET A 1 410 ? -10.716 -1.170 21.469 1.00 95.62 410 MET A O 1
ATOM 3322 N N . PRO A 1 411 ? -11.012 -3.309 22.114 1.00 95.81 411 PRO A N 1
ATOM 3323 C CA . PRO A 1 411 ? -9.723 -3.770 21.618 1.00 95.81 411 PRO A CA 1
ATOM 3324 C C . PRO A 1 411 ? -9.587 -3.541 20.115 1.00 95.81 411 PRO A C 1
ATOM 3326 O O . PRO A 1 411 ? -10.558 -3.557 19.364 1.00 95.81 411 PRO A O 1
ATOM 3329 N N . GLY A 1 412 ? -8.356 -3.287 19.690 1.00 94.56 412 GLY A N 1
ATOM 3330 C CA . GLY A 1 412 ? -8.003 -3.162 18.283 1.00 94.56 412 GLY A CA 1
ATOM 3331 C C . GLY A 1 412 ? -7.266 -4.407 17.808 1.00 94.56 412 GLY A C 1
ATOM 3332 O O . GLY A 1 412 ? -6.443 -4.936 18.559 1.00 94.56 412 GLY A O 1
ATOM 3333 N N . HIS A 1 413 ? -7.541 -4.877 16.594 1.00 94.12 413 HIS A N 1
ATOM 3334 C CA . HIS A 1 413 ? -6.915 -6.075 16.042 1.00 94.12 413 HIS A CA 1
ATOM 3335 C C . HIS A 1 413 ? -6.569 -5.910 14.562 1.00 94.12 413 HIS A C 1
ATOM 3337 O O . HIS A 1 413 ? -7.423 -5.548 13.758 1.00 94.12 413 HIS A O 1
ATOM 3343 N N . HIS A 1 414 ? -5.321 -6.220 14.208 1.00 93.00 414 HIS A N 1
ATOM 3344 C CA . HIS A 1 414 ? -4.896 -6.362 12.818 1.00 93.00 414 HIS A CA 1
ATOM 3345 C C . HIS A 1 414 ? -5.286 -7.753 12.329 1.00 93.00 414 HIS A C 1
ATOM 3347 O O . HIS A 1 414 ? -4.802 -8.758 12.855 1.00 93.00 414 HIS A O 1
ATOM 3353 N N . VAL A 1 415 ? -6.181 -7.801 11.351 1.00 92.50 415 VAL A N 1
ATOM 3354 C CA . VAL A 1 415 ? -6.688 -9.051 10.794 1.00 92.50 415 VAL A CA 1
ATOM 3355 C C . VAL A 1 415 ? -5.665 -9.606 9.812 1.00 92.50 415 VAL A C 1
ATOM 3357 O O . VAL A 1 415 ? -5.142 -8.876 8.972 1.00 92.50 415 VAL A O 1
ATOM 3360 N N . LYS A 1 416 ? -5.382 -10.910 9.891 1.00 90.44 416 LYS A N 1
ATOM 3361 C CA . LYS A 1 416 ? -4.555 -11.577 8.881 1.00 90.44 416 LYS A CA 1
ATOM 3362 C C . LYS A 1 416 ? -5.401 -11.801 7.625 1.00 90.44 416 LYS A C 1
ATOM 3364 O O . LYS A 1 416 ? -6.290 -12.646 7.655 1.00 90.44 416 LYS A O 1
ATOM 3369 N N . VAL A 1 417 ? -5.115 -11.053 6.560 1.00 92.44 417 VAL A N 1
ATOM 3370 C CA . VAL A 1 417 ? -5.847 -11.050 5.277 1.00 92.44 417 VAL A CA 1
ATOM 3371 C C . VAL A 1 417 ? -4.905 -11.164 4.073 1.00 92.44 417 VAL A C 1
ATOM 3373 O O . VAL A 1 417 ? -3.698 -10.960 4.263 1.00 92.44 417 VAL A O 1
ATOM 3376 N N . PRO A 1 418 ? -5.410 -11.481 2.858 1.00 90.75 418 PRO A N 1
ATOM 3377 C CA . PRO A 1 418 ? -4.584 -11.539 1.653 1.00 90.75 418 PRO A CA 1
ATOM 3378 C C . PRO A 1 418 ? -3.773 -10.252 1.468 1.00 90.75 418 PRO A C 1
ATOM 3380 O O . PRO A 1 418 ? -4.318 -9.159 1.553 1.00 90.75 418 PRO A O 1
ATOM 3383 N N . GLN A 1 419 ? -2.465 -10.376 1.246 1.00 86.94 419 GLN A N 1
ATOM 3384 C CA . GLN A 1 419 ? -1.563 -9.231 1.080 1.00 86.94 419 GLN A CA 1
ATOM 3385 C C . GLN A 1 419 ? -1.382 -8.898 -0.405 1.00 86.94 419 GLN A C 1
ATOM 3387 O O . GLN A 1 419 ? -1.510 -9.779 -1.261 1.00 86.94 419 GLN A O 1
ATOM 3392 N N . GLN A 1 420 ? -1.085 -7.635 -0.711 1.00 77.56 420 GLN A N 1
ATOM 3393 C CA . GLN A 1 420 ? -0.801 -7.219 -2.085 1.00 77.56 420 GLN A CA 1
ATOM 3394 C C . GLN A 1 420 ? 0.648 -7.496 -2.480 1.00 77.56 420 GLN A C 1
ATOM 3396 O O . GLN A 1 420 ? 1.550 -7.488 -1.645 1.00 77.56 420 GLN A O 1
ATOM 3401 N N . ASN A 1 421 ? 0.862 -7.710 -3.774 1.00 64.38 421 ASN A N 1
ATOM 3402 C CA . ASN A 1 421 ? 2.172 -7.929 -4.387 1.00 64.38 421 ASN A CA 1
ATOM 3403 C C . ASN A 1 421 ? 2.673 -6.719 -5.203 1.00 64.38 421 ASN A C 1
ATOM 3405 O O . ASN A 1 421 ? 3.791 -6.757 -5.709 1.00 64.38 421 ASN A O 1
ATOM 3409 N N . ASN A 1 422 ? 1.874 -5.654 -5.317 1.00 67.00 422 ASN A N 1
ATOM 3410 C CA . ASN A 1 422 ? 2.213 -4.406 -6.006 1.00 67.00 422 ASN A CA 1
ATOM 3411 C C . ASN A 1 422 ? 2.010 -3.186 -5.088 1.00 67.00 422 ASN A C 1
ATOM 3413 O O . ASN A 1 422 ? 1.473 -3.310 -3.990 1.00 67.00 422 ASN A O 1
ATOM 3417 N N . SER A 1 423 ? 2.461 -2.003 -5.515 1.00 65.00 423 SER A N 1
ATOM 3418 C CA . SER A 1 423 ? 2.469 -0.782 -4.693 1.00 65.00 423 SER A CA 1
ATOM 3419 C C . SER A 1 423 ? 1.225 0.101 -4.819 1.00 65.00 423 SER A C 1
ATOM 3421 O O . SER A 1 423 ? 1.110 1.077 -4.081 1.00 65.00 423 SER A O 1
ATOM 3423 N N . THR A 1 424 ? 0.288 -0.217 -5.715 1.00 69.75 424 THR A N 1
ATOM 3424 C CA . THR A 1 424 ? -0.787 0.707 -6.129 1.00 69.75 424 THR A CA 1
ATOM 3425 C C . THR A 1 424 ? -2.199 0.190 -5.870 1.00 69.75 424 THR A C 1
ATOM 3427 O O . THR A 1 424 ? -3.142 0.982 -5.857 1.00 69.75 424 THR A O 1
ATOM 3430 N N . ASP A 1 425 ? -2.369 -1.111 -5.625 1.00 82.00 425 ASP A N 1
ATOM 3431 C CA . ASP A 1 425 ? -3.685 -1.754 -5.519 1.00 82.00 425 ASP A CA 1
ATOM 3432 C C . ASP A 1 425 ? -4.286 -1.739 -4.107 1.00 82.00 425 ASP A C 1
ATOM 3434 O O . ASP A 1 425 ? -5.372 -2.282 -3.901 1.00 82.00 425 ASP A O 1
ATOM 3438 N N . CYS A 1 426 ? -3.658 -1.065 -3.140 1.00 87.88 426 CYS A N 1
ATOM 3439 C CA . CYS A 1 426 ? -4.145 -0.983 -1.756 1.00 87.88 426 CYS A CA 1
ATOM 3440 C C . CYS A 1 426 ? -5.620 -0.541 -1.671 1.00 87.88 426 CYS A C 1
ATOM 3442 O O . CYS A 1 426 ? -6.398 -1.089 -0.889 1.00 87.88 426 CYS A O 1
ATOM 3444 N N . GLY A 1 427 ? -6.039 0.386 -2.542 1.00 92.06 427 GLY A N 1
ATOM 3445 C CA . GLY A 1 427 ? -7.431 0.825 -2.651 1.00 92.06 427 GLY A CA 1
ATOM 3446 C C . GLY A 1 427 ? -8.377 -0.268 -3.159 1.00 92.06 427 GLY A C 1
ATOM 3447 O O . GLY A 1 427 ? -9.497 -0.381 -2.678 1.00 92.06 427 GLY A O 1
ATOM 3448 N N . LEU A 1 428 ? -7.933 -1.128 -4.078 1.00 94.94 428 LEU A N 1
ATOM 3449 C CA . LEU A 1 428 ? -8.731 -2.253 -4.577 1.00 94.94 428 LEU A CA 1
ATOM 3450 C C . LEU A 1 428 ? -8.864 -3.362 -3.533 1.00 94.94 428 LEU A C 1
ATOM 3452 O O . LEU A 1 428 ? -9.942 -3.936 -3.391 1.00 94.94 428 LEU A O 1
ATOM 3456 N N . TYR A 1 429 ? -7.794 -3.631 -2.778 1.00 96.50 429 TYR A N 1
ATOM 3457 C CA . TYR A 1 429 ? -7.836 -4.537 -1.631 1.00 96.50 429 TYR A CA 1
ATOM 3458 C C . TYR A 1 429 ? -8.819 -4.034 -0.572 1.00 96.50 429 TYR A C 1
ATOM 3460 O O . TYR A 1 429 ? -9.630 -4.820 -0.094 1.00 96.50 429 TYR A O 1
ATOM 3468 N N . LEU A 1 430 ? -8.821 -2.730 -0.264 1.00 97.31 430 LEU A N 1
ATOM 3469 C CA . LEU A 1 430 ? -9.815 -2.112 0.621 1.00 97.31 430 LEU A CA 1
ATOM 3470 C C . LEU A 1 430 ? -11.247 -2.405 0.155 1.00 97.31 430 LEU A C 1
ATOM 3472 O O . LEU A 1 430 ? -12.067 -2.851 0.959 1.00 97.31 430 LEU A O 1
ATOM 3476 N N . LEU A 1 431 ? -11.544 -2.189 -1.131 1.00 98.06 431 LEU A N 1
ATOM 3477 C CA . LEU A 1 431 ? -12.867 -2.472 -1.695 1.00 98.06 431 LEU A CA 1
ATOM 3478 C C . LEU A 1 431 ? -13.215 -3.965 -1.604 1.00 98.06 431 LEU A C 1
ATOM 3480 O O . LEU A 1 431 ? -14.317 -4.307 -1.171 1.00 98.06 431 LEU A O 1
ATOM 3484 N N . GLN A 1 432 ? -12.263 -4.850 -1.921 1.00 97.56 432 GLN A N 1
ATOM 3485 C CA . GLN A 1 432 ? -12.465 -6.296 -1.815 1.00 97.56 432 GLN A CA 1
ATOM 3486 C C . GLN A 1 432 ? -12.698 -6.741 -0.367 1.00 97.56 432 GLN A C 1
ATOM 3488 O O . GLN A 1 432 ? -13.571 -7.570 -0.132 1.00 97.56 432 GLN A O 1
ATOM 3493 N N . TYR A 1 433 ? -11.978 -6.188 0.616 1.00 97.75 433 TYR A N 1
ATOM 3494 C CA . TYR A 1 433 ? -12.208 -6.499 2.030 1.00 97.75 433 TYR A CA 1
ATOM 3495 C C . TYR A 1 433 ? -13.632 -6.153 2.451 1.00 97.75 433 TYR A C 1
ATOM 3497 O O . TYR A 1 433 ? -14.246 -6.918 3.190 1.00 97.75 433 TYR A O 1
ATOM 3505 N N . VAL A 1 434 ? -14.167 -5.019 1.984 1.00 97.75 434 VAL A N 1
ATOM 3506 C CA . VAL A 1 434 ? -15.555 -4.646 2.271 1.00 97.75 434 VAL A CA 1
ATOM 3507 C C . VAL A 1 434 ? -16.521 -5.633 1.629 1.00 97.75 434 VAL A C 1
ATOM 3509 O O . VAL A 1 434 ? -17.409 -6.113 2.322 1.00 97.75 434 VAL A O 1
ATOM 3512 N N . GLU A 1 435 ? -16.357 -5.978 0.353 1.00 96.19 435 GLU A N 1
ATOM 3513 C CA . GLU A 1 435 ? -17.226 -6.967 -0.299 1.00 96.19 435 GLU A CA 1
ATOM 3514 C C . GLU A 1 435 ? -17.218 -8.311 0.420 1.00 96.19 435 GLU A C 1
ATOM 3516 O O . GLU A 1 435 ? -18.275 -8.855 0.753 1.00 96.19 435 GLU A O 1
ATOM 3521 N N . GLU A 1 436 ? -16.024 -8.820 0.706 1.00 96.00 436 GLU A N 1
ATOM 3522 C CA . GLU A 1 436 ? -15.844 -10.117 1.336 1.00 96.00 436 GLU A CA 1
ATOM 3523 C C . GLU A 1 436 ? -16.408 -10.138 2.761 1.00 96.00 436 GLU A C 1
ATOM 3525 O O . GLU A 1 436 ? -17.013 -11.125 3.175 1.00 96.00 436 GLU A O 1
ATOM 3530 N N . PHE A 1 437 ? -16.330 -9.013 3.479 1.00 96.31 437 PHE A N 1
ATOM 3531 C CA . PHE A 1 437 ? -16.934 -8.855 4.801 1.00 96.31 437 PHE A CA 1
ATOM 3532 C C . PHE A 1 437 ? -18.454 -9.073 4.806 1.00 96.31 437 PHE A C 1
ATOM 3534 O O . PHE A 1 437 ? -18.996 -9.530 5.813 1.00 96.31 437 PHE A O 1
ATOM 3541 N N . PHE A 1 438 ? -19.152 -8.780 3.704 1.00 94.75 438 PHE A N 1
ATOM 3542 C CA . PHE A 1 438 ? -20.593 -9.031 3.588 1.00 94.75 438 PHE A CA 1
ATOM 3543 C C . PHE A 1 438 ? -20.929 -10.341 2.881 1.00 94.75 438 PHE A C 1
ATOM 3545 O O . PHE A 1 438 ? -21.925 -10.969 3.244 1.00 94.75 438 PHE A O 1
ATOM 3552 N N . ASN A 1 439 ? -20.131 -10.753 1.896 1.00 93.06 439 ASN A N 1
ATOM 3553 C CA . ASN A 1 439 ? -20.361 -11.991 1.152 1.00 93.06 439 ASN A CA 1
ATOM 3554 C C . ASN A 1 439 ? -20.028 -13.224 2.003 1.00 93.06 439 ASN A C 1
ATOM 3556 O O . ASN A 1 439 ? -20.803 -14.178 2.029 1.00 93.06 439 ASN A O 1
ATOM 3560 N N . ASN A 1 440 ? -18.925 -13.166 2.753 1.00 93.56 440 ASN A N 1
ATOM 3561 C CA . ASN A 1 440 ? -18.433 -14.220 3.635 1.00 93.56 440 ASN A CA 1
ATOM 3562 C C . ASN A 1 440 ? -18.163 -13.650 5.043 1.00 93.56 440 ASN A C 1
ATOM 3564 O O . ASN A 1 440 ? -17.008 -13.460 5.436 1.00 93.56 440 ASN A O 1
ATOM 3568 N N . PRO A 1 441 ? -19.231 -13.353 5.813 1.00 92.50 441 PRO A N 1
ATOM 3569 C CA . PRO A 1 441 ? -19.130 -12.615 7.065 1.00 92.50 441 PRO A CA 1
ATOM 3570 C C . PRO A 1 441 ? -18.423 -13.400 8.171 1.00 92.50 441 PRO A C 1
ATOM 3572 O O . PRO A 1 441 ? -18.590 -14.612 8.331 1.00 92.50 441 PRO A O 1
ATOM 3575 N N . ILE A 1 442 ? -17.694 -12.663 9.008 1.00 94.44 442 ILE A N 1
ATOM 3576 C CA . ILE A 1 442 ? -17.038 -13.195 10.204 1.00 94.44 442 ILE A CA 1
ATOM 3577 C C . ILE A 1 442 ? -18.110 -13.664 11.196 1.00 94.44 442 ILE A C 1
ATOM 3579 O O . ILE A 1 442 ? -19.014 -12.906 11.550 1.00 94.44 442 ILE A O 1
ATOM 3583 N N . ARG A 1 443 ? -18.001 -14.912 11.667 1.00 91.88 443 ARG A N 1
ATOM 3584 C CA . ARG A 1 443 ? -18.903 -15.467 12.693 1.00 91.88 443 ARG A CA 1
ATOM 3585 C C . ARG A 1 443 ? -18.341 -15.401 14.102 1.00 91.88 443 ARG A C 1
ATOM 3587 O O . ARG A 1 443 ? -19.089 -15.136 15.033 1.00 91.88 443 ARG A O 1
ATOM 3594 N N . ASP A 1 444 ? -17.040 -15.619 14.258 1.00 94.06 444 ASP A N 1
ATOM 3595 C CA . ASP A 1 444 ? -16.379 -15.551 15.558 1.00 94.06 444 ASP A CA 1
ATOM 3596 C C . ASP A 1 444 ? -15.429 -14.349 15.611 1.00 94.06 444 ASP A C 1
ATOM 3598 O O . ASP A 1 444 ? -14.393 -14.322 14.946 1.00 94.06 444 ASP A O 1
ATOM 3602 N N . TYR A 1 445 ? -15.797 -13.348 16.412 1.00 95.25 445 TYR A N 1
ATOM 3603 C CA . TYR A 1 445 ? -15.018 -12.126 16.630 1.00 95.25 445 TYR A CA 1
ATOM 3604 C C . TYR A 1 445 ? -14.021 -12.263 17.788 1.00 95.25 445 TYR A C 1
ATOM 3606 O O . TYR A 1 445 ? -13.519 -11.259 18.308 1.00 95.25 445 TYR A O 1
ATOM 3614 N N . ARG A 1 446 ? -13.722 -13.489 18.231 1.00 92.00 446 ARG A N 1
ATOM 3615 C CA . ARG A 1 446 ? -12.651 -13.750 19.192 1.00 92.00 446 ARG A CA 1
ATOM 3616 C C . ARG A 1 446 ? -11.285 -13.466 18.561 1.00 92.00 446 ARG A C 1
ATOM 3618 O O . ARG A 1 446 ? -10.949 -13.945 17.483 1.00 92.00 446 ARG A O 1
ATOM 3625 N N . ILE A 1 447 ? -10.476 -12.680 19.262 1.00 90.50 447 ILE A N 1
ATOM 3626 C CA . ILE A 1 447 ? -9.102 -12.366 18.856 1.00 90.50 447 ILE A CA 1
ATOM 3627 C C . ILE A 1 447 ? -8.185 -13.510 19.332 1.00 90.50 447 ILE A C 1
ATOM 3629 O O . ILE A 1 447 ? -8.309 -13.912 20.491 1.00 90.50 447 ILE A O 1
ATOM 3633 N N . PRO A 1 448 ? -7.237 -14.009 18.510 1.00 90.62 448 PRO A N 1
ATOM 3634 C CA . PRO A 1 448 ? -6.888 -13.552 17.159 1.00 90.62 448 PRO A CA 1
ATOM 3635 C C . PRO A 1 448 ? -7.723 -14.187 16.032 1.00 90.62 448 PRO A C 1
ATOM 3637 O O . PRO A 1 448 ? -7.900 -15.404 15.985 1.00 90.62 448 PRO A O 1
ATOM 3640 N N . ILE A 1 449 ? -8.120 -13.372 15.050 1.00 88.25 449 ILE A N 1
ATOM 3641 C CA . ILE A 1 449 ? -8.841 -13.807 13.845 1.00 88.25 449 ILE A CA 1
ATOM 3642 C C . ILE A 1 449 ? -7.816 -14.245 12.790 1.00 88.25 449 ILE A C 1
ATOM 3644 O O . ILE A 1 449 ? -7.230 -13.422 12.087 1.00 88.25 449 ILE A O 1
ATOM 3648 N N . LYS A 1 450 ? -7.558 -15.555 12.701 1.00 82.06 450 LYS A N 1
ATOM 3649 C CA . LYS A 1 450 ? -6.518 -16.124 11.817 1.00 82.06 450 LYS A CA 1
ATOM 3650 C C . LYS A 1 450 ? -7.043 -16.739 10.515 1.00 82.06 450 LYS A C 1
ATOM 3652 O O . LYS A 1 450 ? -6.257 -16.950 9.597 1.00 82.06 450 LYS A O 1
ATOM 3657 N N . HIS A 1 451 ? -8.338 -17.041 10.438 1.00 85.81 451 HIS A N 1
ATOM 3658 C CA . HIS A 1 451 ? -8.927 -17.828 9.347 1.00 85.81 451 HIS A CA 1
ATOM 3659 C C . HIS A 1 451 ? -9.101 -17.052 8.029 1.00 85.81 451 HIS A C 1
ATOM 3661 O O . HIS A 1 451 ? -9.404 -17.658 7.011 1.00 85.81 451 HIS A O 1
ATOM 3667 N N . LEU A 1 452 ? -8.874 -15.735 8.030 1.00 90.69 452 LEU A N 1
ATOM 3668 C CA . LEU A 1 452 ? -9.085 -14.863 6.870 1.00 90.69 452 LEU A CA 1
ATOM 3669 C C . LEU A 1 452 ? -7.833 -14.678 5.998 1.00 90.69 452 LEU A C 1
ATOM 3671 O O . LEU A 1 452 ? -7.852 -13.879 5.073 1.00 90.69 452 LEU A O 1
ATOM 3675 N N . ALA A 1 453 ? -6.741 -15.410 6.245 1.00 88.06 453 ALA A N 1
ATOM 3676 C CA . ALA A 1 453 ? -5.501 -15.255 5.472 1.00 88.06 453 ALA A CA 1
ATOM 3677 C C . ALA A 1 453 ? -5.685 -15.527 3.965 1.00 88.06 453 ALA A C 1
ATOM 3679 O O . ALA A 1 453 ? -5.025 -14.888 3.153 1.00 88.06 453 ALA A O 1
ATOM 3680 N N . ASN A 1 454 ? -6.612 -16.427 3.622 1.00 89.25 454 ASN A N 1
ATOM 3681 C CA . ASN A 1 454 ? -6.966 -16.814 2.254 1.00 89.25 454 ASN A CA 1
ATOM 3682 C C . ASN A 1 454 ? -8.436 -16.459 1.965 1.00 89.25 454 ASN A C 1
ATOM 3684 O O . ASN A 1 454 ? -9.188 -17.294 1.474 1.00 89.25 454 ASN A O 1
ATOM 3688 N N . TRP A 1 455 ? -8.884 -15.264 2.375 1.00 91.75 455 TRP A N 1
ATOM 3689 C CA . TRP A 1 455 ? -10.301 -14.881 2.283 1.00 91.75 455 TRP A CA 1
ATOM 3690 C C . TRP A 1 455 ? -10.818 -14.822 0.837 1.00 91.75 455 TRP A C 1
ATOM 3692 O O . TRP A 1 455 ? -11.979 -15.127 0.596 1.00 91.75 455 TRP A O 1
ATOM 3702 N N . PHE A 1 456 ? -9.946 -14.461 -0.106 1.00 92.12 456 PHE A N 1
ATOM 3703 C CA . PHE A 1 456 ? -10.194 -14.438 -1.547 1.00 92.12 456 PHE A CA 1
ATOM 3704 C C . PHE A 1 456 ? -8.877 -14.632 -2.312 1.00 92.12 456 PHE A C 1
ATOM 3706 O O . PHE A 1 456 ? -7.795 -14.379 -1.773 1.00 92.12 456 PHE A O 1
ATOM 3713 N N . ASP A 1 457 ? -8.976 -15.034 -3.579 1.00 84.25 457 ASP A N 1
ATOM 3714 C CA . ASP A 1 457 ? -7.826 -15.198 -4.473 1.00 84.25 457 ASP A CA 1
ATOM 3715 C C . ASP A 1 457 ? -7.315 -13.853 -5.013 1.00 84.25 457 ASP A C 1
ATOM 3717 O O . ASP A 1 457 ? -8.090 -12.940 -5.300 1.00 84.25 457 ASP A O 1
ATOM 3721 N N . THR A 1 458 ? -6.002 -13.740 -5.238 1.00 78.81 458 THR A N 1
ATOM 3722 C CA . THR A 1 458 ? -5.360 -12.516 -5.761 1.00 78.81 458 THR A CA 1
ATOM 3723 C C . THR A 1 458 ? -5.955 -12.057 -7.096 1.00 78.81 458 THR A C 1
ATOM 3725 O O . THR A 1 458 ? -6.118 -10.857 -7.319 1.00 78.81 458 THR A O 1
ATOM 3728 N N . ILE A 1 459 ? -6.353 -13.001 -7.959 1.00 76.56 459 ILE A N 1
ATOM 3729 C CA . ILE A 1 459 ? -6.963 -12.705 -9.264 1.00 76.56 459 ILE A CA 1
ATOM 3730 C C . ILE A 1 459 ? -8.257 -11.888 -9.143 1.00 76.56 459 ILE A C 1
ATOM 3732 O O . ILE A 1 459 ? -8.552 -11.072 -10.017 1.00 76.56 459 ILE A O 1
ATOM 3736 N N . THR A 1 460 ? -9.004 -12.056 -8.047 1.00 84.31 460 THR A N 1
ATOM 3737 C CA . THR A 1 460 ? -10.227 -11.294 -7.768 1.00 84.31 460 THR A CA 1
ATOM 3738 C C . THR A 1 460 ? -9.929 -9.800 -7.660 1.00 84.31 460 THR A C 1
ATOM 3740 O O . THR A 1 460 ? -10.693 -8.979 -8.161 1.00 84.31 460 THR A O 1
ATOM 3743 N N . VAL A 1 461 ? -8.786 -9.430 -7.073 1.00 84.69 461 VAL A N 1
ATOM 3744 C CA . VAL A 1 461 ? -8.367 -8.025 -6.979 1.00 84.69 461 VAL A CA 1
ATOM 3745 C C . VAL A 1 461 ? -7.786 -7.530 -8.301 1.00 84.69 461 VAL A C 1
ATOM 3747 O O . VAL A 1 461 ? -8.128 -6.429 -8.728 1.00 84.69 461 VAL A O 1
ATOM 3750 N N . SER A 1 462 ? -6.984 -8.344 -8.996 1.00 74.88 462 SER A N 1
ATOM 3751 C CA . SER A 1 462 ? -6.403 -7.974 -10.297 1.00 74.88 462 SER A CA 1
ATOM 3752 C C . SER A 1 462 ? -7.467 -7.625 -11.345 1.00 74.88 462 SER A C 1
ATOM 3754 O O . SER A 1 462 ? -7.283 -6.703 -12.136 1.00 74.88 462 SER A O 1
ATOM 3756 N N . ARG A 1 463 ? -8.612 -8.320 -11.318 1.00 84.75 463 ARG A N 1
ATOM 3757 C CA . ARG A 1 463 ? -9.774 -8.041 -12.176 1.00 84.75 463 ARG A CA 1
ATOM 3758 C C . ARG A 1 463 ? -10.600 -6.836 -11.735 1.00 84.75 463 ARG A C 1
ATOM 3760 O O . ARG A 1 463 ? -11.365 -6.296 -12.529 1.00 84.75 463 ARG A O 1
ATOM 3767 N N . LYS A 1 464 ? -10.464 -6.384 -10.487 1.00 90.19 464 LYS A N 1
ATOM 3768 C CA . LYS A 1 464 ? -11.373 -5.393 -9.899 1.00 90.19 464 LYS A CA 1
ATOM 3769 C C . LYS A 1 464 ? -11.342 -4.048 -10.632 1.00 90.19 464 LYS A C 1
ATOM 3771 O O . LYS A 1 464 ? -12.374 -3.391 -10.719 1.00 90.19 464 LYS A O 1
ATOM 3776 N N . ARG A 1 465 ? -10.205 -3.656 -11.222 1.00 87.69 465 ARG A N 1
ATOM 3777 C CA . ARG A 1 465 ? -10.110 -2.466 -12.097 1.00 87.69 465 ARG A CA 1
ATOM 3778 C C . ARG A 1 465 ? -11.051 -2.573 -13.298 1.00 87.69 465 ARG A C 1
ATOM 3780 O O . ARG A 1 465 ? -11.815 -1.646 -13.563 1.00 87.69 465 ARG A O 1
ATOM 3787 N N . GLU A 1 466 ? -11.029 -3.726 -13.963 1.00 86.56 466 GLU A N 1
ATOM 3788 C CA . GLU A 1 466 ? -11.910 -4.051 -15.085 1.00 86.56 466 GLU A CA 1
ATOM 3789 C C . GLU A 1 466 ? -13.375 -4.079 -14.629 1.00 86.56 466 GLU A C 1
ATOM 3791 O O . GLU A 1 466 ? -14.233 -3.471 -15.263 1.00 86.56 466 GLU A O 1
ATOM 3796 N N . ASP A 1 467 ? -13.667 -4.720 -13.493 1.00 92.00 467 ASP A N 1
ATOM 3797 C CA . ASP A 1 467 ? -15.028 -4.823 -12.959 1.00 92.00 467 ASP A CA 1
ATOM 3798 C C . ASP A 1 467 ? -15.621 -3.442 -12.628 1.00 92.00 467 ASP A C 1
ATOM 3800 O O . ASP A 1 467 ? -16.782 -3.174 -12.950 1.00 92.00 467 ASP A O 1
ATOM 3804 N N . ILE A 1 468 ? -14.831 -2.534 -12.037 1.00 94.50 468 ILE A N 1
ATOM 3805 C CA . ILE A 1 468 ? -15.255 -1.152 -11.761 1.00 94.50 468 ILE A CA 1
ATOM 3806 C C . ILE A 1 468 ? -15.465 -0.383 -13.071 1.00 94.50 468 ILE A C 1
ATOM 3808 O O . ILE A 1 468 ? -16.463 0.326 -13.211 1.00 94.50 468 ILE A O 1
ATOM 3812 N N . ALA A 1 469 ? -14.571 -0.530 -14.051 1.00 90.62 469 ALA A N 1
ATOM 3813 C CA . ALA A 1 469 ? -14.708 0.128 -15.349 1.00 90.62 469 ALA A CA 1
ATOM 3814 C C . ALA A 1 469 ? -15.958 -0.354 -16.107 1.00 90.62 469 ALA A C 1
ATOM 3816 O O . ALA A 1 469 ? -16.754 0.460 -16.582 1.00 90.62 469 ALA A O 1
ATOM 3817 N N . ASN A 1 470 ? -16.186 -1.668 -16.139 1.00 91.06 470 ASN A N 1
ATOM 3818 C CA . ASN A 1 470 ? -17.377 -2.297 -16.706 1.00 91.06 470 ASN A CA 1
ATOM 3819 C C . ASN A 1 470 ? -18.649 -1.842 -15.983 1.00 91.06 470 ASN A C 1
ATOM 3821 O O . ASN A 1 470 ? -19.670 -1.574 -16.620 1.00 91.06 470 ASN A O 1
ATOM 3825 N N . LEU A 1 471 ? -18.590 -1.702 -14.657 1.00 93.62 471 LEU A N 1
ATOM 3826 C CA . LEU A 1 471 ? -19.686 -1.164 -13.864 1.00 93.62 471 LEU A CA 1
ATOM 3827 C C . LEU A 1 471 ? -19.997 0.292 -14.235 1.00 93.62 471 LEU A C 1
ATOM 3829 O O . LEU A 1 471 ? -21.159 0.620 -14.475 1.00 93.62 471 LEU A O 1
ATOM 3833 N N . LEU A 1 472 ? -18.989 1.162 -14.306 1.00 91.19 472 LEU A N 1
ATOM 3834 C CA . LEU A 1 472 ? -19.169 2.558 -14.710 1.00 91.19 472 LEU A CA 1
ATOM 3835 C C . LEU A 1 472 ? -19.754 2.643 -16.122 1.00 91.19 472 LEU A C 1
ATOM 3837 O O . LEU A 1 472 ? -20.700 3.395 -16.356 1.00 91.19 472 LEU A O 1
ATOM 3841 N N . GLN A 1 473 ? -19.262 1.816 -17.046 1.00 89.19 473 GLN A N 1
ATOM 3842 C CA . GLN A 1 473 ? -19.790 1.725 -18.402 1.00 89.19 473 GLN A CA 1
ATOM 3843 C C . GLN A 1 473 ? -21.253 1.262 -18.423 1.00 89.19 473 GLN A C 1
ATOM 3845 O O . GLN A 1 473 ? -22.063 1.817 -19.170 1.00 89.19 473 GLN A O 1
ATOM 3850 N N . LYS A 1 474 ? -21.610 0.278 -17.590 1.00 90.00 474 LYS A N 1
ATOM 3851 C CA . LYS A 1 474 ? -22.983 -0.211 -17.434 1.00 90.00 474 LYS A CA 1
ATOM 3852 C C . LYS A 1 474 ? -23.910 0.878 -16.893 1.00 90.00 474 LYS A C 1
ATOM 3854 O O . LYS A 1 474 ? -24.930 1.148 -17.518 1.00 90.00 474 LYS A O 1
ATOM 3859 N N . LEU A 1 475 ? -23.536 1.547 -15.802 1.00 89.94 475 LEU A N 1
ATOM 3860 C CA . LEU A 1 475 ? -24.320 2.641 -15.212 1.00 89.94 475 LEU A CA 1
ATOM 3861 C C . LEU A 1 475 ? -24.477 3.821 -16.184 1.00 89.94 475 LEU A C 1
ATOM 3863 O O . LEU A 1 475 ? -25.542 4.432 -16.266 1.00 89.94 475 LEU A O 1
ATOM 3867 N N . LEU A 1 476 ? -23.438 4.121 -16.970 1.00 85.25 476 LEU A N 1
ATOM 3868 C CA . LEU A 1 476 ? -23.518 5.109 -18.046 1.00 85.25 476 LEU A CA 1
ATOM 3869 C C . LEU A 1 476 ? -24.520 4.705 -19.125 1.00 85.25 476 LEU A C 1
ATOM 3871 O O . LEU A 1 476 ? -25.201 5.574 -19.657 1.00 85.25 476 LEU A O 1
ATOM 3875 N N . ASN A 1 477 ? -24.601 3.421 -19.472 1.00 83.06 477 ASN A N 1
ATOM 3876 C CA . ASN A 1 477 ? -25.532 2.927 -20.485 1.00 83.06 477 ASN A CA 1
ATOM 3877 C C . ASN A 1 477 ? -26.977 2.903 -19.973 1.00 83.06 477 ASN A C 1
ATOM 3879 O O . ASN A 1 477 ? -27.872 3.307 -20.707 1.00 83.06 477 ASN A O 1
ATOM 3883 N N . GLU A 1 478 ? -27.196 2.528 -18.711 1.00 82.56 478 GLU A N 1
ATOM 3884 C CA . GLU A 1 478 ? -28.514 2.561 -18.056 1.00 82.56 478 GLU A CA 1
ATOM 3885 C C . GLU A 1 478 ? -29.095 3.985 -17.984 1.00 82.56 478 GLU A C 1
ATOM 3887 O O . GLU A 1 478 ? -30.307 4.168 -18.031 1.00 82.56 478 GLU A O 1
ATOM 3892 N N . ARG A 1 479 ? -28.244 5.020 -17.941 1.00 71.38 479 ARG A N 1
ATOM 3893 C CA . ARG A 1 479 ? -28.671 6.430 -17.984 1.00 71.38 479 ARG A CA 1
ATOM 3894 C C . ARG A 1 479 ? -29.005 6.935 -19.401 1.00 71.38 479 ARG A C 1
ATOM 3896 O O . ARG A 1 479 ? -29.651 7.971 -19.539 1.00 71.38 479 ARG A O 1
ATOM 3903 N N . LYS A 1 480 ? -28.543 6.250 -20.455 1.00 63.66 480 LYS A N 1
ATOM 3904 C CA . LYS A 1 480 ? -28.500 6.731 -21.854 1.00 63.66 480 LYS A CA 1
ATOM 3905 C C . LYS A 1 480 ? -29.733 6.407 -22.707 1.00 63.66 480 LYS A C 1
ATOM 3907 O O . LYS A 1 480 ? -29.671 6.571 -23.923 1.00 63.66 480 LYS A O 1
ATOM 3912 N N . GLU A 1 481 ? -30.878 6.067 -22.114 1.00 54.53 481 GLU A N 1
ATOM 3913 C CA . GLU A 1 481 ? -32.162 6.090 -22.846 1.00 54.53 481 GLU A CA 1
ATOM 3914 C C . GLU A 1 481 ? -32.566 7.516 -23.312 1.00 54.53 481 GLU A C 1
ATOM 3916 O O . GLU A 1 481 ? -33.551 7.678 -24.024 1.00 54.53 481 GLU A O 1
ATOM 3921 N N . CYS A 1 482 ? -31.781 8.562 -23.001 1.00 44.00 482 CYS A N 1
ATOM 3922 C CA . CYS A 1 482 ? -31.943 9.930 -23.512 1.00 44.00 482 CYS A CA 1
ATOM 3923 C C . CYS A 1 482 ? -30.589 10.563 -23.943 1.00 44.00 482 CYS A C 1
ATOM 3925 O O . CYS A 1 482 ? -29.886 11.145 -23.126 1.00 44.00 482 CYS A O 1
ATOM 3927 N N . ASN A 1 483 ? -30.272 10.484 -25.246 1.00 43.66 483 ASN A N 1
ATOM 3928 C CA . ASN A 1 483 ? -29.278 11.245 -26.043 1.00 43.66 483 ASN A CA 1
ATOM 3929 C C . ASN A 1 483 ? -27.744 11.127 -25.787 1.00 43.66 483 ASN A C 1
ATOM 3931 O O . ASN A 1 483 ? -27.231 11.294 -24.688 1.00 43.66 483 ASN A O 1
ATOM 3935 N N . ASN A 1 484 ? -27.022 10.952 -26.913 1.00 52.62 484 ASN A N 1
ATOM 3936 C CA . ASN A 1 484 ? -25.567 10.924 -27.179 1.00 52.62 484 ASN A CA 1
ATOM 3937 C C . ASN A 1 484 ? -24.693 9.862 -26.461 1.00 52.62 484 ASN A C 1
ATOM 3939 O O . ASN A 1 484 ? -24.459 9.879 -25.254 1.00 52.62 484 ASN A O 1
ATOM 3943 N N . LYS A 1 485 ? -24.103 8.946 -27.254 1.00 54.19 485 LYS A N 1
ATOM 3944 C CA . LYS A 1 485 ? -23.159 7.909 -26.793 1.00 54.19 485 LYS A CA 1
ATOM 3945 C C . LYS A 1 485 ? -21.804 8.523 -26.412 1.00 54.19 485 LYS A C 1
ATOM 3947 O O . LYS A 1 485 ? -20.926 8.659 -27.253 1.00 54.19 485 LYS A O 1
ATOM 3952 N N . ILE A 1 486 ? -21.617 8.832 -25.131 1.00 62.53 486 ILE A N 1
ATOM 3953 C CA . ILE A 1 486 ? -20.287 9.104 -24.558 1.00 62.53 486 ILE A CA 1
ATOM 3954 C C . ILE A 1 486 ? -19.504 7.781 -24.491 1.00 62.53 486 ILE A C 1
ATOM 3956 O O . ILE A 1 486 ? -19.958 6.847 -23.823 1.00 62.53 486 ILE A O 1
ATOM 3960 N N . LEU A 1 487 ? -18.372 7.684 -25.189 1.00 64.06 487 LEU A N 1
ATOM 3961 C CA . LEU A 1 487 ? -17.480 6.517 -25.192 1.00 64.06 487 LEU A CA 1
ATOM 3962 C C . LEU A 1 487 ? -16.371 6.734 -24.164 1.00 64.06 487 LEU A C 1
ATOM 3964 O O . LEU A 1 487 ? -15.621 7.696 -24.307 1.00 64.06 487 LEU A O 1
ATOM 3968 N N . LEU A 1 488 ? -16.284 5.876 -23.142 1.00 69.81 488 LEU A N 1
ATOM 3969 C CA . LEU A 1 488 ? -15.210 5.958 -22.150 1.00 69.81 488 LEU A CA 1
ATOM 3970 C C . LEU A 1 488 ? -13.836 5.788 -22.823 1.00 69.81 488 LEU A C 1
ATOM 3972 O O . LEU A 1 488 ? -13.731 5.026 -23.790 1.00 69.81 488 LEU A O 1
ATOM 3976 N N . PRO A 1 489 ? -12.782 6.458 -22.317 1.00 69.56 489 PRO A N 1
ATOM 3977 C CA . PRO A 1 489 ? -11.417 6.192 -22.748 1.00 69.56 489 PRO A CA 1
ATOM 3978 C C . PRO A 1 489 ? -11.084 4.700 -22.624 1.00 69.56 489 PRO A C 1
ATOM 3980 O O . PRO A 1 489 ? -11.443 4.051 -21.636 1.00 69.56 489 PRO A O 1
ATOM 3983 N N . ASN A 1 490 ? -10.400 4.149 -23.628 1.00 69.06 490 ASN A N 1
ATOM 3984 C CA . ASN A 1 490 ? -9.984 2.752 -23.598 1.00 69.06 490 ASN A CA 1
ATOM 3985 C C . ASN A 1 490 ? -8.821 2.584 -22.612 1.00 69.06 490 ASN A C 1
ATOM 3987 O O . ASN A 1 490 ? -7.741 3.129 -22.839 1.00 69.06 490 ASN A O 1
ATOM 3991 N N . ILE A 1 491 ? -9.048 1.836 -21.535 1.00 70.06 491 ILE A N 1
ATOM 3992 C CA . ILE A 1 491 ? -8.016 1.472 -20.566 1.00 70.06 491 ILE A CA 1
ATOM 3993 C C . ILE A 1 491 ? -7.670 -0.003 -20.804 1.00 70.06 491 ILE A C 1
ATOM 3995 O O . ILE A 1 491 ? -8.564 -0.847 -20.717 1.00 70.06 491 ILE A O 1
ATOM 3999 N N . PRO A 1 492 ? -6.406 -0.343 -21.114 1.00 61.06 492 PRO A N 1
ATOM 4000 C CA . PRO A 1 492 ? -5.995 -1.734 -21.215 1.00 61.06 492 PRO A CA 1
ATOM 4001 C C . PRO A 1 492 ? -5.944 -2.349 -19.814 1.00 61.06 492 PRO A C 1
ATOM 4003 O O . PRO A 1 492 ? -5.151 -1.930 -18.971 1.00 61.06 492 PRO A O 1
ATOM 4006 N N . PHE A 1 493 ? -6.786 -3.350 -19.572 1.00 72.88 493 PHE A N 1
ATOM 4007 C CA . PHE A 1 493 ? -6.760 -4.147 -18.350 1.00 72.88 493 PHE A CA 1
ATOM 4008 C C . PHE A 1 493 ? -6.003 -5.463 -18.594 1.00 72.88 493 PHE A C 1
ATOM 4010 O O . PHE A 1 493 ? -6.024 -5.980 -19.712 1.00 72.88 493 PHE A O 1
ATOM 4017 N N . PRO A 1 494 ? -5.349 -6.039 -17.567 1.00 57.44 494 PRO A N 1
ATOM 4018 C CA . PRO A 1 494 ? -4.684 -7.346 -17.670 1.00 57.44 494 PRO A CA 1
ATOM 4019 C C . PRO A 1 494 ? -5.681 -8.505 -17.872 1.00 57.44 494 PRO A C 1
ATOM 4021 O O . PRO A 1 494 ? -5.293 -9.650 -18.112 1.00 57.44 494 PRO A O 1
ATOM 4024 N N . THR A 1 495 ? -6.976 -8.214 -17.761 1.00 60.44 495 THR A N 1
ATOM 4025 C CA . THR A 1 495 ? -8.086 -9.160 -17.821 1.00 60.44 495 THR A CA 1
ATOM 4026 C C . THR A 1 495 ? -9.132 -8.692 -18.828 1.00 60.44 495 THR A C 1
ATOM 4028 O O . THR A 1 495 ? -9.295 -7.494 -19.062 1.00 60.44 495 THR A O 1
ATOM 4031 N N . LEU A 1 496 ? -9.813 -9.652 -19.457 1.00 56.91 496 LEU A N 1
ATOM 4032 C CA . LEU A 1 496 ? -10.976 -9.415 -20.307 1.00 56.91 496 LEU A CA 1
ATOM 4033 C C . LEU A 1 496 ? -12.057 -10.448 -19.989 1.00 56.91 496 LEU A C 1
ATOM 4035 O O . LEU A 1 496 ? -11.809 -11.653 -20.064 1.00 56.91 496 LEU A O 1
ATOM 4039 N N . ASN A 1 497 ? -13.262 -9.988 -19.645 1.00 59.09 497 ASN A N 1
ATOM 4040 C CA . ASN A 1 497 ? -14.378 -10.838 -19.205 1.00 59.09 497 ASN A CA 1
ATOM 4041 C C . ASN A 1 497 ? -13.991 -11.762 -18.044 1.00 59.09 497 ASN A C 1
ATOM 4043 O O . ASN A 1 497 ? -14.531 -12.858 -17.877 1.00 59.09 497 ASN A O 1
ATOM 4047 N N . GLY A 1 498 ? -13.024 -11.324 -17.242 1.00 53.50 498 GLY A N 1
ATOM 4048 C CA . GLY A 1 498 ? -12.584 -12.065 -16.084 1.00 53.50 498 GLY A CA 1
ATOM 4049 C C . GLY A 1 498 ? -11.626 -13.226 -16.308 1.00 53.50 498 GLY A C 1
ATOM 4050 O O . GLY A 1 498 ? -11.355 -13.977 -15.367 1.00 53.50 498 GLY A O 1
ATOM 4051 N N . GLN A 1 499 ? -11.100 -13.361 -17.518 1.00 46.28 499 GLN A N 1
ATOM 4052 C CA . GLN A 1 499 ? -9.957 -14.213 -17.808 1.00 46.28 499 GLN A CA 1
ATOM 4053 C C . GLN A 1 499 ? -8.736 -13.322 -18.022 1.00 46.28 499 GLN A C 1
ATOM 4055 O O . GLN A 1 499 ? -8.855 -12.233 -18.585 1.00 46.28 499 GLN A O 1
ATOM 4060 N N . LEU A 1 500 ? -7.569 -13.765 -17.550 1.00 52.59 500 LEU A N 1
ATOM 4061 C CA . LEU A 1 500 ? -6.308 -13.116 -17.903 1.00 52.59 500 LEU A CA 1
ATOM 4062 C C . LEU A 1 500 ? -6.184 -13.133 -19.425 1.00 52.59 500 LEU A C 1
ATOM 4064 O O . LEU A 1 500 ? -6.395 -14.173 -20.053 1.00 52.59 500 LEU A O 1
ATOM 4068 N N . ILE A 1 501 ? -5.885 -11.981 -20.019 1.00 52.06 501 ILE A N 1
ATOM 4069 C CA . ILE A 1 501 ? -5.656 -11.916 -21.459 1.00 52.06 501 ILE A CA 1
ATOM 4070 C C . ILE A 1 501 ? -4.322 -12.612 -21.710 1.00 52.06 501 ILE A C 1
ATOM 4072 O O . ILE A 1 501 ? -3.268 -12.060 -21.397 1.00 52.06 501 ILE A O 1
ATOM 4076 N N . GLU A 1 502 ? -4.355 -13.820 -22.274 1.00 34.00 502 GLU A N 1
ATOM 4077 C CA . GLU A 1 502 ? -3.139 -14.421 -22.811 1.00 34.00 502 GLU A CA 1
ATOM 4078 C C . GLU A 1 502 ? -2.629 -13.516 -23.945 1.00 34.00 502 GLU A C 1
ATOM 4080 O O . GLU A 1 502 ? -3.370 -13.260 -24.907 1.00 34.00 502 GLU A O 1
ATOM 4085 N N . PRO A 1 503 ? -1.393 -12.992 -23.873 1.00 34.00 503 PRO A N 1
ATOM 4086 C CA . PRO A 1 503 ? -0.834 -12.237 -24.982 1.00 34.00 503 PRO A CA 1
ATOM 4087 C C . PRO A 1 503 ? -0.855 -13.124 -26.234 1.00 34.00 503 PRO A C 1
ATOM 4089 O O . PRO A 1 503 ? -0.449 -14.287 -26.185 1.00 34.00 503 PRO A O 1
ATOM 4092 N N . LYS A 1 504 ? -1.366 -12.595 -27.359 1.00 28.80 504 LYS A N 1
ATOM 4093 C CA . LYS A 1 504 ? -1.423 -13.310 -28.647 1.00 28.80 504 LYS A CA 1
ATOM 4094 C C . LYS A 1 504 ? -0.086 -14.014 -28.901 1.00 28.80 504 LYS A C 1
ATOM 4096 O O . LYS A 1 504 ? 0.931 -13.347 -29.076 1.00 28.80 504 LYS A O 1
ATOM 4101 N N . ARG A 1 505 ? -0.114 -15.352 -28.960 1.00 26.91 505 ARG A N 1
ATOM 4102 C CA . ARG A 1 505 ? 1.019 -16.205 -29.350 1.00 26.91 505 ARG A CA 1
ATOM 4103 C C . ARG A 1 505 ? 1.497 -15.825 -30.754 1.00 26.91 505 ARG A C 1
ATOM 4105 O O . ARG A 1 505 ? 0.993 -16.343 -31.747 1.00 26.91 505 ARG A O 1
ATOM 4112 N N . CYS A 1 506 ? 2.489 -14.946 -30.833 1.00 23.73 506 CYS A N 1
ATOM 4113 C CA . CYS A 1 506 ? 3.462 -14.975 -31.916 1.00 23.73 506 CYS A CA 1
ATOM 4114 C C . CYS A 1 506 ? 4.572 -15.946 -31.486 1.00 23.73 506 CYS A C 1
ATOM 4116 O O . CYS A 1 506 ? 4.979 -15.936 -30.328 1.00 23.73 506 CYS A O 1
ATOM 4118 N N . GLY A 1 507 ? 4.946 -16.847 -32.393 1.00 27.55 507 GLY A N 1
ATOM 4119 C CA . GLY A 1 507 ? 5.761 -18.049 -32.188 1.00 27.55 507 GLY A CA 1
ATOM 4120 C C . GLY A 1 507 ? 6.751 -18.049 -31.018 1.00 27.55 507 GLY A C 1
ATOM 4121 O O . GLY A 1 507 ? 7.682 -17.259 -30.980 1.00 27.55 507 GLY A O 1
ATOM 4122 N N . SER A 1 508 ? 6.557 -19.028 -30.128 1.00 33.97 508 SER A N 1
ATOM 4123 C CA . SER A 1 508 ? 7.563 -19.669 -29.267 1.00 33.97 508 SER A CA 1
ATOM 4124 C C . SER A 1 508 ? 8.644 -18.770 -28.649 1.00 33.97 508 SER A C 1
ATOM 4126 O O . SER A 1 508 ? 9.707 -18.628 -29.243 1.00 33.97 508 SER A O 1
ATOM 4128 N N . GLN A 1 509 ? 8.405 -18.287 -27.422 1.00 33.09 509 GLN A N 1
ATOM 4129 C CA . GLN A 1 509 ? 9.376 -18.076 -26.323 1.00 33.09 509 GLN A CA 1
ATOM 4130 C C . GLN A 1 509 ? 8.822 -17.014 -25.362 1.00 33.09 509 GLN A C 1
ATOM 4132 O O . GLN A 1 509 ? 9.172 -15.856 -25.488 1.00 33.09 509 GLN A O 1
ATOM 4137 N N . PHE A 1 510 ? 7.961 -17.368 -24.405 1.00 28.27 510 PHE A N 1
ATOM 4138 C CA . PHE A 1 510 ? 7.543 -16.409 -23.369 1.00 28.27 510 PHE A CA 1
ATOM 4139 C C . PHE A 1 510 ? 7.218 -17.123 -22.050 1.00 28.27 510 PHE A C 1
ATOM 4141 O O . PHE A 1 510 ? 6.088 -17.179 -21.591 1.00 28.27 510 PHE A O 1
ATOM 4148 N N . GLU A 1 511 ? 8.256 -17.689 -21.445 1.00 28.02 511 GLU A N 1
ATOM 4149 C CA . GLU A 1 511 ? 8.357 -17.889 -19.998 1.00 28.02 511 GLU A CA 1
ATOM 4150 C C . GLU A 1 511 ? 9.743 -17.363 -19.629 1.00 28.02 511 GLU A C 1
ATOM 4152 O O . GLU A 1 511 ? 10.699 -18.126 -19.686 1.00 28.02 511 GLU A O 1
ATOM 4157 N N . MET A 1 512 ? 9.880 -16.043 -19.434 1.00 26.75 512 MET A N 1
ATOM 4158 C CA . MET A 1 512 ? 10.993 -15.335 -18.759 1.00 26.75 512 MET A CA 1
ATOM 4159 C C . MET A 1 512 ? 11.034 -13.858 -19.166 1.00 26.75 512 MET A C 1
ATOM 4161 O O . MET A 1 512 ? 11.987 -13.419 -19.798 1.00 26.75 512 MET A O 1
ATOM 4165 N N . GLU A 1 513 ? 10.028 -13.063 -18.801 1.00 28.61 513 GLU A N 1
ATOM 4166 C CA . GLU A 1 513 ? 10.157 -11.603 -18.966 1.00 28.61 513 GLU A CA 1
ATOM 4167 C C . GLU A 1 513 ? 9.551 -10.753 -17.837 1.00 28.61 513 GLU A C 1
ATOM 4169 O O . GLU A 1 513 ? 9.680 -9.532 -17.845 1.00 28.61 513 GLU A O 1
ATOM 4174 N N . GLU A 1 514 ? 9.014 -11.363 -16.775 1.00 27.33 514 GLU A N 1
ATOM 4175 C CA . GLU A 1 514 ? 8.393 -10.628 -15.658 1.00 27.33 514 GLU A CA 1
ATOM 4176 C C . GLU A 1 514 ? 9.350 -10.284 -14.496 1.00 27.33 514 GLU A C 1
ATOM 4178 O O . GLU A 1 514 ? 8.946 -10.121 -13.351 1.00 27.33 514 GLU A O 1
ATOM 4183 N N . MET A 1 515 ? 10.647 -10.132 -14.788 1.00 25.81 515 MET A N 1
ATOM 4184 C CA . MET A 1 515 ? 11.642 -9.622 -13.825 1.00 25.81 515 MET A CA 1
ATOM 4185 C C . MET A 1 515 ? 12.544 -8.522 -14.423 1.00 25.81 515 MET A C 1
ATOM 4187 O O . MET A 1 515 ? 13.594 -8.202 -13.867 1.00 25.81 515 MET A O 1
ATOM 4191 N N . SER A 1 516 ? 12.171 -7.927 -15.571 1.00 27.31 516 SER A N 1
ATOM 4192 C CA . SER A 1 516 ? 13.032 -6.956 -16.272 1.00 27.31 516 SER A CA 1
ATOM 4193 C C . SER A 1 516 ? 12.689 -5.471 -16.039 1.00 27.31 516 SER A C 1
ATOM 4195 O O . SER A 1 516 ? 13.599 -4.649 -15.919 1.00 27.31 516 SER A O 1
ATOM 4197 N N . LYS A 1 517 ? 11.427 -5.067 -15.859 1.00 29.73 517 LYS A N 1
ATOM 4198 C CA . LYS A 1 517 ? 11.064 -3.629 -15.834 1.00 29.73 517 LYS A CA 1
ATOM 4199 C C . LYS A 1 517 ? 11.072 -2.991 -14.438 1.00 29.73 517 LYS A C 1
ATOM 4201 O O . LYS A 1 517 ? 10.100 -2.400 -13.995 1.00 29.73 517 LYS A O 1
ATOM 4206 N N . GLY A 1 518 ? 12.220 -3.101 -13.771 1.00 28.77 518 GLY A N 1
ATOM 4207 C CA . GLY A 1 518 ? 12.589 -2.347 -12.565 1.00 28.77 518 GLY A CA 1
ATOM 4208 C C . GLY A 1 518 ? 13.812 -1.442 -12.762 1.00 28.77 518 GLY A C 1
ATOM 4209 O O . GLY A 1 518 ? 14.425 -1.029 -11.785 1.00 28.77 518 GLY A O 1
ATOM 4210 N N . SER A 1 519 ? 14.233 -1.173 -14.001 1.00 28.48 519 SER A N 1
ATOM 4211 C CA . SER A 1 519 ? 15.303 -0.212 -14.307 1.00 28.48 519 SER A CA 1
ATOM 4212 C C . SER A 1 519 ? 15.189 0.255 -15.754 1.00 28.48 519 SER A C 1
ATOM 4214 O O . SER A 1 519 ? 15.582 -0.487 -16.645 1.00 28.48 519 SER A O 1
ATOM 4216 N N . SER A 1 520 ? 14.625 1.449 -15.969 1.00 24.84 520 SER A N 1
ATOM 4217 C CA . SER A 1 520 ? 15.001 2.370 -17.059 1.00 24.84 520 SER A CA 1
ATOM 4218 C C . SER A 1 520 ? 14.081 3.603 -17.080 1.00 24.84 520 SER A C 1
ATOM 4220 O O . SER A 1 520 ? 13.093 3.622 -17.809 1.00 24.84 520 SER A O 1
ATOM 4222 N N . ILE A 1 521 ? 14.418 4.644 -16.314 1.00 27.94 521 ILE A N 1
ATOM 4223 C CA . ILE A 1 521 ? 14.330 6.034 -16.797 1.00 27.94 521 ILE A CA 1
ATOM 4224 C C . ILE A 1 521 ? 15.538 6.777 -16.220 1.00 27.94 521 ILE A C 1
ATOM 4226 O O . ILE A 1 521 ? 15.411 7.374 -15.161 1.00 27.94 521 ILE A O 1
ATOM 4230 N N . ILE A 1 522 ? 16.683 6.715 -16.906 1.00 29.00 522 ILE A N 1
ATOM 4231 C CA . ILE A 1 522 ? 17.524 7.882 -17.219 1.00 29.00 522 ILE A CA 1
ATOM 4232 C C . ILE A 1 522 ? 18.193 7.575 -18.562 1.00 29.00 522 ILE A C 1
ATOM 4234 O O . ILE A 1 522 ? 18.936 6.609 -18.682 1.00 29.00 522 ILE A O 1
ATOM 4238 N N . ALA A 1 523 ? 17.881 8.381 -19.573 1.00 23.59 523 ALA A N 1
ATOM 4239 C CA . ALA A 1 523 ? 18.776 8.665 -20.687 1.00 23.59 523 ALA A CA 1
ATOM 4240 C C . ALA A 1 523 ? 18.255 9.921 -21.391 1.00 23.59 523 ALA A C 1
ATOM 4242 O O . ALA A 1 523 ? 17.513 9.843 -22.367 1.00 23.59 523 ALA A O 1
ATOM 4243 N N . THR A 1 524 ? 18.653 11.089 -20.895 1.00 27.78 524 THR A N 1
ATOM 4244 C CA . THR A 1 524 ? 18.948 12.203 -21.797 1.00 27.78 524 THR A CA 1
ATOM 4245 C C . THR A 1 524 ? 20.299 12.778 -21.412 1.00 27.78 524 THR A C 1
ATOM 4247 O O . THR A 1 524 ? 20.425 13.423 -20.376 1.00 27.78 524 THR A O 1
ATOM 4250 N N . SER A 1 525 ? 21.256 12.475 -22.291 1.00 32.50 525 SER A N 1
ATOM 4251 C CA . SER A 1 525 ? 22.554 13.117 -22.499 1.00 32.50 525 SER A CA 1
ATOM 4252 C C . SER A 1 525 ? 23.446 13.277 -21.274 1.00 32.50 525 SER A C 1
ATOM 4254 O O . SER A 1 525 ? 23.709 14.392 -20.855 1.00 32.50 525 SER A O 1
ATOM 4256 N N . ASP A 1 526 ? 23.928 12.155 -20.763 1.00 32.66 526 ASP A N 1
ATOM 4257 C CA . ASP A 1 526 ? 25.350 11.923 -20.511 1.00 32.66 526 ASP A CA 1
ATOM 4258 C C . ASP A 1 526 ? 25.559 10.410 -20.666 1.00 32.66 526 ASP A C 1
ATOM 4260 O O . ASP A 1 526 ? 24.613 9.635 -20.505 1.00 32.66 526 ASP A O 1
ATOM 4264 N N . ASP A 1 527 ? 26.734 9.999 -21.127 1.00 32.28 527 ASP A N 1
ATOM 4265 C CA . ASP A 1 527 ? 27.036 8.642 -21.596 1.00 32.28 527 ASP A CA 1
ATOM 4266 C C . ASP A 1 527 ? 26.530 7.552 -20.602 1.00 32.28 527 ASP A C 1
ATOM 4268 O O . ASP A 1 527 ? 27.060 7.434 -19.493 1.00 32.28 527 ASP A O 1
ATOM 4272 N N . PRO A 1 528 ? 25.494 6.752 -20.944 1.00 36.44 528 PRO A N 1
ATOM 4273 C CA . PRO A 1 528 ? 24.784 5.862 -20.006 1.00 36.44 528 PRO A CA 1
ATOM 4274 C C . PRO A 1 528 ? 25.610 4.652 -19.525 1.00 36.44 528 PRO A C 1
ATOM 4276 O O . PRO A 1 528 ? 25.153 3.851 -18.703 1.00 36.44 528 PRO A O 1
ATOM 4279 N N . ASP A 1 529 ? 26.841 4.527 -20.013 1.00 36.41 529 ASP A N 1
ATOM 4280 C CA . ASP A 1 529 ? 27.788 3.488 -19.630 1.00 36.41 529 ASP A CA 1
ATOM 4281 C C . ASP A 1 529 ? 28.500 3.762 -18.290 1.00 36.41 529 ASP A C 1
ATOM 4283 O O . ASP A 1 529 ? 29.084 2.827 -17.737 1.00 36.41 529 ASP A O 1
ATOM 4287 N N . ASP A 1 530 ? 28.464 4.987 -17.745 1.00 34.25 530 ASP A N 1
ATOM 4288 C CA . ASP A 1 530 ? 29.264 5.354 -16.560 1.00 34.25 530 ASP A CA 1
ATOM 4289 C C . ASP A 1 530 ? 28.519 5.144 -15.223 1.00 34.25 530 ASP A C 1
ATOM 4291 O O . ASP A 1 530 ? 29.051 4.535 -14.295 1.00 34.25 530 ASP A O 1
ATOM 4295 N N . GLU A 1 531 ? 27.235 5.509 -15.130 1.00 37.84 531 GLU A N 1
ATOM 4296 C CA . GLU A 1 531 ? 26.462 5.465 -13.870 1.00 37.84 531 GLU A CA 1
ATOM 4297 C C . GLU A 1 531 ? 26.134 4.022 -13.414 1.00 37.84 531 GLU A C 1
ATOM 4299 O O . GLU A 1 531 ? 26.202 3.676 -12.228 1.00 37.84 531 GLU A O 1
ATOM 4304 N N . THR A 1 532 ? 25.878 3.124 -14.373 1.00 42.38 532 THR A N 1
ATOM 4305 C CA . THR A 1 532 ? 25.636 1.691 -14.114 1.00 42.38 532 THR A CA 1
ATOM 4306 C C . THR A 1 532 ? 26.937 0.933 -13.800 1.00 42.38 532 THR A C 1
ATOM 4308 O O . THR A 1 532 ? 26.916 -0.071 -13.079 1.00 42.38 532 THR A O 1
ATOM 4311 N N . ARG A 1 533 ? 28.086 1.409 -14.313 1.00 42.56 533 ARG A N 1
ATOM 4312 C CA . ARG A 1 533 ? 29.420 0.894 -13.953 1.00 42.56 533 ARG A CA 1
ATOM 4313 C C . ARG A 1 533 ? 29.809 1.322 -12.538 1.00 42.56 533 ARG A C 1
ATOM 4315 O O . ARG A 1 533 ? 30.288 0.481 -11.780 1.00 42.56 533 ARG A O 1
ATOM 4322 N N . LEU A 1 534 ? 29.516 2.568 -12.159 1.00 38.12 534 LEU A N 1
ATOM 4323 C CA . LEU A 1 534 ? 29.842 3.126 -10.844 1.00 38.12 534 LEU A CA 1
ATOM 4324 C C . LEU A 1 534 ? 29.068 2.436 -9.702 1.00 38.12 534 LEU A C 1
ATOM 4326 O O . LEU A 1 534 ? 29.669 1.995 -8.725 1.00 38.12 534 LEU A O 1
ATOM 4330 N N . SER A 1 535 ? 27.753 2.221 -9.861 1.00 50.66 535 SER A N 1
ATOM 4331 C CA . SER A 1 535 ? 26.916 1.553 -8.844 1.00 50.66 535 SER A CA 1
ATOM 4332 C C . SER A 1 535 ? 27.274 0.069 -8.632 1.00 50.66 535 SER A C 1
ATOM 4334 O O . SER A 1 535 ? 27.267 -0.439 -7.502 1.00 50.66 535 SER A O 1
ATOM 4336 N N . GLY A 1 536 ? 27.630 -0.641 -9.710 1.00 54.31 536 GLY A N 1
ATOM 4337 C CA . GLY A 1 536 ? 28.063 -2.038 -9.642 1.00 54.31 536 GLY A CA 1
ATOM 4338 C C . GLY A 1 536 ? 29.414 -2.209 -8.942 1.00 54.31 536 GLY A C 1
ATOM 4339 O O . GLY A 1 536 ? 29.564 -3.111 -8.111 1.00 54.31 536 GLY A O 1
ATOM 4340 N N . ASP A 1 537 ? 30.373 -1.330 -9.237 1.00 61.75 537 ASP A N 1
ATOM 4341 C CA . ASP A 1 537 ? 31.711 -1.363 -8.644 1.00 61.75 537 ASP A CA 1
ATOM 4342 C C . ASP A 1 537 ? 31.689 -0.996 -7.153 1.00 61.75 537 ASP A C 1
ATOM 4344 O O . ASP A 1 537 ? 32.353 -1.663 -6.351 1.00 61.75 537 ASP A O 1
ATOM 4348 N N . ASP A 1 538 ? 30.868 -0.024 -6.751 1.00 68.69 538 ASP A N 1
ATOM 4349 C CA . ASP A 1 538 ? 30.716 0.354 -5.343 1.00 68.69 538 ASP A CA 1
ATOM 4350 C C . ASP A 1 538 ? 30.027 -0.743 -4.526 1.00 68.69 538 ASP A C 1
ATOM 4352 O O . ASP A 1 538 ? 30.513 -1.106 -3.454 1.00 68.69 538 ASP A O 1
ATOM 4356 N N . THR A 1 539 ? 28.985 -1.383 -5.069 1.00 71.38 539 THR A N 1
ATOM 4357 C CA . THR A 1 539 ? 28.338 -2.534 -4.414 1.00 71.38 539 THR A CA 1
ATOM 4358 C C . THR A 1 539 ? 29.337 -3.682 -4.212 1.00 71.38 539 THR A C 1
ATOM 4360 O O . THR A 1 539 ? 29.416 -4.254 -3.124 1.00 71.38 539 THR A O 1
ATOM 4363 N N . CYS A 1 540 ? 30.154 -4.004 -5.224 1.00 76.00 540 CYS A N 1
ATOM 4364 C CA . CYS A 1 540 ? 31.172 -5.057 -5.115 1.00 76.00 540 CYS A CA 1
ATOM 4365 C C . CYS A 1 540 ? 32.238 -4.732 -4.056 1.00 76.00 540 CYS A C 1
ATOM 4367 O O . CYS A 1 540 ? 32.654 -5.618 -3.303 1.00 76.00 540 CYS A O 1
ATOM 4369 N N . ARG A 1 541 ? 32.667 -3.465 -3.971 1.00 77.44 541 ARG A N 1
ATOM 4370 C CA . ARG A 1 541 ? 33.607 -2.987 -2.945 1.00 77.44 541 ARG A CA 1
ATOM 4371 C C . ARG A 1 541 ? 33.006 -3.088 -1.547 1.00 77.44 541 ARG A C 1
ATOM 4373 O O . ARG A 1 541 ? 33.671 -3.595 -0.645 1.00 77.44 541 ARG A O 1
ATOM 4380 N N . THR A 1 542 ? 31.749 -2.683 -1.367 1.00 79.38 542 THR A N 1
ATOM 4381 C CA . THR A 1 542 ? 31.038 -2.804 -0.087 1.00 79.38 542 THR A CA 1
ATOM 4382 C C . THR A 1 542 ? 30.900 -4.261 0.339 1.00 79.38 542 THR A C 1
ATOM 4384 O O . THR A 1 542 ? 31.207 -4.584 1.484 1.00 79.38 542 THR A O 1
ATOM 4387 N N . VAL A 1 543 ? 30.516 -5.159 -0.576 1.00 84.12 543 VAL A N 1
ATOM 4388 C CA . VAL A 1 543 ? 30.439 -6.604 -0.306 1.00 84.12 543 VAL A CA 1
ATOM 4389 C C . VAL A 1 543 ? 31.790 -7.134 0.177 1.00 84.12 543 VAL A C 1
ATOM 4391 O O . VAL A 1 543 ? 31.859 -7.781 1.223 1.00 84.12 543 VAL A O 1
ATOM 4394 N N . PHE A 1 544 ? 32.874 -6.822 -0.538 1.00 84.50 544 PHE A N 1
ATOM 4395 C CA . PHE A 1 544 ? 34.221 -7.247 -0.157 1.00 84.50 544 PHE A CA 1
ATOM 4396 C C . PHE A 1 544 ? 34.609 -6.750 1.243 1.00 84.50 544 PHE A C 1
ATOM 4398 O O . PHE A 1 544 ? 35.074 -7.539 2.067 1.00 84.50 544 PHE A O 1
ATOM 4405 N N . LEU A 1 545 ? 34.376 -5.468 1.537 1.00 85.06 545 LEU A N 1
ATOM 4406 C CA . LEU A 1 545 ? 34.702 -4.877 2.834 1.00 85.06 545 LEU A CA 1
ATOM 4407 C C . LEU A 1 545 ? 33.894 -5.498 3.975 1.00 85.06 545 LEU A C 1
ATOM 4409 O O . LEU A 1 545 ? 34.474 -5.831 5.006 1.00 85.06 545 LEU A O 1
ATOM 4413 N N . VAL A 1 546 ? 32.587 -5.710 3.792 1.00 86.88 546 VAL A N 1
ATOM 4414 C CA . VAL A 1 546 ? 31.724 -6.319 4.816 1.00 86.88 546 VAL A CA 1
ATOM 4415 C C . VAL A 1 546 ? 32.225 -7.713 5.180 1.00 86.88 546 VAL A C 1
ATOM 4417 O O . VAL A 1 546 ? 32.400 -7.994 6.365 1.00 86.88 546 VAL A O 1
ATOM 4420 N N . PHE A 1 547 ? 32.533 -8.569 4.200 1.00 86.69 547 PHE A N 1
ATOM 4421 C CA . PHE A 1 547 ? 33.046 -9.913 4.481 1.00 86.69 547 PHE A CA 1
ATOM 4422 C C . PHE A 1 547 ? 34.418 -9.884 5.167 1.00 86.69 547 PHE A C 1
ATOM 4424 O O . PHE A 1 547 ? 34.608 -10.577 6.164 1.00 86.69 547 PHE A O 1
ATOM 4431 N N . GLN A 1 548 ? 35.356 -9.051 4.703 1.00 86.19 548 GLN A N 1
ATOM 4432 C CA . GLN A 1 548 ? 36.688 -8.955 5.317 1.00 86.19 548 GLN A CA 1
ATOM 4433 C C . GLN A 1 548 ? 36.630 -8.441 6.759 1.00 86.19 548 GLN A C 1
ATOM 4435 O O . GLN A 1 548 ? 37.233 -9.039 7.650 1.00 86.19 548 GLN A O 1
ATOM 4440 N N . VAL A 1 549 ? 35.860 -7.379 7.013 1.00 86.62 549 VAL A N 1
ATOM 4441 C CA . VAL A 1 549 ? 35.662 -6.835 8.366 1.00 86.62 549 VAL A CA 1
ATOM 4442 C C . VAL A 1 549 ? 34.995 -7.869 9.269 1.00 86.62 549 VAL A C 1
ATOM 4444 O O . VAL A 1 549 ? 35.407 -8.026 10.417 1.00 86.62 549 VAL A O 1
ATOM 4447 N N . SER A 1 550 ? 34.020 -8.617 8.749 1.00 86.12 550 SER A N 1
ATOM 4448 C CA . SER A 1 550 ? 33.349 -9.682 9.501 1.00 86.12 550 SER A CA 1
ATOM 4449 C C . SER A 1 550 ? 34.325 -10.779 9.904 1.00 86.12 550 SER A C 1
ATOM 4451 O O . SER A 1 550 ? 34.426 -11.093 11.086 1.00 86.12 550 SER A O 1
ATOM 4453 N N . PHE A 1 551 ? 35.073 -11.343 8.950 1.00 86.12 551 PHE A N 1
ATOM 4454 C CA . PHE A 1 551 ? 35.982 -12.461 9.206 1.00 86.12 551 PHE A CA 1
ATOM 4455 C C . PHE A 1 551 ? 37.150 -12.068 10.112 1.00 86.12 551 PHE A C 1
ATOM 4457 O O . PHE A 1 551 ? 37.436 -12.765 11.082 1.00 86.12 551 PHE A O 1
ATOM 4464 N N . VAL A 1 552 ? 37.796 -10.933 9.838 1.00 87.31 552 VAL A N 1
ATOM 4465 C CA . VAL A 1 552 ? 38.946 -10.471 10.627 1.00 87.31 552 VAL A CA 1
ATOM 4466 C C . VAL A 1 552 ? 38.502 -9.991 12.007 1.00 87.31 552 VAL A C 1
ATOM 4468 O O . VAL A 1 552 ? 39.107 -10.366 13.008 1.00 87.31 552 VAL A O 1
ATOM 4471 N N . GLY A 1 553 ? 37.429 -9.200 12.083 1.00 85.31 553 GLY A N 1
ATOM 4472 C CA . GLY A 1 553 ? 36.939 -8.644 13.344 1.00 85.31 553 GLY A CA 1
ATOM 4473 C C . GLY A 1 553 ? 36.470 -9.722 14.319 1.00 85.31 553 GLY A C 1
ATOM 4474 O O . GLY A 1 553 ? 36.836 -9.691 15.493 1.00 85.31 553 GLY A O 1
ATOM 4475 N N . THR A 1 554 ? 35.716 -10.710 13.832 1.00 86.06 554 THR A N 1
ATOM 4476 C CA . THR A 1 554 ? 35.225 -11.814 14.676 1.00 86.06 554 THR A CA 1
ATOM 4477 C C . THR A 1 554 ? 36.345 -12.760 15.090 1.00 86.06 554 THR A C 1
ATOM 4479 O O . THR A 1 554 ? 36.387 -13.163 16.249 1.00 86.06 554 THR A O 1
ATOM 4482 N N . TYR A 1 555 ? 37.319 -13.028 14.214 1.00 86.19 555 TYR A N 1
ATOM 4483 C CA . TYR A 1 555 ? 38.506 -13.799 14.583 1.00 86.19 555 TYR A CA 1
ATOM 4484 C C . TYR A 1 555 ? 39.335 -13.109 15.673 1.00 86.19 555 TYR A C 1
ATOM 4486 O O . TYR A 1 555 ? 39.674 -13.742 16.671 1.00 86.19 555 TYR A O 1
ATOM 4494 N N . ILE A 1 556 ? 39.612 -11.806 15.537 1.00 86.69 556 ILE A N 1
ATOM 4495 C CA . ILE A 1 556 ? 40.336 -11.038 16.563 1.00 86.69 556 ILE A CA 1
ATOM 4496 C C . ILE A 1 556 ? 39.572 -11.075 17.891 1.00 86.69 556 ILE A C 1
ATOM 4498 O O . ILE A 1 556 ? 40.168 -11.357 18.929 1.00 86.69 556 ILE A O 1
ATOM 4502 N N . ALA A 1 557 ? 38.255 -10.849 17.866 1.00 85.12 557 ALA A N 1
ATOM 4503 C CA . ALA A 1 557 ? 37.423 -10.903 19.065 1.00 85.12 557 ALA A CA 1
ATOM 4504 C C . ALA A 1 557 ? 37.443 -12.291 19.732 1.00 85.12 557 ALA A C 1
ATOM 4506 O O . ALA A 1 557 ? 37.524 -12.374 20.956 1.00 85.12 557 ALA A O 1
ATOM 4507 N N . ALA A 1 558 ? 37.415 -13.371 18.948 1.00 84.62 558 ALA A N 1
ATOM 4508 C CA . ALA A 1 558 ? 37.460 -14.740 19.454 1.00 84.62 558 ALA A CA 1
ATOM 4509 C C . ALA A 1 558 ? 38.835 -15.107 20.048 1.00 84.62 558 ALA A C 1
ATOM 4511 O O . ALA A 1 558 ? 38.901 -15.792 21.070 1.00 84.62 558 ALA A O 1
ATOM 4512 N N . VAL A 1 559 ? 39.936 -14.628 19.455 1.00 85.19 559 VAL A N 1
ATOM 4513 C CA . VAL A 1 559 ? 41.297 -14.811 19.995 1.00 85.19 559 VAL A CA 1
ATOM 4514 C C . VAL A 1 559 ? 41.467 -14.049 21.311 1.00 85.19 559 VAL A C 1
ATOM 4516 O O . VAL A 1 559 ? 41.970 -14.614 22.280 1.00 85.19 559 VAL A O 1
ATOM 4519 N N . LEU A 1 560 ? 41.014 -12.790 21.377 1.00 86.19 560 LEU A N 1
ATOM 4520 C CA . LEU A 1 560 ? 41.109 -11.964 22.589 1.00 86.19 560 LEU A CA 1
ATOM 4521 C C . LEU A 1 560 ? 40.306 -12.540 23.763 1.00 86.19 560 LEU A C 1
ATOM 4523 O O . LEU A 1 560 ? 40.716 -12.394 24.912 1.00 86.19 560 LEU A O 1
ATOM 4527 N N . GLN A 1 561 ? 39.193 -13.218 23.479 1.00 82.75 561 GLN A N 1
ATOM 4528 C CA . GLN A 1 561 ? 38.376 -13.908 24.481 1.00 82.75 561 GLN A CA 1
ATOM 4529 C C . GLN A 1 561 ? 38.900 -15.313 24.838 1.00 82.75 561 GLN A C 1
ATOM 4531 O O . GLN A 1 561 ? 38.354 -15.974 25.717 1.00 82.75 561 GLN A O 1
ATOM 4536 N N . GLY A 1 562 ? 39.958 -15.794 24.173 1.00 80.62 562 GLY A N 1
ATOM 4537 C CA . GLY A 1 562 ? 40.508 -17.134 24.394 1.00 80.62 562 GLY A CA 1
ATOM 4538 C C . GLY A 1 562 ? 39.613 -18.271 23.882 1.00 80.62 562 GLY A C 1
ATOM 4539 O O . GLY A 1 562 ? 39.781 -19.419 24.298 1.00 80.62 562 GLY A O 1
ATOM 4540 N N . HIS A 1 563 ? 38.662 -17.975 22.991 1.00 80.19 563 HIS A N 1
ATOM 4541 C CA . HIS A 1 563 ? 37.741 -18.959 22.416 1.00 80.19 563 HIS A CA 1
ATOM 4542 C C . HIS A 1 563 ? 38.393 -19.804 21.311 1.00 80.19 563 HIS A C 1
ATOM 4544 O O . HIS A 1 563 ? 38.007 -20.959 21.122 1.00 80.19 563 HIS A O 1
ATOM 4550 N N . VAL A 1 564 ? 39.398 -19.258 20.614 1.00 79.38 564 VAL A N 1
ATOM 4551 C CA . VAL A 1 564 ? 40.153 -19.934 19.543 1.00 79.38 564 VAL A CA 1
ATOM 4552 C C . VAL A 1 564 ? 41.659 -19.694 19.672 1.00 79.38 564 VAL A C 1
ATOM 4554 O O . VAL A 1 564 ? 42.099 -18.697 20.244 1.00 79.38 564 VAL A O 1
ATOM 4557 N N . VAL A 1 565 ? 42.464 -20.617 19.136 1.00 76.94 565 VAL A N 1
ATOM 4558 C CA . VAL A 1 565 ? 43.930 -20.486 19.110 1.00 76.94 565 VAL A CA 1
ATOM 4559 C C . VAL A 1 565 ? 44.376 -19.495 18.025 1.00 76.94 565 VAL A C 1
ATOM 4561 O O . VAL A 1 565 ? 43.808 -19.495 16.936 1.00 76.94 565 VAL A O 1
ATOM 4564 N N . PRO A 1 566 ? 45.422 -18.684 18.265 1.00 75.88 566 PRO A N 1
ATOM 4565 C CA . PRO A 1 566 ? 45.850 -17.635 17.335 1.00 75.88 566 PRO A CA 1
ATOM 4566 C C . PRO A 1 566 ? 46.615 -18.145 16.098 1.00 75.88 566 PRO A C 1
ATOM 4568 O O . PRO A 1 566 ? 47.127 -17.335 15.329 1.00 75.88 566 PRO A O 1
ATOM 4571 N N . THR A 1 567 ? 46.751 -19.461 15.908 1.00 70.56 567 THR A N 1
ATOM 4572 C CA . THR A 1 567 ? 47.640 -20.051 14.896 1.00 70.56 567 THR A CA 1
ATOM 4573 C C . THR A 1 567 ? 47.020 -20.099 13.502 1.00 70.56 567 THR A C 1
ATOM 4575 O O . THR A 1 567 ? 47.573 -19.516 12.573 1.00 70.56 567 THR A O 1
ATOM 4578 N N . VAL A 1 568 ? 45.892 -20.794 13.336 1.00 65.81 568 VAL A N 1
ATOM 4579 C CA . VAL A 1 568 ? 45.218 -20.956 12.039 1.00 65.81 568 VAL A CA 1
ATOM 4580 C C . VAL A 1 568 ? 43.752 -20.544 12.185 1.00 65.81 568 VAL A C 1
ATOM 4582 O O . VAL A 1 568 ? 43.021 -21.196 12.933 1.00 65.81 568 VAL A O 1
ATOM 4585 N N . PRO A 1 569 ? 43.301 -19.485 11.486 1.00 64.69 569 PRO A N 1
ATOM 4586 C CA . PRO A 1 569 ? 41.942 -18.979 11.610 1.00 64.69 569 PRO A CA 1
ATOM 4587 C C . PRO A 1 569 ? 40.950 -19.921 10.928 1.00 64.69 569 PRO A C 1
ATOM 4589 O O . PRO A 1 569 ? 40.693 -19.819 9.728 1.00 64.69 569 PRO A O 1
ATOM 4592 N N . TYR A 1 570 ? 40.359 -20.831 11.698 1.00 71.69 570 TYR A N 1
ATOM 4593 C CA . TYR A 1 570 ? 39.150 -21.527 11.274 1.00 71.69 570 TYR A CA 1
ATOM 4594 C C . TYR A 1 570 ? 37.939 -20.663 11.644 1.00 71.69 570 TYR A C 1
ATOM 4596 O O . TYR A 1 570 ? 37.518 -20.592 12.797 1.00 71.69 570 TYR A O 1
ATOM 4604 N N . ILE A 1 571 ? 37.424 -19.934 10.650 1.00 75.19 571 ILE A N 1
ATOM 4605 C CA . ILE A 1 571 ? 36.402 -18.887 10.822 1.00 75.19 571 ILE A CA 1
ATOM 4606 C C . ILE A 1 571 ? 35.128 -19.433 11.480 1.00 75.19 571 ILE A C 1
ATOM 4608 O O . ILE A 1 571 ? 34.535 -18.752 12.314 1.00 75.19 571 ILE A O 1
ATOM 4612 N N . SER A 1 572 ? 34.728 -20.664 11.149 1.00 75.56 572 SER A N 1
ATOM 4613 C CA . SER A 1 572 ? 33.537 -21.291 11.729 1.00 75.56 572 SER A CA 1
ATOM 4614 C C . SER A 1 572 ? 33.651 -21.466 13.252 1.00 75.56 572 SER A C 1
ATOM 4616 O O . SER A 1 572 ? 32.655 -21.299 13.956 1.00 75.56 572 SER A O 1
ATOM 4618 N N . ASP A 1 573 ? 34.855 -21.703 13.788 1.00 73.31 573 ASP A N 1
ATOM 4619 C CA . ASP A 1 573 ? 35.072 -21.782 15.240 1.00 73.31 573 ASP A CA 1
ATOM 4620 C C . ASP A 1 573 ? 35.016 -20.399 15.896 1.00 73.31 573 ASP A C 1
ATOM 4622 O O . ASP A 1 573 ? 34.440 -20.246 16.977 1.00 73.31 573 ASP A O 1
ATOM 4626 N N . ALA A 1 574 ? 35.552 -19.379 15.219 1.00 75.88 574 ALA A N 1
ATOM 4627 C CA . ALA A 1 574 ? 35.555 -18.001 15.707 1.00 75.88 574 ALA A CA 1
ATOM 4628 C C . ALA A 1 574 ? 34.145 -17.402 15.839 1.00 75.88 574 ALA A C 1
ATOM 4630 O O . ALA A 1 574 ? 33.959 -16.452 16.585 1.00 75.88 574 ALA A O 1
ATOM 4631 N N . ALA A 1 575 ? 33.147 -17.964 15.154 1.00 80.25 575 ALA A N 1
ATOM 4632 C CA . ALA A 1 575 ? 31.757 -17.516 15.193 1.00 80.25 575 ALA A CA 1
ATOM 4633 C C . ALA A 1 575 ? 30.846 -18.404 16.061 1.00 80.25 575 ALA A C 1
ATOM 4635 O O . ALA A 1 575 ? 29.630 -18.425 15.865 1.00 80.25 575 ALA A O 1
ATOM 4636 N N . THR A 1 576 ? 31.407 -19.172 17.001 1.00 80.50 576 THR A N 1
ATOM 4637 C CA . THR A 1 576 ? 30.617 -20.145 17.769 1.00 80.50 576 THR A CA 1
ATOM 4638 C C . THR A 1 576 ? 29.951 -19.568 19.021 1.00 80.50 576 THR A C 1
ATOM 4640 O O . THR A 1 576 ? 28.799 -19.907 19.297 1.00 80.50 576 THR A O 1
ATOM 4643 N N . TYR A 1 577 ? 30.644 -18.730 19.799 1.00 80.31 577 TYR A N 1
ATOM 4644 C CA . TYR A 1 577 ? 30.139 -18.255 21.092 1.00 80.31 577 TYR A CA 1
ATOM 4645 C C . TYR A 1 577 ? 29.616 -16.820 21.032 1.00 80.31 577 TYR A C 1
ATOM 4647 O O . TYR A 1 577 ? 29.852 -16.074 20.084 1.00 80.31 577 TYR A O 1
ATOM 4655 N N . SER A 1 578 ? 28.802 -16.445 22.015 1.00 83.31 578 SER A N 1
ATOM 4656 C CA . SER A 1 578 ? 28.339 -15.065 22.174 1.00 83.31 578 SER A CA 1
ATOM 4657 C C . SER A 1 578 ? 29.401 -14.240 22.905 1.00 83.31 578 SER A C 1
ATOM 4659 O O . SER A 1 578 ? 29.956 -14.749 23.880 1.00 83.31 578 SER A O 1
ATOM 4661 N N . PRO A 1 579 ? 29.616 -12.964 22.523 1.00 83.06 579 PRO A N 1
ATOM 4662 C CA . PRO A 1 579 ? 28.814 -12.164 21.584 1.00 83.06 579 PRO A CA 1
ATOM 4663 C C . PRO A 1 579 ? 29.230 -12.246 20.102 1.00 83.06 579 PRO A C 1
ATOM 4665 O O . PRO A 1 579 ? 28.482 -11.778 19.242 1.00 83.06 579 PRO A O 1
ATOM 4668 N N . GLU A 1 580 ? 30.394 -12.808 19.773 1.00 83.75 580 GLU A N 1
ATOM 4669 C CA . GLU A 1 580 ? 30.965 -12.764 18.420 1.00 83.75 580 GLU A CA 1
ATOM 4670 C C . GLU A 1 580 ? 30.132 -13.498 17.364 1.00 83.75 580 GLU A C 1
ATOM 4672 O O . GLU A 1 580 ? 30.037 -13.023 16.236 1.00 83.75 580 GLU A O 1
ATOM 4677 N N . SER A 1 581 ? 29.452 -14.584 17.732 1.00 85.38 581 SER A N 1
ATOM 4678 C CA . SER A 1 581 ? 28.516 -15.307 16.861 1.00 85.38 581 SER A CA 1
ATOM 4679 C C . SER A 1 581 ? 27.336 -14.440 16.411 1.00 85.38 581 SER A C 1
ATOM 4681 O O . SER A 1 581 ? 26.944 -14.491 15.248 1.00 85.38 581 SER A O 1
ATOM 4683 N N . CYS A 1 582 ? 26.806 -13.582 17.291 1.00 87.44 582 CYS A N 1
ATOM 4684 C CA . CYS A 1 582 ? 25.724 -12.653 16.956 1.00 87.44 582 CYS A CA 1
ATOM 4685 C C . CYS A 1 582 ? 26.199 -11.578 15.970 1.00 87.44 582 CYS A C 1
ATOM 4687 O O . CYS A 1 582 ? 25.499 -11.259 15.008 1.00 87.44 582 CYS A O 1
ATOM 4689 N N . VAL A 1 583 ? 27.401 -11.032 16.192 1.00 86.75 583 VAL A N 1
ATOM 4690 C CA . VAL A 1 583 ? 28.015 -10.032 15.301 1.00 86.75 583 VAL A CA 1
ATOM 4691 C C . VAL A 1 583 ? 28.339 -10.654 13.942 1.00 86.75 583 VAL A C 1
ATOM 4693 O O . VAL A 1 583 ? 28.037 -10.062 12.906 1.00 86.75 583 VAL A O 1
ATOM 4696 N N . PHE A 1 584 ? 28.895 -11.866 13.944 1.00 88.44 584 PHE A N 1
ATOM 4697 C CA . PHE A 1 584 ? 29.176 -12.639 12.741 1.00 88.44 584 PHE A CA 1
ATOM 4698 C C . PHE A 1 584 ? 27.902 -12.898 11.936 1.00 88.44 584 PHE A C 1
ATOM 4700 O O . PHE A 1 584 ? 27.843 -12.538 10.763 1.00 88.44 584 PHE A O 1
ATOM 4707 N N . GLY A 1 585 ? 26.860 -13.445 12.569 1.00 89.56 585 GLY A N 1
ATOM 4708 C CA . GLY A 1 585 ? 25.587 -13.735 11.913 1.00 89.56 585 GLY A CA 1
ATOM 4709 C C . GLY A 1 585 ? 24.950 -12.485 11.308 1.00 89.56 585 GLY A C 1
ATOM 4710 O O . GLY A 1 585 ? 24.571 -12.491 10.138 1.00 89.56 585 GLY A O 1
ATOM 4711 N N . GLN A 1 586 ? 24.908 -11.375 12.053 1.00 91.00 586 GLN A N 1
ATOM 4712 C CA . GLN A 1 586 ? 24.358 -10.111 11.557 1.00 91.00 586 GLN A CA 1
ATOM 4713 C C . GLN A 1 586 ? 25.099 -9.608 10.308 1.00 91.00 586 GLN A C 1
ATOM 4715 O O . GLN A 1 586 ? 24.468 -9.258 9.307 1.00 91.00 586 GLN A O 1
ATOM 4720 N N . MET A 1 587 ? 26.432 -9.584 10.349 1.00 89.62 587 MET A N 1
ATOM 4721 C CA . MET A 1 587 ? 27.237 -9.043 9.256 1.00 89.62 587 MET A CA 1
ATOM 4722 C C . MET A 1 587 ? 27.276 -9.967 8.032 1.00 89.62 587 MET A C 1
ATOM 4724 O O . MET A 1 587 ? 27.219 -9.491 6.899 1.00 89.62 587 MET A O 1
ATOM 4728 N N . ILE A 1 588 ? 27.303 -11.286 8.236 1.00 90.81 588 ILE A N 1
ATOM 4729 C CA . ILE A 1 588 ? 27.276 -12.280 7.155 1.00 90.81 588 ILE A CA 1
ATOM 4730 C C . ILE A 1 588 ? 25.902 -12.336 6.478 1.00 90.81 588 ILE A C 1
ATOM 4732 O O . ILE A 1 588 ? 25.838 -12.467 5.256 1.00 90.81 588 ILE A O 1
ATOM 4736 N N . ASN A 1 589 ? 24.803 -12.158 7.218 1.00 94.19 589 ASN A N 1
ATOM 4737 C CA . ASN A 1 589 ? 23.470 -12.023 6.622 1.00 94.19 589 ASN A CA 1
ATOM 4738 C C . ASN A 1 589 ? 23.359 -10.748 5.771 1.00 94.19 589 ASN A C 1
ATOM 4740 O O . ASN A 1 589 ? 22.843 -10.803 4.654 1.00 94.19 589 ASN A O 1
ATOM 4744 N N . LEU A 1 590 ? 23.895 -9.619 6.252 1.00 91.69 590 LEU A N 1
ATOM 4745 C CA . LEU A 1 590 ? 23.968 -8.385 5.465 1.00 91.69 590 LEU A CA 1
ATOM 4746 C C . LEU A 1 590 ? 24.808 -8.585 4.192 1.00 91.69 590 LEU A C 1
ATOM 4748 O O . LEU A 1 590 ? 24.365 -8.242 3.096 1.00 91.69 590 LEU A O 1
ATOM 4752 N N . GLY A 1 591 ? 25.987 -9.200 4.321 1.00 89.44 591 GLY A N 1
ATOM 4753 C CA . GLY A 1 591 ? 26.849 -9.542 3.190 1.00 89.44 591 GLY A CA 1
ATOM 4754 C C . GLY A 1 591 ? 26.184 -10.497 2.193 1.00 89.44 591 GLY A C 1
ATOM 4755 O O . GLY A 1 591 ? 26.341 -10.319 0.987 1.00 89.44 591 GLY A O 1
ATOM 4756 N N . SER A 1 592 ? 25.395 -11.467 2.669 1.00 93.94 592 SER A N 1
ATOM 4757 C CA . SER A 1 592 ? 24.644 -12.412 1.831 1.00 93.94 592 SER A CA 1
ATOM 4758 C C . SER A 1 592 ? 23.620 -11.703 0.941 1.00 93.94 592 SER A C 1
ATOM 4760 O O . SER A 1 592 ? 23.575 -11.961 -0.265 1.00 93.94 592 SER A O 1
ATOM 4762 N N . VAL A 1 593 ? 22.853 -10.760 1.500 1.00 93.06 593 VAL A N 1
ATOM 4763 C CA . VAL A 1 593 ? 21.875 -9.967 0.736 1.00 93.06 593 VAL A CA 1
ATOM 4764 C C . VAL A 1 593 ? 22.574 -9.099 -0.307 1.00 93.06 593 VAL A C 1
ATOM 4766 O O . VAL A 1 593 ? 22.191 -9.119 -1.477 1.00 93.06 593 VAL A O 1
ATOM 4769 N N . LEU A 1 594 ? 23.629 -8.380 0.090 1.00 89.25 594 LEU A N 1
ATOM 4770 C CA . LEU A 1 594 ? 24.385 -7.524 -0.828 1.00 89.25 594 LEU A CA 1
ATOM 4771 C C . LEU A 1 594 ? 25.023 -8.337 -1.966 1.00 89.25 594 LEU A C 1
ATOM 4773 O O . LEU A 1 594 ? 24.950 -7.934 -3.125 1.00 89.25 594 LEU A O 1
ATOM 4777 N N . LEU A 1 595 ? 25.566 -9.520 -1.668 1.00 91.12 595 LEU A N 1
ATOM 4778 C CA . LEU A 1 595 ? 26.089 -10.433 -2.683 1.00 91.12 595 LEU A CA 1
ATOM 4779 C C . LEU A 1 595 ? 24.983 -10.941 -3.621 1.00 91.12 595 LEU A C 1
ATOM 4781 O O . LEU A 1 595 ? 25.203 -11.033 -4.828 1.00 91.12 595 LEU A O 1
ATOM 4785 N N . GLY A 1 596 ? 23.786 -11.226 -3.098 1.00 93.38 596 GLY A N 1
ATOM 4786 C CA . GLY A 1 596 ? 22.625 -11.618 -3.902 1.00 93.38 596 GLY A CA 1
ATOM 4787 C C . GLY A 1 596 ? 22.205 -10.531 -4.895 1.00 93.38 596 GLY A C 1
ATOM 4788 O O . GLY A 1 596 ? 21.903 -10.836 -6.055 1.00 93.38 596 GLY A O 1
ATOM 4789 N N . ILE A 1 597 ? 22.272 -9.263 -4.475 1.00 90.25 597 ILE A N 1
ATOM 4790 C CA . ILE A 1 597 ? 22.076 -8.100 -5.349 1.00 90.25 597 ILE A CA 1
ATOM 4791 C C . ILE A 1 597 ? 23.174 -8.054 -6.419 1.00 90.25 597 ILE A C 1
ATOM 4793 O O . ILE A 1 597 ? 22.854 -7.942 -7.599 1.00 90.25 597 ILE A O 1
ATOM 4797 N N . THR A 1 598 ? 24.452 -8.222 -6.059 1.00 88.19 598 THR A N 1
ATOM 4798 C CA . THR A 1 598 ? 25.562 -8.260 -7.031 1.00 88.19 598 THR A CA 1
ATOM 4799 C C . THR A 1 598 ? 25.392 -9.371 -8.076 1.00 88.19 598 THR A C 1
ATOM 4801 O O . THR A 1 598 ? 25.603 -9.139 -9.269 1.00 88.19 598 THR A O 1
ATOM 4804 N N . VAL A 1 599 ? 24.973 -10.570 -7.659 1.00 92.94 599 VAL A N 1
ATOM 4805 C CA . VAL A 1 599 ? 24.674 -11.699 -8.559 1.00 92.94 599 VAL A CA 1
ATOM 4806 C C . VAL A 1 599 ? 23.546 -11.339 -9.531 1.00 92.94 599 VAL A C 1
ATOM 4808 O O . VAL A 1 599 ? 23.649 -11.614 -10.729 1.00 92.94 599 VAL A O 1
ATOM 4811 N N . TYR A 1 600 ? 22.490 -10.684 -9.045 1.00 92.12 600 TYR A N 1
ATOM 4812 C CA . TYR A 1 600 ? 21.368 -10.254 -9.879 1.00 92.12 600 TYR A CA 1
ATOM 4813 C C . TYR A 1 600 ? 21.750 -9.136 -10.861 1.00 92.12 600 TYR A C 1
ATOM 4815 O O . TYR A 1 600 ? 21.426 -9.219 -12.047 1.00 92.12 600 TYR A O 1
ATOM 4823 N N . VAL A 1 601 ? 22.499 -8.128 -10.407 1.00 87.62 601 VAL A N 1
ATOM 4824 C CA . VAL A 1 601 ? 23.034 -7.066 -11.274 1.00 87.62 601 VAL A CA 1
ATOM 4825 C C . VAL A 1 601 ? 23.876 -7.684 -12.388 1.00 87.62 601 VAL A C 1
ATOM 4827 O O . VAL A 1 601 ? 23.693 -7.355 -13.560 1.00 87.62 601 VAL A O 1
ATOM 4830 N N . ARG A 1 602 ? 24.735 -8.658 -12.060 1.00 89.50 602 ARG A N 1
ATOM 4831 C CA . ARG A 1 602 ? 25.542 -9.361 -13.062 1.00 89.50 602 ARG A CA 1
ATOM 4832 C C . ARG A 1 602 ? 24.686 -10.120 -14.078 1.00 89.50 602 ARG A C 1
ATOM 4834 O O . ARG A 1 602 ? 24.989 -10.080 -15.268 1.00 89.50 602 ARG A O 1
ATOM 4841 N N . TYR A 1 603 ? 23.625 -10.785 -13.628 1.00 92.75 603 TYR A N 1
ATOM 4842 C CA . TYR A 1 603 ? 22.669 -11.457 -14.509 1.00 92.75 603 TYR A CA 1
ATOM 4843 C C . TYR A 1 603 ? 22.019 -10.478 -15.500 1.00 92.75 603 TYR A C 1
ATOM 4845 O O . TYR A 1 603 ? 21.977 -10.758 -16.702 1.00 92.75 603 TYR A O 1
ATOM 4853 N N . ARG A 1 604 ? 21.574 -9.311 -15.012 1.00 87.56 604 ARG A N 1
ATOM 4854 C CA . ARG A 1 604 ? 20.951 -8.257 -15.827 1.00 87.56 604 ARG A CA 1
ATOM 4855 C C . ARG A 1 604 ? 21.915 -7.638 -16.835 1.00 87.56 604 ARG A C 1
ATOM 4857 O O . ARG A 1 604 ? 21.522 -7.464 -17.982 1.00 87.56 604 ARG A O 1
ATOM 4864 N N . GLN A 1 605 ? 23.174 -7.408 -16.457 1.00 88.19 605 GLN A N 1
ATOM 4865 C CA . GLN A 1 605 ? 24.214 -6.924 -17.377 1.00 88.19 605 GLN A CA 1
ATOM 4866 C C . GLN A 1 605 ? 24.388 -7.848 -18.592 1.00 88.19 605 GLN A C 1
ATOM 4868 O O . GLN A 1 605 ? 24.526 -7.383 -19.719 1.00 88.19 605 GLN A O 1
ATOM 4873 N N . ILE A 1 606 ? 24.375 -9.167 -18.377 1.00 88.50 606 ILE A N 1
ATOM 4874 C CA . ILE A 1 606 ? 24.513 -10.144 -19.466 1.00 88.50 606 ILE A CA 1
ATOM 4875 C C . ILE A 1 606 ? 23.241 -10.219 -20.321 1.00 88.50 606 ILE A C 1
ATOM 4877 O O . ILE A 1 606 ? 23.343 -10.404 -21.531 1.00 88.50 606 ILE A O 1
ATOM 4881 N N . LEU A 1 607 ? 22.058 -10.049 -19.719 1.00 88.06 607 LEU A N 1
ATOM 4882 C CA . LEU A 1 607 ? 20.791 -9.998 -20.454 1.00 88.06 607 LEU A CA 1
ATOM 4883 C C . LEU A 1 607 ? 20.729 -8.774 -21.380 1.00 88.06 607 LEU A C 1
ATOM 4885 O O . LEU A 1 607 ? 20.450 -8.919 -22.564 1.00 88.06 607 LEU A O 1
ATOM 4889 N N . GLN A 1 608 ? 21.086 -7.597 -20.866 1.00 86.88 608 GLN A N 1
ATOM 4890 C CA . GLN A 1 608 ? 21.122 -6.354 -21.639 1.00 86.88 608 GLN A CA 1
ATOM 4891 C C . GLN A 1 608 ? 22.147 -6.410 -22.784 1.00 86.88 608 GLN A C 1
ATOM 4893 O O . GLN A 1 608 ? 21.886 -5.915 -23.881 1.00 86.88 608 GLN A O 1
ATOM 4898 N N . LEU A 1 609 ? 23.301 -7.049 -22.553 1.00 84.62 609 LEU A N 1
ATOM 4899 C CA . LEU A 1 609 ? 24.309 -7.264 -23.594 1.00 84.62 609 LEU A CA 1
ATOM 4900 C C . LEU A 1 609 ? 23.790 -8.175 -24.717 1.00 84.62 609 LEU A C 1
ATOM 4902 O O . LEU A 1 609 ? 24.073 -7.931 -25.886 1.00 84.62 609 LEU A O 1
ATOM 4906 N N . PHE A 1 610 ? 23.028 -9.214 -24.367 1.00 86.00 610 PHE A N 1
ATOM 4907 C CA . PHE A 1 610 ? 22.403 -10.114 -25.336 1.00 86.00 610 PHE A CA 1
ATOM 4908 C C . PHE A 1 610 ? 21.314 -9.407 -26.162 1.00 86.00 610 PHE A C 1
ATOM 4910 O O . PHE A 1 610 ? 21.223 -9.650 -27.359 1.00 86.00 610 PHE A O 1
ATOM 4917 N N . GLU A 1 611 ? 20.531 -8.502 -25.562 1.00 83.44 611 GLU A N 1
ATOM 4918 C CA . GLU A 1 611 ? 19.533 -7.691 -26.285 1.00 83.44 611 GLU A CA 1
ATOM 4919 C C . GLU A 1 611 ? 20.173 -6.790 -27.355 1.00 83.44 611 GLU A C 1
ATOM 4921 O O . GLU A 1 611 ? 19.626 -6.650 -28.446 1.00 83.44 611 GLU A O 1
ATOM 4926 N N . HIS A 1 612 ? 21.348 -6.216 -27.071 1.00 81.12 612 HIS A N 1
ATOM 4927 C CA . HIS A 1 612 ? 22.081 -5.369 -28.024 1.00 81.12 612 HIS A CA 1
ATOM 4928 C C . HIS A 1 612 ? 22.859 -6.170 -29.074 1.00 81.12 612 HIS A C 1
ATOM 4930 O O . HIS A 1 612 ? 23.159 -5.657 -30.151 1.00 81.12 612 HIS A O 1
ATOM 4936 N N . HIS A 1 613 ? 23.185 -7.426 -28.771 1.00 81.69 613 HIS A N 1
ATOM 4937 C CA . HIS A 1 613 ? 23.938 -8.309 -29.649 1.00 81.69 613 HIS A CA 1
ATOM 4938 C C . HIS A 1 613 ? 23.276 -9.691 -29.697 1.00 81.69 613 HIS A C 1
ATOM 4940 O O . HIS A 1 613 ? 23.764 -10.669 -29.129 1.00 81.69 613 HIS A O 1
ATOM 4946 N N . SER A 1 614 ? 22.162 -9.788 -30.424 1.00 73.81 614 SER A N 1
ATOM 4947 C CA . SER A 1 614 ? 21.403 -11.038 -30.587 1.00 73.81 614 SER A CA 1
ATOM 4948 C C . SER A 1 614 ? 22.177 -12.157 -31.306 1.00 73.81 614 SER A C 1
ATOM 4950 O O . SER A 1 614 ? 21.722 -13.299 -31.345 1.00 73.81 614 SER A O 1
ATOM 4952 N N . ASP A 1 615 ? 23.350 -11.842 -31.864 1.00 77.75 615 ASP A N 1
ATOM 4953 C CA . ASP A 1 615 ? 24.260 -12.793 -32.512 1.00 77.75 615 ASP A CA 1
ATOM 4954 C C . ASP A 1 615 ? 24.976 -13.708 -31.503 1.00 77.75 615 ASP A C 1
ATOM 4956 O O . ASP A 1 615 ? 25.513 -14.757 -31.877 1.00 77.75 615 ASP A O 1
ATOM 4960 N N . LEU A 1 616 ? 24.999 -13.344 -30.211 1.00 74.81 616 LEU A N 1
ATOM 4961 C CA . LEU A 1 616 ? 25.505 -14.240 -29.175 1.00 74.81 616 LEU A CA 1
ATOM 4962 C C . LEU A 1 616 ? 24.534 -15.416 -29.036 1.00 74.81 616 LEU A C 1
ATOM 4964 O O . LEU A 1 616 ? 23.371 -15.245 -28.708 1.00 74.81 616 LEU A O 1
ATOM 4968 N N . GLY A 1 617 ? 24.996 -16.639 -29.296 1.00 77.50 617 GLY A N 1
ATOM 4969 C CA . GLY A 1 617 ? 24.112 -17.806 -29.358 1.00 77.50 617 GLY A CA 1
ATOM 4970 C C . GLY A 1 617 ? 23.287 -18.054 -28.083 1.00 77.50 617 GLY A C 1
ATOM 4971 O O . GLY A 1 617 ? 23.731 -17.801 -26.962 1.00 77.50 617 GLY A O 1
ATOM 4972 N N . ASN A 1 618 ? 22.113 -18.678 -28.249 1.00 82.06 618 ASN A N 1
ATOM 4973 C CA . ASN A 1 618 ? 21.135 -18.997 -27.188 1.00 82.06 618 ASN A CA 1
ATOM 4974 C C . ASN A 1 618 ? 21.704 -19.730 -25.953 1.00 82.06 618 ASN A C 1
ATOM 4976 O O . ASN A 1 618 ? 21.087 -19.743 -24.884 1.00 82.06 618 ASN A O 1
ATOM 4980 N N . ASN A 1 619 ? 22.878 -20.353 -26.078 1.00 85.69 619 ASN A N 1
ATOM 4981 C CA . ASN A 1 619 ? 23.579 -20.987 -24.965 1.00 85.69 619 ASN A CA 1
ATOM 4982 C C . ASN A 1 619 ? 24.037 -19.972 -23.904 1.00 85.69 619 ASN A C 1
ATOM 4984 O O . ASN A 1 619 ? 24.015 -20.304 -22.721 1.00 85.69 619 ASN A O 1
ATOM 4988 N N . LEU A 1 620 ? 24.368 -18.732 -24.285 1.00 88.88 620 LEU A N 1
ATOM 4989 C CA . LEU A 1 620 ? 24.749 -17.676 -23.343 1.00 88.88 620 LEU A CA 1
ATOM 4990 C C . LEU A 1 620 ? 23.632 -17.404 -22.328 1.00 88.88 620 LEU A C 1
ATOM 4992 O O . LEU A 1 620 ? 23.875 -17.407 -21.121 1.00 88.88 620 LEU A O 1
ATOM 4996 N N . LEU A 1 621 ? 22.396 -17.247 -22.808 1.00 88.25 621 LEU A N 1
ATOM 4997 C CA . LEU A 1 621 ? 21.236 -16.992 -21.957 1.00 88.25 621 LEU A CA 1
ATOM 4998 C C . LEU A 1 621 ? 20.934 -18.185 -21.038 1.00 88.25 621 LEU A C 1
ATOM 5000 O O . LEU A 1 621 ? 20.592 -18.005 -19.870 1.00 88.25 621 LEU A O 1
ATOM 5004 N N . ARG A 1 622 ? 21.113 -19.419 -21.532 1.00 91.69 622 ARG A N 1
ATOM 5005 C CA . ARG A 1 622 ? 20.979 -20.637 -20.713 1.00 91.69 622 ARG A CA 1
ATOM 5006 C C . ARG A 1 622 ? 21.989 -20.654 -19.565 1.00 91.69 622 ARG A C 1
ATOM 5008 O O . ARG A 1 622 ? 21.585 -20.860 -18.423 1.00 91.69 622 ARG A O 1
ATOM 5015 N N . TYR A 1 623 ? 23.266 -20.393 -19.843 1.00 93.81 623 TYR A N 1
ATOM 5016 C CA . TYR A 1 623 ? 24.299 -20.356 -18.805 1.00 93.81 623 TYR A CA 1
ATOM 5017 C C . TYR A 1 623 ? 24.108 -19.195 -17.830 1.00 93.81 623 TYR A C 1
ATOM 5019 O O . TYR A 1 623 ? 24.289 -19.387 -16.631 1.00 93.81 623 TYR A O 1
ATOM 5027 N N . ASN A 1 624 ? 23.684 -18.021 -18.306 1.00 94.31 624 ASN A N 1
ATOM 5028 C CA . ASN A 1 624 ? 23.407 -16.865 -17.453 1.00 94.31 624 ASN A CA 1
ATOM 5029 C C . ASN A 1 624 ? 22.271 -17.147 -16.454 1.00 94.31 624 ASN A C 1
ATOM 5031 O O . ASN A 1 624 ? 22.391 -16.861 -15.264 1.00 94.31 624 ASN A O 1
ATOM 5035 N N . ARG A 1 625 ? 21.193 -17.791 -16.917 1.00 93.06 625 ARG A N 1
ATOM 5036 C CA . ARG A 1 625 ? 20.080 -18.212 -16.055 1.00 93.06 625 ARG A CA 1
ATOM 5037 C C . ARG A 1 625 ? 20.463 -19.297 -15.067 1.00 93.06 625 ARG A C 1
ATOM 5039 O O . ARG A 1 625 ? 20.031 -19.265 -13.923 1.00 93.06 625 ARG A O 1
ATOM 5046 N N . LEU A 1 626 ? 21.286 -20.251 -15.482 1.00 95.69 626 LEU A N 1
ATOM 5047 C CA . LEU A 1 626 ? 21.784 -21.263 -14.560 1.00 95.69 626 LEU A CA 1
ATOM 5048 C C . LEU A 1 626 ? 22.694 -20.634 -13.489 1.00 95.69 626 LEU A C 1
ATOM 5050 O O . LEU A 1 626 ? 22.615 -20.992 -12.316 1.00 95.69 626 LEU A O 1
ATOM 5054 N N . ALA A 1 627 ? 23.512 -19.651 -13.878 1.00 95.50 627 ALA A N 1
ATOM 5055 C CA . ALA A 1 627 ? 24.415 -18.958 -12.971 1.00 95.50 627 ALA A CA 1
ATOM 5056 C C . ALA A 1 627 ? 23.658 -18.204 -11.867 1.00 95.50 627 ALA A C 1
ATOM 5058 O O . ALA A 1 627 ? 24.033 -18.334 -10.705 1.00 95.50 627 ALA A O 1
ATOM 5059 N N . VAL A 1 628 ? 22.586 -17.465 -12.182 1.00 95.62 628 VAL A N 1
ATOM 5060 C CA . VAL A 1 628 ? 21.850 -16.703 -11.151 1.00 95.62 628 VAL A CA 1
ATOM 5061 C C . VAL A 1 628 ? 21.252 -17.620 -10.075 1.00 95.62 628 VAL A C 1
ATOM 5063 O O . VAL A 1 628 ? 21.360 -17.315 -8.890 1.00 95.62 628 VAL A O 1
ATOM 5066 N N . TRP A 1 629 ? 20.732 -18.794 -10.458 1.00 96.50 629 TRP A N 1
ATOM 5067 C CA . TRP A 1 629 ? 20.200 -19.782 -9.512 1.00 96.50 629 TRP A CA 1
ATOM 5068 C C . TRP A 1 629 ? 21.274 -20.358 -8.587 1.00 96.50 629 TRP A C 1
ATOM 5070 O O . TRP A 1 629 ? 21.062 -20.439 -7.373 1.00 96.50 629 TRP A O 1
ATOM 5080 N N . PHE A 1 630 ? 22.443 -20.716 -9.128 1.00 97.44 630 PHE A N 1
ATOM 5081 C CA . PHE A 1 630 ? 23.565 -21.174 -8.304 1.00 97.44 630 PHE A CA 1
ATOM 5082 C C . PHE A 1 630 ? 24.109 -20.062 -7.398 1.00 97.44 630 PHE A C 1
ATOM 5084 O O . PHE A 1 630 ? 24.422 -20.326 -6.238 1.00 97.44 630 PHE A O 1
ATOM 5091 N N . GLY A 1 631 ? 24.155 -18.819 -7.882 1.00 96.25 631 GLY A N 1
ATOM 5092 C CA . GLY A 1 631 ? 24.579 -17.663 -7.093 1.00 96.25 631 GLY A CA 1
ATOM 5093 C C . GLY A 1 631 ? 23.642 -17.368 -5.917 1.00 96.25 631 GLY A C 1
ATOM 5094 O O . GLY A 1 631 ? 24.103 -17.245 -4.788 1.00 96.25 631 GLY A O 1
ATOM 5095 N N . TRP A 1 632 ? 22.324 -17.341 -6.131 1.00 97.19 632 TRP A N 1
ATOM 5096 C CA . TRP A 1 632 ? 21.354 -17.153 -5.041 1.00 97.19 632 TRP A CA 1
ATOM 5097 C C . TRP A 1 632 ? 21.339 -18.313 -4.047 1.00 97.19 632 TRP A C 1
ATOM 5099 O O . TRP A 1 632 ? 21.247 -18.091 -2.839 1.00 97.19 632 TRP A O 1
ATOM 5109 N N . SER A 1 633 ? 21.502 -19.544 -4.530 1.00 96.88 633 SER A N 1
ATOM 5110 C CA . SER A 1 633 ? 21.615 -20.708 -3.648 1.00 96.88 633 SER A CA 1
ATOM 5111 C C . SER A 1 633 ? 22.899 -20.661 -2.803 1.00 96.88 633 SER A C 1
ATOM 5113 O O . SER A 1 633 ? 22.886 -21.069 -1.644 1.00 96.88 633 SER A O 1
ATOM 5115 N N . SER A 1 634 ? 23.988 -20.094 -3.336 1.00 96.94 634 SER A N 1
ATOM 5116 C CA . SER A 1 634 ? 25.212 -19.811 -2.576 1.00 96.94 634 SER A CA 1
ATOM 5117 C C . SER A 1 634 ? 24.993 -18.739 -1.502 1.00 96.94 634 SER A C 1
ATOM 5119 O O . SER A 1 634 ? 25.377 -18.955 -0.353 1.00 96.94 634 SER A O 1
ATOM 5121 N N . CYS A 1 635 ? 24.283 -17.644 -1.808 1.00 97.12 635 CYS A N 1
ATOM 5122 C CA . CYS A 1 635 ? 23.897 -16.630 -0.816 1.00 97.12 635 CYS A CA 1
ATOM 5123 C C . CYS A 1 635 ? 23.053 -17.223 0.325 1.00 97.12 635 CYS A C 1
ATOM 5125 O O . CYS A 1 635 ? 23.300 -16.926 1.498 1.00 97.12 635 CYS A O 1
ATOM 5127 N N . LEU A 1 636 ? 22.104 -18.108 0.003 1.00 96.44 636 LEU A N 1
ATOM 5128 C CA . LEU A 1 636 ? 21.347 -18.851 1.012 1.00 96.44 636 LEU A CA 1
ATOM 5129 C C . LEU A 1 636 ? 22.282 -19.693 1.893 1.00 96.44 636 LEU A C 1
ATOM 5131 O O . LEU A 1 636 ? 22.170 -19.655 3.116 1.00 96.44 636 LEU A O 1
ATOM 5135 N N . GLY A 1 637 ? 23.247 -20.389 1.287 1.00 96.62 637 GLY A N 1
ATOM 5136 C CA . GLY A 1 637 ? 24.283 -21.123 2.012 1.00 96.62 637 GLY A CA 1
ATOM 5137 C C . GLY A 1 637 ? 25.086 -20.246 2.979 1.00 96.62 637 GLY A C 1
ATOM 5138 O O . GLY A 1 637 ? 25.280 -20.636 4.127 1.00 96.62 637 GLY A O 1
ATOM 5139 N N . ILE A 1 638 ? 25.486 -19.042 2.553 1.00 94.62 638 ILE A N 1
ATOM 5140 C CA . ILE A 1 638 ? 26.183 -18.055 3.399 1.00 94.62 638 ILE A CA 1
ATOM 5141 C C . ILE A 1 638 ? 25.334 -17.683 4.621 1.00 94.62 638 ILE A C 1
ATOM 5143 O O . ILE A 1 638 ? 25.842 -17.668 5.741 1.00 94.62 638 ILE A O 1
ATOM 5147 N N . SER A 1 639 ? 24.037 -17.423 4.426 1.00 95.88 639 SER A N 1
ATOM 5148 C CA . SER A 1 639 ? 23.126 -17.118 5.535 1.00 95.88 639 SER A CA 1
ATOM 5149 C C . SER A 1 639 ? 22.992 -18.307 6.492 1.00 95.88 639 SER A C 1
ATOM 5151 O O . SER A 1 639 ? 23.083 -18.137 7.705 1.00 95.88 639 SER A O 1
ATOM 5153 N N . ILE A 1 640 ? 22.863 -19.533 5.980 1.00 94.19 640 ILE A N 1
ATOM 5154 C CA . ILE A 1 640 ? 22.775 -20.733 6.824 1.00 94.19 640 ILE A CA 1
ATOM 5155 C C . ILE A 1 640 ? 24.050 -20.906 7.667 1.00 94.19 640 ILE A C 1
ATOM 5157 O O . ILE A 1 640 ? 23.957 -21.070 8.881 1.00 94.19 640 ILE A O 1
ATOM 5161 N N . VAL A 1 641 ? 25.236 -20.805 7.061 1.00 92.12 641 VAL A N 1
ATOM 5162 C CA . VAL A 1 641 ? 26.526 -20.913 7.774 1.00 92.12 641 VAL A CA 1
ATOM 5163 C C . VAL A 1 641 ? 26.683 -19.816 8.834 1.00 92.12 641 VAL A C 1
ATOM 5165 O O . VAL A 1 641 ? 27.234 -20.077 9.900 1.00 92.12 641 VAL A O 1
ATOM 5168 N N . GLY A 1 642 ? 26.169 -18.610 8.569 1.00 90.19 642 GLY A N 1
ATOM 5169 C CA . GLY A 1 642 ? 26.218 -17.479 9.497 1.00 90.19 642 GLY A CA 1
ATOM 5170 C C . GLY A 1 642 ? 25.326 -17.613 10.735 1.00 90.19 642 GLY A C 1
ATOM 5171 O O . GLY A 1 642 ? 25.640 -17.012 11.758 1.00 90.19 642 GLY A O 1
ATOM 5172 N N . ASN A 1 643 ? 24.235 -18.386 10.664 1.00 91.38 643 ASN A N 1
ATOM 5173 C CA . ASN A 1 643 ? 23.251 -18.489 11.755 1.00 91.38 643 ASN A CA 1
ATOM 5174 C C . ASN A 1 643 ? 23.230 -19.856 12.454 1.00 91.38 643 ASN A C 1
ATOM 5176 O O . ASN A 1 643 ? 22.820 -19.940 13.608 1.00 91.38 643 ASN A O 1
ATOM 5180 N N . PHE A 1 644 ? 23.652 -20.927 11.778 1.00 90.38 644 PHE A N 1
ATOM 5181 C CA . PHE A 1 644 ? 23.670 -22.277 12.338 1.00 90.38 644 PHE A CA 1
ATOM 5182 C C . PHE A 1 644 ? 25.111 -22.699 12.586 1.00 90.38 644 PHE A C 1
ATOM 5184 O O . PHE A 1 644 ? 25.785 -23.137 11.662 1.00 90.38 644 PHE A O 1
ATOM 5191 N N . GLN A 1 645 ? 25.596 -22.576 13.822 1.00 85.56 645 GLN A N 1
ATOM 5192 C CA . GLN A 1 645 ? 26.977 -22.921 14.173 1.00 85.56 645 GLN A CA 1
ATOM 5193 C C . GLN A 1 645 ? 27.236 -24.429 14.025 1.00 85.56 645 GLN A C 1
ATOM 5195 O O . GLN A 1 645 ? 26.391 -25.257 14.387 1.00 85.56 645 GLN A O 1
ATOM 5200 N N . GLU A 1 646 ? 28.439 -24.790 13.565 1.00 80.69 646 GLU A N 1
ATOM 5201 C CA . GLU A 1 646 ? 28.864 -26.184 13.352 1.00 80.69 646 GLU A CA 1
ATOM 5202 C C . GLU A 1 646 ? 28.722 -27.040 14.625 1.00 80.69 646 GLU A C 1
ATOM 5204 O O . GLU A 1 646 ? 28.353 -28.216 14.563 1.00 80.69 646 GLU A O 1
ATOM 5209 N N . THR A 1 647 ? 28.959 -26.438 15.794 1.00 77.06 647 THR A N 1
ATOM 5210 C CA . THR A 1 647 ? 28.897 -27.115 17.096 1.00 77.06 647 THR A CA 1
ATOM 5211 C C . THR A 1 647 ? 27.483 -27.422 17.569 1.00 77.06 647 THR A C 1
ATOM 5213 O O . THR A 1 647 ? 27.310 -28.336 18.370 1.00 77.06 647 THR A O 1
ATOM 5216 N N . ASN A 1 648 ? 26.490 -26.664 17.095 1.00 81.50 648 ASN A N 1
ATOM 5217 C CA . ASN A 1 648 ? 25.108 -26.761 17.558 1.00 81.50 648 ASN A CA 1
ATOM 5218 C C . ASN A 1 648 ? 24.286 -27.649 16.624 1.00 81.50 648 ASN A C 1
ATOM 5220 O O . ASN A 1 648 ? 23.636 -28.591 17.071 1.00 81.50 648 ASN A O 1
ATOM 5224 N N . VAL A 1 649 ? 24.333 -27.370 15.315 1.00 84.75 649 VAL A N 1
ATOM 5225 C CA . VAL A 1 649 ? 23.500 -28.053 14.312 1.00 84.75 649 VAL A CA 1
ATOM 5226 C C . VAL A 1 649 ? 24.333 -28.420 13.083 1.00 84.75 649 VAL A C 1
ATOM 5228 O O . VAL A 1 649 ? 24.164 -27.895 11.983 1.00 84.75 649 VAL A O 1
ATOM 5231 N N . ARG A 1 650 ? 25.243 -29.378 13.277 1.00 81.06 650 ARG A N 1
ATOM 5232 C CA . ARG A 1 650 ? 26.245 -29.818 12.293 1.00 81.06 650 ARG A CA 1
ATOM 5233 C C . ARG A 1 650 ? 25.686 -30.132 10.898 1.00 81.06 650 ARG A C 1
ATOM 5235 O O . ARG A 1 650 ? 26.271 -29.727 9.900 1.00 81.06 650 ARG A O 1
ATOM 5242 N N . ILE A 1 651 ? 24.558 -30.844 10.814 1.00 86.88 651 ILE A N 1
ATOM 5243 C CA . ILE A 1 651 ? 23.954 -31.253 9.528 1.00 86.88 651 ILE A CA 1
ATOM 5244 C C . ILE A 1 651 ? 23.522 -30.025 8.717 1.00 86.88 651 ILE A C 1
ATOM 5246 O O . ILE A 1 651 ? 23.807 -29.929 7.522 1.00 86.88 651 ILE A O 1
ATOM 5250 N N . VAL A 1 652 ? 22.861 -29.070 9.374 1.00 91.00 652 VAL A N 1
ATOM 5251 C CA . VAL A 1 652 ? 22.392 -27.833 8.739 1.00 91.00 652 VAL A CA 1
ATOM 5252 C C . VAL A 1 652 ? 23.583 -26.963 8.349 1.00 91.00 652 VAL A C 1
ATOM 5254 O O . VAL A 1 652 ? 23.620 -26.465 7.225 1.00 91.00 652 VAL A O 1
ATOM 5257 N N . HIS A 1 653 ? 24.597 -26.866 9.215 1.00 89.75 653 HIS A N 1
ATOM 5258 C CA . HIS A 1 653 ? 25.825 -26.128 8.921 1.00 89.75 653 HIS A CA 1
ATOM 5259 C C . HIS A 1 653 ? 26.542 -26.670 7.678 1.00 89.75 653 HIS A C 1
ATOM 5261 O O . HIS A 1 653 ? 26.834 -25.907 6.761 1.00 89.75 653 HIS A O 1
ATOM 5267 N N . PHE A 1 654 ? 26.772 -27.986 7.587 1.00 88.56 654 PHE A N 1
ATOM 5268 C CA . PHE A 1 654 ? 27.432 -28.575 6.417 1.00 88.56 654 PHE A CA 1
ATOM 5269 C C . PHE A 1 654 ? 26.592 -28.486 5.144 1.00 88.56 654 PHE A C 1
ATOM 5271 O O . PHE A 1 654 ? 27.145 -28.288 4.063 1.00 88.56 654 PHE A O 1
ATOM 5278 N N . THR A 1 655 ? 25.265 -28.564 5.262 1.00 92.62 655 THR A N 1
ATOM 5279 C CA . THR A 1 655 ? 24.365 -28.300 4.131 1.00 92.62 655 THR A CA 1
ATOM 5280 C C . THR A 1 655 ? 24.530 -26.857 3.647 1.00 92.62 655 THR A C 1
ATOM 5282 O O . THR A 1 655 ? 24.719 -26.624 2.454 1.00 92.62 655 THR A O 1
ATOM 5285 N N . GLY A 1 656 ? 24.555 -25.888 4.568 1.00 94.19 656 GLY A N 1
ATOM 5286 C CA . GLY A 1 656 ? 24.839 -24.485 4.267 1.00 94.19 656 GLY A CA 1
ATOM 5287 C C . GLY A 1 656 ? 26.217 -24.275 3.637 1.00 94.19 656 GLY A C 1
ATOM 5288 O O . GLY A 1 656 ? 26.331 -23.557 2.646 1.00 94.19 656 GLY A O 1
ATOM 5289 N N . ALA A 1 657 ? 27.253 -24.945 4.146 1.00 91.25 657 ALA A N 1
ATOM 5290 C CA . ALA A 1 657 ? 28.614 -24.862 3.620 1.00 91.25 657 ALA A CA 1
ATOM 5291 C C . ALA A 1 657 ? 28.711 -25.424 2.192 1.00 91.25 657 ALA A C 1
ATOM 5293 O O . ALA A 1 657 ? 29.345 -24.812 1.331 1.00 91.25 657 ALA A O 1
ATOM 5294 N N . PHE A 1 658 ? 28.038 -26.543 1.904 1.00 93.25 658 PHE A N 1
ATOM 5295 C CA . PHE A 1 658 ? 27.952 -27.087 0.548 1.00 93.25 658 PHE A CA 1
ATOM 5296 C C . PHE A 1 658 ? 27.229 -26.129 -0.407 1.00 93.25 658 PHE A C 1
ATOM 5298 O O . PHE A 1 658 ? 27.721 -25.879 -1.506 1.00 93.25 658 PHE A O 1
ATOM 5305 N N . LEU A 1 659 ? 26.101 -25.550 0.014 1.00 95.19 659 LEU A N 1
ATOM 5306 C CA . LEU A 1 659 ? 25.386 -24.547 -0.778 1.00 95.19 659 LEU A CA 1
ATOM 5307 C C . LEU A 1 659 ? 26.270 -23.319 -1.038 1.00 95.19 659 LEU A C 1
ATOM 5309 O O . LEU A 1 659 ? 26.415 -22.898 -2.181 1.00 95.19 659 LEU A O 1
ATOM 5313 N N . CYS A 1 660 ? 26.926 -22.791 -0.004 1.00 94.38 660 CYS A N 1
ATOM 5314 C CA . CYS A 1 660 ? 27.815 -21.635 -0.093 1.00 94.38 660 CYS A CA 1
ATOM 5315 C C . CYS A 1 660 ? 28.972 -21.887 -1.068 1.00 94.38 660 CYS A C 1
ATOM 5317 O O . CYS A 1 660 ? 29.095 -21.197 -2.082 1.00 94.38 660 CYS A O 1
ATOM 5319 N N . PHE A 1 661 ? 29.808 -22.889 -0.793 1.00 92.81 661 PHE A N 1
ATOM 5320 C CA . PHE A 1 661 ? 31.064 -23.093 -1.515 1.00 92.81 661 PHE A CA 1
ATOM 5321 C C . PHE A 1 661 ? 30.903 -23.944 -2.777 1.00 92.81 661 PHE A C 1
ATOM 5323 O O . PHE A 1 661 ? 31.499 -23.627 -3.803 1.00 92.81 661 PHE A O 1
ATOM 5330 N N . GLY A 1 662 ? 30.071 -24.986 -2.740 1.00 93.81 662 GLY A N 1
ATOM 5331 C CA . GLY A 1 662 ? 29.827 -25.866 -3.882 1.00 93.81 662 GLY A CA 1
ATOM 5332 C C . GLY A 1 662 ? 29.082 -25.147 -5.005 1.00 93.81 662 GLY A C 1
ATOM 5333 O O . GLY A 1 662 ? 29.574 -25.073 -6.133 1.00 93.81 662 GLY A O 1
ATOM 5334 N N . PHE A 1 663 ? 27.926 -24.544 -4.706 1.00 96.38 663 PHE A N 1
ATOM 5335 C CA . PHE A 1 663 ? 27.203 -23.768 -5.721 1.00 96.38 663 PHE A CA 1
ATOM 5336 C C . PHE A 1 663 ? 27.891 -22.438 -6.047 1.00 96.38 663 PHE A C 1
ATOM 5338 O O . PHE A 1 663 ? 27.822 -21.996 -7.194 1.00 96.38 663 PHE A O 1
ATOM 5345 N N . GLY A 1 664 ? 28.645 -21.854 -5.109 1.00 95.25 664 GLY A N 1
ATOM 5346 C CA . GLY A 1 664 ? 29.537 -20.725 -5.394 1.00 95.25 664 GLY A CA 1
ATOM 5347 C C . GLY A 1 664 ? 30.609 -21.067 -6.440 1.00 95.25 664 GLY A C 1
ATOM 5348 O O . GLY A 1 664 ? 30.816 -20.307 -7.387 1.00 95.25 664 GLY A O 1
ATOM 5349 N N . ALA A 1 665 ? 31.233 -22.247 -6.347 1.00 95.12 665 ALA A N 1
ATOM 5350 C CA . ALA A 1 665 ? 32.194 -22.716 -7.344 1.00 95.12 665 ALA A CA 1
ATOM 5351 C C . ALA A 1 665 ? 31.539 -22.911 -8.722 1.00 95.12 665 ALA A C 1
ATOM 5353 O O . ALA A 1 665 ? 32.080 -22.446 -9.727 1.00 95.12 665 ALA A O 1
ATOM 5354 N N . LEU A 1 666 ? 30.350 -23.528 -8.781 1.00 95.81 666 LEU A N 1
ATOM 5355 C CA . LEU A 1 666 ? 29.592 -23.664 -10.034 1.00 95.81 666 LEU A CA 1
ATOM 5356 C C . LEU A 1 666 ? 29.253 -22.299 -10.647 1.00 95.81 666 LEU A C 1
ATOM 5358 O O . LEU A 1 666 ? 29.413 -22.108 -11.855 1.00 95.81 666 LEU A O 1
ATOM 5362 N N . TYR A 1 667 ? 28.851 -21.330 -9.820 1.00 96.50 667 TYR A N 1
ATOM 5363 C CA . TYR A 1 667 ? 28.628 -19.954 -10.256 1.00 96.50 667 TYR A CA 1
ATOM 5364 C C . TYR A 1 667 ? 29.894 -19.336 -10.869 1.00 96.50 667 TYR A C 1
ATOM 5366 O O . TYR A 1 667 ? 29.824 -18.767 -11.960 1.00 96.50 667 TYR A O 1
ATOM 5374 N N . PHE A 1 668 ? 31.064 -19.487 -10.238 1.00 95.38 668 PHE A N 1
ATOM 5375 C CA . PHE A 1 668 ? 32.322 -18.956 -10.775 1.00 95.38 668 PHE A CA 1
ATOM 5376 C C . PHE A 1 668 ? 32.739 -19.606 -12.097 1.00 95.38 668 PHE A C 1
ATOM 5378 O O . PHE A 1 668 ? 33.186 -18.897 -13.003 1.00 95.38 668 PHE A O 1
ATOM 5385 N N . TRP A 1 669 ? 32.541 -20.916 -12.255 1.00 96.69 669 TRP A N 1
ATOM 5386 C CA . TRP A 1 669 ? 32.782 -21.604 -13.527 1.00 96.69 669 TRP A CA 1
ATOM 5387 C C . TRP A 1 669 ? 31.870 -21.090 -14.641 1.00 96.69 669 TRP A C 1
ATOM 5389 O O . TRP A 1 669 ? 32.347 -20.781 -15.734 1.00 96.69 669 TRP A O 1
ATOM 5399 N N . LEU A 1 670 ? 30.576 -20.919 -14.358 1.00 96.06 670 LEU A N 1
ATOM 5400 C CA . LEU A 1 670 ? 29.629 -20.359 -15.322 1.00 96.06 670 LEU A CA 1
ATOM 5401 C C . LEU A 1 670 ? 29.966 -18.905 -15.670 1.00 96.06 670 LEU A C 1
ATOM 5403 O O . LEU A 1 670 ? 29.949 -18.547 -16.844 1.00 96.06 670 LEU A O 1
ATOM 5407 N N . GLN A 1 671 ? 30.344 -18.074 -14.695 1.00 94.44 671 GLN A N 1
ATOM 5408 C CA . GLN A 1 671 ? 30.771 -16.694 -14.954 1.00 94.44 671 GLN A CA 1
ATOM 5409 C C . GLN A 1 671 ? 32.081 -16.617 -15.748 1.00 94.44 671 GLN A C 1
ATOM 5411 O O . GLN A 1 671 ? 32.238 -15.715 -16.571 1.00 94.44 671 GLN A O 1
ATOM 5416 N N . SER A 1 672 ? 33.011 -17.556 -15.546 1.00 94.19 672 SER A N 1
ATOM 5417 C CA . SER A 1 672 ? 34.220 -17.672 -16.366 1.00 94.19 672 SER A CA 1
ATOM 5418 C C . SER A 1 672 ? 33.880 -18.050 -17.811 1.00 94.19 672 SER A C 1
ATOM 5420 O O . SER A 1 672 ? 34.342 -17.380 -18.735 1.00 94.19 672 SER A O 1
ATOM 5422 N N . LEU A 1 673 ? 33.005 -19.041 -18.015 1.00 94.19 673 LEU A N 1
ATOM 5423 C CA . LEU A 1 673 ? 32.525 -19.440 -19.341 1.00 94.19 673 LEU A CA 1
ATOM 5424 C C . LEU A 1 673 ? 31.824 -18.279 -20.059 1.00 94.19 673 LEU A C 1
ATOM 5426 O O . LEU A 1 673 ? 32.157 -17.963 -21.199 1.00 94.19 673 LEU A O 1
ATOM 5430 N N . ILE A 1 674 ? 30.900 -17.603 -19.372 1.00 93.69 674 ILE A N 1
ATOM 5431 C CA . ILE A 1 674 ? 30.196 -16.420 -19.880 1.00 93.69 674 ILE A CA 1
ATOM 5432 C C . ILE A 1 674 ? 31.200 -15.330 -20.273 1.00 93.69 674 ILE A C 1
ATOM 5434 O O . ILE A 1 674 ? 31.057 -14.740 -21.337 1.00 93.69 674 ILE A O 1
ATOM 5438 N N . SER A 1 675 ? 32.251 -15.100 -19.478 1.00 93.12 675 SER A N 1
ATOM 5439 C CA . SER A 1 675 ? 33.313 -14.138 -19.803 1.00 93.12 675 SER A CA 1
ATOM 5440 C C . SER A 1 675 ? 34.071 -14.445 -21.097 1.00 93.12 675 SER A C 1
ATOM 5442 O O . SER A 1 675 ? 34.506 -13.506 -21.757 1.00 93.12 675 SER A O 1
ATOM 5444 N N . TYR A 1 676 ? 34.222 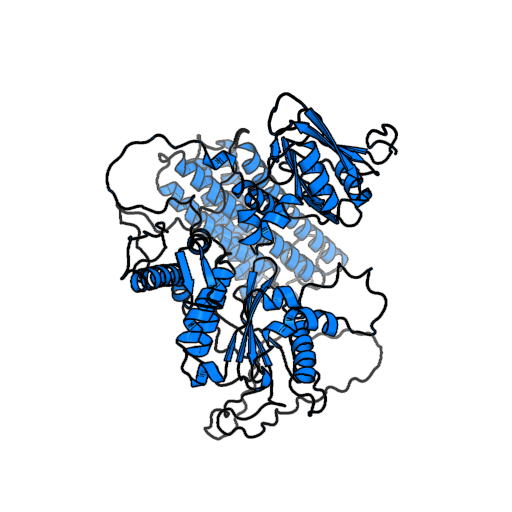-15.715 -21.476 1.00 93.00 676 TYR A N 1
ATOM 5445 C CA . TYR A 1 676 ? 34.772 -16.076 -22.786 1.00 93.00 676 TYR A CA 1
ATOM 5446 C C . TYR A 1 676 ? 33.756 -15.893 -23.913 1.00 93.00 676 TYR A C 1
ATOM 5448 O O . TYR A 1 676 ? 34.133 -15.439 -24.987 1.00 93.00 676 TYR A O 1
ATOM 5456 N N . MET A 1 677 ? 32.482 -16.208 -23.666 1.00 90.38 677 MET A N 1
ATOM 5457 C CA . MET A 1 677 ? 31.408 -16.098 -24.662 1.00 90.38 677 MET A CA 1
ATOM 5458 C C . MET A 1 677 ? 31.117 -14.648 -25.069 1.00 90.38 677 MET A C 1
ATOM 5460 O O . MET A 1 677 ? 30.726 -14.405 -26.204 1.00 90.38 677 MET A O 1
ATOM 5464 N N . ILE A 1 678 ? 31.305 -13.691 -24.156 1.00 90.69 678 ILE A N 1
ATOM 5465 C CA . ILE A 1 678 ? 31.073 -12.261 -24.418 1.00 90.69 678 ILE A CA 1
ATOM 5466 C C . ILE A 1 678 ? 32.310 -11.528 -24.957 1.00 90.69 678 ILE A C 1
ATOM 5468 O O . ILE A 1 678 ? 32.214 -10.359 -25.319 1.00 90.69 678 ILE A O 1
ATOM 5472 N N . TYR A 1 679 ? 33.477 -12.173 -25.011 1.00 86.06 679 TYR A N 1
ATOM 5473 C CA . TYR A 1 679 ? 34.669 -11.601 -25.640 1.00 86.06 679 TYR A CA 1
ATOM 5474 C C . TYR A 1 679 ? 34.558 -11.725 -27.175 1.00 86.06 679 TYR A C 1
ATOM 5476 O O . TYR A 1 679 ? 34.201 -12.800 -27.654 1.00 86.06 679 TYR A O 1
ATOM 5484 N N . PRO A 1 680 ? 34.914 -10.696 -27.973 1.00 83.94 680 PRO A N 1
ATOM 5485 C CA . PRO A 1 680 ? 35.568 -9.430 -27.609 1.00 83.94 680 PRO A CA 1
ATOM 5486 C C . PRO A 1 680 ? 34.626 -8.266 -27.279 1.00 83.94 680 PRO A C 1
ATOM 5488 O O . PRO A 1 680 ? 35.109 -7.172 -27.013 1.00 83.94 680 PRO A O 1
ATOM 5491 N N . ILE A 1 681 ? 33.314 -8.494 -27.300 1.00 84.38 681 ILE A N 1
ATOM 5492 C CA . ILE A 1 681 ? 32.283 -7.455 -27.183 1.00 84.38 681 ILE A CA 1
ATOM 5493 C C . ILE A 1 681 ? 32.343 -6.769 -25.812 1.00 84.38 681 ILE A C 1
ATOM 5495 O O . ILE A 1 681 ? 32.317 -5.546 -25.725 1.00 84.38 681 ILE A O 1
ATOM 5499 N N . ALA A 1 682 ? 32.475 -7.548 -24.737 1.00 81.31 682 ALA A N 1
ATOM 5500 C CA . ALA A 1 682 ? 32.564 -7.034 -23.378 1.00 81.31 682 ALA A CA 1
ATOM 5501 C C . ALA A 1 682 ? 33.731 -7.669 -22.605 1.00 81.31 682 ALA A C 1
ATOM 5503 O O . ALA A 1 682 ? 33.774 -8.875 -22.358 1.00 81.31 682 ALA A O 1
ATOM 5504 N N . GLY A 1 683 ? 34.663 -6.831 -22.145 1.00 82.00 683 GLY A N 1
ATOM 5505 C CA . GLY A 1 683 ? 35.808 -7.245 -21.330 1.00 82.00 683 GLY A CA 1
ATOM 5506 C C . GLY A 1 683 ? 37.017 -7.744 -22.132 1.00 82.00 683 GLY A C 1
ATOM 5507 O O . GLY A 1 683 ? 37.076 -7.666 -23.353 1.00 82.00 683 GLY A O 1
ATOM 5508 N N . THR A 1 684 ? 38.037 -8.236 -21.423 1.00 88.44 684 THR A N 1
ATOM 5509 C CA . THR A 1 684 ? 39.323 -8.644 -22.017 1.00 88.44 684 THR A CA 1
ATOM 5510 C C . THR A 1 684 ? 39.596 -10.133 -21.806 1.00 88.44 684 THR A C 1
ATOM 5512 O O . THR A 1 684 ? 39.199 -10.701 -20.784 1.00 88.44 684 THR A O 1
ATOM 5515 N N . LYS A 1 685 ? 40.364 -10.762 -22.715 1.00 88.06 685 LYS A N 1
ATOM 5516 C CA . LYS A 1 685 ? 40.849 -12.148 -22.529 1.00 88.06 685 LYS A CA 1
ATOM 5517 C C . LYS A 1 685 ? 41.561 -12.326 -21.188 1.00 88.06 685 LYS A C 1
ATOM 5519 O O . LYS A 1 685 ? 41.370 -13.338 -20.525 1.00 88.06 685 LYS A O 1
ATOM 5524 N N . ARG A 1 686 ? 42.337 -11.323 -20.756 1.00 90.56 686 ARG A N 1
ATOM 5525 C CA . ARG A 1 686 ? 43.029 -11.328 -19.458 1.00 90.56 686 ARG A CA 1
ATOM 5526 C C . ARG A 1 686 ? 42.052 -11.514 -18.296 1.00 90.56 686 ARG A C 1
ATOM 5528 O O . ARG A 1 686 ? 42.301 -12.343 -17.429 1.00 90.56 686 ARG A O 1
ATOM 5535 N N . ASN A 1 687 ? 40.930 -10.794 -18.298 1.00 85.56 687 ASN A N 1
ATOM 5536 C CA . ASN A 1 687 ? 39.923 -10.901 -17.241 1.00 85.56 687 ASN A CA 1
ATOM 5537 C C . ASN A 1 687 ? 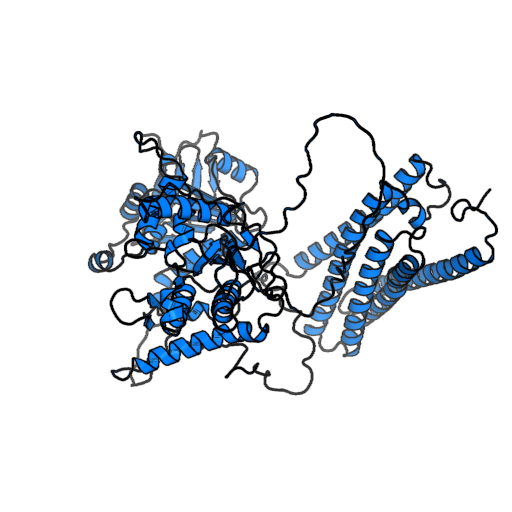39.213 -12.265 -17.266 1.00 85.56 687 ASN A C 1
ATOM 5539 O O . ASN A 1 687 ? 38.927 -12.818 -16.206 1.00 85.56 687 ASN A O 1
ATOM 5543 N N . ALA A 1 688 ? 38.969 -12.831 -18.453 1.00 89.50 688 ALA A N 1
ATOM 5544 C CA . ALA A 1 688 ? 38.404 -14.174 -18.590 1.00 89.50 688 ALA A CA 1
ATOM 5545 C C . ALA A 1 688 ? 39.357 -15.256 -18.043 1.00 89.50 688 ALA A C 1
ATOM 5547 O O . ALA A 1 688 ? 38.931 -16.094 -17.247 1.00 89.50 688 ALA A O 1
ATOM 5548 N N . HIS A 1 689 ? 40.655 -15.175 -18.367 1.00 92.69 689 HIS A N 1
ATOM 5549 C CA . HIS A 1 689 ? 41.686 -16.059 -17.808 1.00 92.69 689 HIS A CA 1
ATOM 5550 C C . HIS A 1 689 ? 41.824 -15.907 -16.292 1.00 92.69 689 HIS A C 1
ATOM 5552 O O . HIS A 1 689 ? 41.935 -16.907 -15.589 1.00 92.69 689 HIS A O 1
ATOM 5558 N N . LEU A 1 690 ? 41.771 -14.676 -15.775 1.00 92.25 690 LEU A N 1
ATOM 5559 C CA . LEU A 1 690 ? 41.823 -14.432 -14.336 1.00 92.25 690 LEU A CA 1
ATOM 5560 C C . LEU A 1 690 ? 40.624 -15.073 -13.623 1.00 92.25 690 LEU A C 1
ATOM 5562 O O . LEU A 1 690 ? 40.801 -15.752 -12.617 1.00 92.25 690 LEU A O 1
ATOM 5566 N N . ARG A 1 691 ? 39.407 -14.921 -14.165 1.00 92.56 691 ARG A N 1
ATOM 5567 C CA . ARG A 1 691 ? 38.199 -15.570 -13.626 1.00 92.56 691 ARG A CA 1
ATOM 5568 C C . ARG A 1 691 ? 38.290 -17.091 -13.671 1.00 92.56 691 ARG A C 1
ATOM 5570 O O . ARG A 1 691 ? 37.904 -17.737 -12.703 1.00 92.56 691 ARG A O 1
ATOM 5577 N N . LEU A 1 692 ? 38.836 -17.649 -14.751 1.00 95.00 692 LEU A N 1
ATOM 5578 C CA . LEU A 1 692 ? 39.067 -19.088 -14.877 1.00 95.00 692 LEU A CA 1
ATOM 5579 C C . LEU A 1 692 ? 40.052 -19.595 -13.816 1.00 95.00 692 LEU A C 1
ATOM 5581 O O . LEU A 1 692 ? 39.774 -20.578 -13.134 1.00 95.00 692 LEU A O 1
ATOM 5585 N N . ALA A 1 693 ? 41.175 -18.896 -13.639 1.00 94.88 693 ALA A N 1
ATOM 5586 C CA . ALA A 1 693 ? 42.181 -19.238 -12.640 1.00 94.88 693 ALA A CA 1
ATOM 5587 C C . ALA A 1 693 ? 41.613 -19.165 -11.212 1.00 94.88 693 ALA A C 1
ATOM 5589 O O . ALA A 1 693 ? 41.852 -20.067 -10.411 1.00 94.88 693 ALA A O 1
ATOM 5590 N N . MET A 1 694 ? 40.810 -18.140 -10.905 1.00 90.69 694 MET A N 1
ATOM 5591 C CA . MET A 1 694 ? 40.127 -18.020 -9.612 1.00 90.69 694 MET A CA 1
ATOM 5592 C C . MET A 1 694 ? 39.096 -19.135 -9.394 1.00 90.69 694 MET A C 1
ATOM 5594 O O . MET A 1 694 ? 39.058 -19.704 -8.306 1.00 90.69 694 MET A O 1
ATOM 5598 N N . ALA A 1 695 ? 38.303 -19.493 -10.410 1.00 94.94 695 ALA A N 1
ATOM 5599 C CA . ALA A 1 695 ? 37.340 -20.594 -10.322 1.00 94.94 695 ALA A CA 1
ATOM 5600 C C . ALA A 1 695 ? 38.037 -21.945 -10.083 1.00 94.94 695 ALA A C 1
ATOM 5602 O O . ALA A 1 695 ? 37.624 -22.713 -9.209 1.00 94.94 695 ALA A O 1
ATOM 5603 N N . ALA A 1 696 ? 39.135 -22.207 -10.798 1.00 95.69 696 ALA A N 1
ATOM 5604 C CA . ALA A 1 696 ? 39.951 -23.403 -10.612 1.00 95.69 696 ALA A CA 1
ATOM 5605 C C . ALA A 1 696 ? 40.578 -23.449 -9.209 1.00 95.69 696 ALA A C 1
ATOM 5607 O O . ALA A 1 696 ? 40.448 -24.457 -8.517 1.00 95.69 696 ALA A O 1
ATOM 5608 N N . CYS A 1 697 ? 41.183 -22.346 -8.757 1.00 94.12 697 CYS A N 1
ATOM 5609 C CA . CYS A 1 697 ? 41.755 -22.228 -7.415 1.00 94.12 697 CYS A CA 1
ATOM 5610 C C . CYS A 1 697 ? 40.694 -22.453 -6.324 1.00 94.12 697 CYS A C 1
ATOM 5612 O O . CYS A 1 697 ? 40.886 -23.280 -5.437 1.00 94.12 697 CYS A O 1
ATOM 5614 N N . CYS A 1 698 ? 39.535 -21.797 -6.436 1.00 92.44 698 CYS A N 1
ATOM 5615 C CA . CYS A 1 698 ? 38.414 -21.961 -5.511 1.00 92.44 698 CYS A CA 1
ATOM 5616 C C . CYS A 1 698 ? 37.926 -23.417 -5.452 1.00 92.44 698 CYS A C 1
ATOM 5618 O O . CYS A 1 698 ? 37.720 -23.955 -4.368 1.00 92.44 698 CYS A O 1
ATOM 5620 N N . THR A 1 699 ? 37.821 -24.085 -6.603 1.00 93.69 699 THR A N 1
ATOM 5621 C CA . THR A 1 699 ? 37.412 -25.497 -6.677 1.00 93.69 699 THR A CA 1
ATOM 5622 C C . THR A 1 699 ? 38.447 -26.419 -6.034 1.00 93.69 699 THR A C 1
ATOM 5624 O O . THR A 1 699 ? 38.079 -27.321 -5.287 1.00 93.69 699 THR A O 1
ATOM 5627 N N . MET A 1 700 ? 39.741 -26.182 -6.274 1.00 94.25 700 MET A N 1
ATOM 5628 C CA . MET A 1 700 ? 40.818 -26.945 -5.634 1.00 94.25 700 MET A CA 1
ATOM 5629 C C . MET A 1 700 ? 40.804 -26.774 -4.114 1.00 94.25 700 MET A C 1
ATOM 5631 O O . MET A 1 700 ? 40.896 -27.765 -3.396 1.00 94.25 700 MET A O 1
ATOM 5635 N N . LEU A 1 701 ? 40.630 -25.545 -3.618 1.00 90.56 701 LEU A N 1
ATOM 5636 C CA . LEU A 1 701 ? 40.522 -25.266 -2.184 1.00 90.56 701 LEU A CA 1
ATOM 5637 C C . LEU A 1 701 ? 39.275 -25.907 -1.563 1.00 90.56 701 LEU A C 1
ATOM 5639 O O . LEU A 1 701 ? 39.355 -26.445 -0.463 1.00 90.56 701 LEU A O 1
ATOM 5643 N N . PHE A 1 702 ? 38.142 -25.899 -2.270 1.00 89.44 702 PHE A N 1
ATOM 5644 C CA . PHE A 1 702 ? 36.918 -26.562 -1.822 1.00 89.44 702 PHE A CA 1
ATOM 5645 C C . PHE A 1 702 ? 37.090 -28.083 -1.722 1.00 89.44 702 PHE A C 1
ATOM 5647 O O . PHE A 1 702 ? 36.736 -28.668 -0.701 1.00 89.44 702 PHE A O 1
ATOM 5654 N N . ILE A 1 703 ? 37.683 -28.722 -2.739 1.00 90.81 703 ILE A N 1
ATOM 5655 C CA . ILE A 1 703 ? 37.977 -30.164 -2.713 1.00 90.81 703 ILE A CA 1
ATOM 5656 C C . ILE A 1 703 ? 38.973 -30.481 -1.599 1.00 90.81 703 ILE A C 1
ATOM 5658 O O . ILE A 1 703 ? 38.759 -31.431 -0.850 1.00 90.81 703 ILE A O 1
ATOM 5662 N N . LEU A 1 704 ? 40.031 -29.678 -1.460 1.00 90.62 704 LEU A N 1
ATOM 5663 C CA . LEU A 1 704 ? 41.007 -29.836 -0.388 1.00 90.62 704 LEU A CA 1
ATOM 5664 C C . LEU A 1 704 ? 40.319 -29.777 0.976 1.00 90.62 704 LEU A C 1
ATOM 5666 O O . LEU A 1 704 ? 40.519 -30.689 1.765 1.00 90.62 704 LEU A O 1
ATOM 5670 N N . MET A 1 705 ? 39.479 -28.767 1.224 1.00 85.19 705 MET A N 1
ATOM 5671 C CA . MET A 1 705 ? 38.724 -28.616 2.471 1.00 85.19 705 MET A CA 1
ATOM 5672 C C . MET A 1 705 ? 37.770 -29.791 2.716 1.00 85.19 705 MET A C 1
ATOM 5674 O O . MET A 1 705 ? 37.721 -30.313 3.825 1.00 85.19 705 MET A O 1
ATOM 5678 N N . ALA A 1 706 ? 37.060 -30.266 1.690 1.00 85.69 706 ALA A N 1
ATOM 5679 C CA . ALA A 1 706 ? 36.165 -31.413 1.820 1.00 85.69 706 ALA A CA 1
ATOM 5680 C C . ALA A 1 706 ? 36.931 -32.702 2.171 1.00 85.69 706 ALA A C 1
ATOM 5682 O O . ALA A 1 706 ? 36.540 -33.435 3.079 1.00 85.69 706 ALA A O 1
ATOM 5683 N N . VAL A 1 707 ? 38.049 -32.965 1.487 1.00 88.50 707 VAL A N 1
ATOM 5684 C CA . VAL A 1 707 ? 38.886 -34.150 1.728 1.00 88.50 707 VAL A CA 1
ATOM 5685 C C . VAL A 1 707 ? 39.550 -34.074 3.099 1.00 88.50 707 VAL A C 1
ATOM 5687 O O . VAL A 1 707 ? 39.475 -35.034 3.866 1.00 88.50 707 VAL A O 1
ATOM 5690 N N . THR A 1 708 ? 40.175 -32.943 3.439 1.00 84.62 708 THR A N 1
ATOM 5691 C CA . THR A 1 708 ? 40.828 -32.774 4.743 1.00 84.62 708 THR A CA 1
ATOM 5692 C C . THR A 1 708 ? 39.815 -32.762 5.878 1.00 84.62 708 THR A C 1
ATOM 5694 O O . THR A 1 708 ? 40.120 -33.326 6.921 1.00 84.62 708 THR A O 1
ATOM 5697 N N . GLY A 1 709 ? 38.607 -32.228 5.678 1.00 79.56 709 GLY A N 1
ATOM 5698 C CA . GLY A 1 709 ? 37.506 -32.267 6.644 1.00 79.56 709 GLY A CA 1
ATOM 5699 C C . GLY A 1 709 ? 37.022 -33.688 6.946 1.00 79.56 709 GLY A C 1
ATOM 5700 O O . GLY A 1 709 ? 36.885 -34.062 8.111 1.00 79.56 709 GLY A O 1
ATOM 5701 N N . VAL A 1 710 ? 36.844 -34.527 5.919 1.00 82.25 710 VAL A N 1
ATOM 5702 C CA . VAL A 1 710 ? 36.483 -35.945 6.109 1.00 82.25 710 VAL A CA 1
ATOM 5703 C C . VAL A 1 710 ? 37.624 -36.725 6.767 1.00 82.25 710 VAL A C 1
ATOM 5705 O O . VAL A 1 710 ? 37.391 -37.472 7.716 1.00 82.25 710 VAL A O 1
ATOM 5708 N N . MET A 1 711 ? 38.865 -36.530 6.311 1.00 82.81 711 MET A N 1
ATOM 5709 C CA . MET A 1 711 ? 40.045 -37.177 6.901 1.00 82.81 711 MET A CA 1
ATOM 5710 C C . MET A 1 711 ? 40.239 -36.784 8.367 1.00 82.81 711 MET A C 1
ATOM 5712 O O . MET A 1 711 ? 40.506 -37.639 9.207 1.00 82.81 711 MET A O 1
ATOM 5716 N N . SER A 1 712 ? 40.051 -35.501 8.671 1.00 76.94 712 SER A N 1
ATOM 5717 C CA . SER A 1 712 ? 40.026 -34.937 10.017 1.00 76.94 712 SER A CA 1
ATOM 5718 C C . SER A 1 712 ? 39.002 -35.663 10.892 1.00 76.94 712 SER A C 1
ATOM 5720 O O . SER A 1 712 ? 39.368 -36.194 11.938 1.00 76.94 712 SER A O 1
ATOM 5722 N N . HIS A 1 713 ? 37.759 -35.813 10.428 1.00 72.69 713 HIS A N 1
ATOM 5723 C CA . HIS A 1 713 ? 36.715 -36.520 11.171 1.00 72.69 713 HIS A CA 1
ATOM 5724 C C . HIS A 1 713 ? 37.046 -38.002 11.429 1.00 72.69 713 HIS A C 1
ATOM 5726 O O . HIS A 1 713 ? 36.734 -38.527 12.494 1.00 72.69 713 HIS A O 1
ATOM 5732 N N . ILE A 1 714 ? 37.673 -38.692 10.470 1.00 80.25 714 ILE A N 1
ATOM 5733 C CA . ILE A 1 714 ? 38.048 -40.111 10.609 1.00 80.25 714 ILE A CA 1
ATOM 5734 C C . ILE A 1 714 ? 39.231 -40.293 11.574 1.00 80.25 714 ILE A C 1
ATOM 5736 O O . ILE A 1 714 ? 39.280 -41.269 12.322 1.00 80.25 714 ILE A O 1
ATOM 5740 N N . LEU A 1 715 ? 40.200 -39.375 11.546 1.00 80.06 715 LEU A N 1
ATOM 5741 C CA . LEU A 1 715 ? 41.437 -39.468 12.325 1.00 80.06 715 LEU A CA 1
ATOM 5742 C C . LEU A 1 715 ? 41.338 -38.824 13.714 1.00 80.06 715 LEU A C 1
ATOM 5744 O O . LEU A 1 715 ? 42.215 -39.055 14.549 1.00 80.06 715 LEU A O 1
ATOM 5748 N N . PHE A 1 716 ? 40.299 -38.032 13.980 1.00 75.12 716 PHE A N 1
ATOM 5749 C CA . PHE A 1 716 ? 40.135 -37.334 15.249 1.00 75.12 716 PHE A CA 1
ATOM 5750 C C . PHE A 1 716 ? 39.864 -38.311 16.407 1.00 75.12 716 PHE A C 1
ATOM 5752 O O . PHE A 1 716 ? 38.872 -39.037 16.419 1.00 75.12 716 PHE A O 1
ATOM 5759 N N . ARG A 1 717 ? 40.755 -38.308 17.409 1.00 67.31 717 ARG A N 1
ATOM 5760 C CA . ARG A 1 717 ? 40.665 -39.143 18.628 1.00 67.31 717 ARG A CA 1
ATOM 5761 C C . ARG A 1 717 ? 40.583 -38.337 19.934 1.00 67.31 717 ARG A C 1
ATOM 5763 O O . ARG A 1 717 ? 40.670 -38.918 21.012 1.00 67.31 717 ARG A O 1
ATOM 5770 N N . GLY A 1 718 ? 40.465 -37.010 19.852 1.00 66.12 718 GLY A N 1
ATOM 5771 C CA . GLY A 1 718 ? 40.408 -36.125 21.019 1.00 66.12 718 GLY A CA 1
ATOM 5772 C C . GLY A 1 718 ? 39.020 -36.064 21.667 1.00 66.12 718 GLY A C 1
ATOM 5773 O O . GLY A 1 718 ? 38.024 -36.479 21.083 1.00 66.12 718 GLY A O 1
ATOM 5774 N N . GLN A 1 719 ? 38.936 -35.508 22.880 1.00 60.50 719 GLN A N 1
ATOM 5775 C CA . GLN A 1 719 ? 37.648 -35.263 23.553 1.00 60.50 719 GLN A CA 1
ATOM 5776 C C . GLN A 1 719 ? 36.999 -33.934 23.140 1.00 60.50 719 GLN A C 1
ATOM 5778 O O . GLN A 1 719 ? 35.784 -33.786 23.248 1.00 60.50 719 GLN A O 1
ATOM 5783 N N . ASN A 1 720 ? 37.789 -32.963 22.665 1.00 62.06 720 ASN A N 1
ATOM 5784 C CA . ASN A 1 720 ? 37.292 -31.648 22.273 1.00 62.06 720 ASN A CA 1
ATOM 5785 C C . ASN A 1 720 ? 37.609 -31.361 20.794 1.00 62.06 720 ASN A C 1
ATOM 5787 O O . ASN A 1 720 ? 38.772 -31.111 20.475 1.00 62.06 720 ASN A O 1
ATOM 5791 N N . PRO A 1 721 ? 36.607 -31.347 19.895 1.00 58.28 721 PRO A N 1
ATOM 5792 C CA . PRO A 1 721 ? 36.811 -31.145 18.455 1.00 58.28 721 PRO A CA 1
ATOM 5793 C C . PRO A 1 721 ? 37.407 -29.775 18.090 1.00 58.28 721 PRO A C 1
ATOM 5795 O O . PRO A 1 721 ? 37.879 -29.599 16.973 1.00 58.28 721 PRO A O 1
ATOM 5798 N N . ARG A 1 722 ? 37.433 -28.825 19.037 1.00 58.44 722 ARG A N 1
ATOM 5799 C CA . ARG A 1 722 ? 38.007 -27.477 18.878 1.00 58.44 722 ARG A CA 1
ATOM 5800 C C . ARG A 1 722 ? 39.427 -27.333 19.434 1.00 58.44 722 ARG A C 1
ATOM 5802 O O . ARG A 1 722 ? 40.060 -26.297 19.261 1.00 58.44 722 ARG A O 1
ATOM 5809 N N . LYS A 1 723 ? 39.948 -28.361 20.113 1.00 58.88 723 LYS A N 1
ATOM 5810 C CA . LYS A 1 723 ? 41.328 -28.412 20.619 1.00 58.88 723 LYS A CA 1
ATOM 5811 C C . LYS A 1 723 ? 42.013 -29.642 20.041 1.00 58.88 723 LYS A C 1
ATOM 5813 O O . LYS A 1 723 ? 42.037 -30.706 20.650 1.00 58.88 723 LYS A O 1
ATOM 5818 N N . TRP A 1 724 ? 42.541 -29.476 18.831 1.00 54.62 724 TRP A N 1
ATOM 5819 C CA . TRP A 1 724 ? 43.279 -30.517 18.106 1.00 54.62 724 TRP A CA 1
ATOM 5820 C C . TRP A 1 724 ? 44.540 -30.980 18.834 1.00 54.62 724 TRP A C 1
ATOM 5822 O O . TRP A 1 724 ? 44.943 -32.133 18.701 1.00 54.62 724 TRP A O 1
ATOM 5832 N N . TYR A 1 725 ? 45.117 -30.089 19.635 1.00 47.81 725 TYR A N 1
ATOM 5833 C CA . TYR A 1 725 ? 46.193 -30.383 20.563 1.00 47.81 725 TYR A CA 1
ATOM 5834 C C . TYR A 1 725 ? 45.589 -30.392 21.972 1.00 47.81 725 TYR A C 1
ATOM 5836 O O . TYR A 1 725 ? 45.156 -29.346 22.465 1.00 47.81 725 TYR A O 1
ATOM 5844 N N . VAL A 1 726 ? 45.492 -31.577 22.577 1.00 39.34 726 VAL A N 1
ATOM 5845 C CA . VAL A 1 726 ? 45.570 -31.693 24.040 1.00 39.34 726 VAL A CA 1
ATOM 5846 C C . VAL A 1 726 ? 47.040 -31.654 24.403 1.00 39.34 726 VAL A C 1
ATOM 5848 O O . VAL A 1 726 ? 47.802 -32.394 23.738 1.00 39.34 726 VAL A O 1
#

Organism: NCBI:txid67801

Radius of gyration: 33.21 Å; chains: 1; bounding box: 80×90×84 Å

Sequence (726 aa):
MTDCNDPFDPLTAVLTCKLVRLGLHIFEPKEPVVVNSKGIRIVAPFQENPNEMCTLNIYKKEVAKVIAHFSLLQNSMLCFFILRSCAQYIKNVLRVSDVPALLEEMTNFSTVLHQARVIILQLDSIDDHTGSIIRSIWNSLDEISFSDAQRFLQRATQSDPKFVRHNGTNETNLSITQLQSNDNRQLLIYPPGRGGISINTIDYLCLATDQYVNDIIIDFYLKWFYDRISKVGRARTFIFSALFYQTLSTFARDIKFHKHVNETDDEKSYVRVRNWTKNVNLFEKDFIIVPINENSHWFLAIICFPNLKGPVSFDTHLPFEMPRLPKRHRENDCGEANVYVTGDESLGSTYISPVNNSPEPIKQPLILIFDSFAVTSHKGVMAALRDFLSCEYKVKLPGMPPRIFNKYNMPGHHVKVPQQNNSTDCGLYLLQYVEEFFNNPIRDYRIPIKHLANWFDTITVSRKREDIANLLQKLLNERKECNNKILLPNIPFPTLNGQLIEPKRCGSQFEMEEMSKGSSIIATSDDPDDETRLSGDDTCRTVFLVFQVSFVGTYIAAVLQGHVVPTVPYISDAATYSPESCVFGQMINLGSVLLGITVYVRYRQILQLFEHHSDLGNNLLRYNRLAVWFGWSSCLGISIVGNFQETNVRIVHFTGAFLCFGFGALYFWLQSLISYMIYPIAGTKRNAHLRLAMAACCTMLFILMAVTGVMSHILFRGQNPRKWYV

Secondary structure (DSSP, 8-state):
---TT-TT-SS-EEE-EEEEEETTEEE--SS-EEEETTEEEEEEE-SS-TTSEEEEEEEGGGEEEEEEE--SSS-EEEEEEE-HHHHHHHHHHHTPPPPPGGGTTT---HHHHHHTTEEEEEES---HHHHHHHHHH-TTEEE--HHHHHHHHHHHHTT-GGGGSS-----------B--TT---EEEEESSSTTPEEEEHHHHHTTSTT-PPPHHHHHHHHHHHHHHS-HHHHHHEEE--THHHHHHH---SS-SS-------HHHHHHHHHTTTTTT--GGG-SEEEEEEEETTEEEEEEEE-TT-SS-EETTT--B-----------------------------------S--PPPPEE--EEEEE-SSTTS--HHHHHHHHHHHHHHHHHH-TTSPP----TTTS-EEE---PPPSSSSTHHHHHHHHHHHHHHS--S--PSP--TTTTSS-HHHHHTHHHHHHHHHHHHHHHTTTSS--PBPP----SEETTEE------SS--SS-TT--S-----SSS-TTTHHHHHHHHHHHHHHHHHHHHHHHHHHHHHHTTSS-SSS--HHHHTSSTTHHHHHHHHHHHHHHHHHHHHHHHHHHHHHHHHH-TTS-THHHHHHHHHHHHHHHHHHHHHHHHHS-TTT-HHHHHHHHIIIIIIHHHHHHHHHHHHHHTTTTSS-HHHHHHHHHHHHHHHHHHHHHHHHHHHHHHH---S-TT-S--

Foldseek 3Di:
DDDPPPPPAPLKFWAQFQWKDQLQDIDGAPGTWIQGLFGIWGWAAAPVGNVDIDIQGAGLVQFPAWEWEADAAFKTKIKTFGHPVSLVVVCVRSVPDDDPPVVVVPDPDCVSVRSSRMMMTIHTHDDPVSVVSVCVSPVHYHYDDPVVSVVVVVVNVLPHPVVVPPDDDDDDDDDADADDLNDWAFLDFPPPDPPTQTDTLVQLVQLFPPHARDQSLLQRLLSVVLVVFDPVLNQQEAEDRQVQLVQLPPDDPPPPDDDDDPDDRLLVSLVRRVVVCVPHQNLSHQWYWHWYDDPSFTKIKIWGNQNFQWKAFLPPRHDDDDDDDPPDDDDDDDDDDDDDDDDDDDDDDPPPDDDPDDPGAMGAGEMEIEFLDPPDDCPVVRVSVQSSSQSSCCVVPVVDDRDRGDCPRYNYAYAQAHHDPDDRLSSLSNSVVVVLCRVPNDRHPDPPHHPHNPSDDPLVSLCVSVVSSVVSVVVSVVVVPDDGDHHRPDHDGCDDPSHGPDPPDDDDDPDDDVPQPPDDDDDDDDDPVPPLVVVLVVLVVVLVVLVVCLQVVLQVVCVVVVQADPPDRPSLSSLDDPPSLVSNLVSLLVSLVSQLVSLVSVLNVQVVLCVVPVVLDPVLNVLSVLLNVLSNQLSQLSNQCSNPRCVHDVVSNVVSVCSNQVSVLVNLVSVLVSVVSCPPVDDDPVVSVVSVVVSVVSVVVVVVCVVVVVVLVVPDDDPDSRCSDD

InterPro domains:
  IPR003653 Ulp1 protease family, C-terminal catalytic domain [PF02902] (212-444)
  IPR003653 Ulp1 protease family, C-terminal catalytic domain [PS50600] (197-437)
  IPR019402 CWH43-like, N-terminal domain [PF10277] (542-713)
  IPR038765 Papain-like cysteine peptidase superfamily [SSF54001] (192-475)
  IPR051947 Sentrin-specific protease [PTHR46896] (178-500)

pLDDT: mean 75.44, std 22.01, range [23.59, 98.69]